Protein AF-0000000085120090 (afdb_homodimer)

Structure (mmCIF, N/CA/C/O backbone):
data_AF-0000000085120090-model_v1
#
loop_
_entity.id
_entity.type
_entity.pdbx_description
1 polymer 'tRNA pseudouridine synthase A'
#
loop_
_atom_site.group_PDB
_atom_site.id
_atom_site.type_symbol
_atom_site.label_atom_id
_atom_site.label_alt_id
_atom_site.label_comp_id
_atom_site.label_asym_id
_atom_site.label_entity_id
_atom_site.label_seq_id
_atom_site.pdbx_PDB_ins_code
_atom_site.Cartn_x
_atom_site.Cartn_y
_atom_site.Cartn_z
_atom_site.occupancy
_atom_site.B_iso_or_equiv
_atom_site.auth_seq_id
_atom_site.auth_comp_id
_atom_site.auth_asym_id
_atom_site.auth_atom_id
_atom_site.pdbx_PDB_model_num
ATOM 1 N N . MET A 1 1 ? -24.953 -24.719 4.445 1 96 1 MET A N 1
ATOM 2 C CA . MET A 1 1 ? -24.906 -24.453 3.01 1 96 1 MET A CA 1
ATOM 3 C C . MET A 1 1 ? -23.484 -24.156 2.561 1 96 1 MET A C 1
ATOM 5 O O . MET A 1 1 ? -22.719 -23.5 3.283 1 96 1 MET A O 1
ATOM 9 N N . ASN A 1 2 ? -23.156 -24.672 1.378 1 97.75 2 ASN A N 1
ATOM 10 C CA . ASN A 1 2 ? -21.844 -24.438 0.8 1 97.75 2 ASN A CA 1
ATOM 11 C C . ASN A 1 2 ? -21.781 -23.109 0.051 1 97.75 2 ASN A C 1
ATOM 13 O O . ASN A 1 2 ? -22.531 -22.891 -0.903 1 97.75 2 ASN A O 1
ATOM 17 N N . LEU A 1 3 ? -20.891 -22.234 0.508 1 98.44 3 LEU A N 1
ATOM 18 C CA . LEU A 1 3 ? -20.734 -20.938 -0.139 1 98.44 3 LEU A CA 1
ATOM 19 C C . LEU A 1 3 ? -19.344 -20.766 -0.726 1 98.44 3 LEU A C 1
ATOM 21 O O . LEU A 1 3 ? -18.375 -21.297 -0.179 1 98.44 3 LEU A O 1
ATOM 25 N N . LYS A 1 4 ? -19.328 -20.109 -1.821 1 98.69 4 LYS A N 1
ATOM 26 C CA . LYS A 1 4 ? -18.094 -19.703 -2.492 1 98.69 4 LYS A CA 1
ATOM 27 C C . LYS A 1 4 ? -17.797 -18.234 -2.258 1 98.69 4 LYS A C 1
ATOM 29 O O . LYS A 1 4 ? -18.672 -17.375 -2.408 1 98.69 4 LYS A O 1
ATOM 34 N N . PHE A 1 5 ? -16.609 -17.953 -1.891 1 98.81 5 PHE A N 1
ATOM 35 C CA . PHE A 1 5 ? -16.156 -16.594 -1.632 1 98.81 5 PHE A CA 1
ATOM 36 C C . PHE A 1 5 ? -15.023 -16.203 -2.568 1 98.81 5 PHE A C 1
ATOM 38 O O . PHE A 1 5 ? -14.086 -16.984 -2.764 1 98.81 5 PHE A O 1
ATOM 45 N N . VAL A 1 6 ? -15.102 -15.062 -3.205 1 98.88 6 VAL A N 1
ATOM 46 C CA . VAL A 1 6 ? -13.969 -14.438 -3.887 1 98.88 6 VAL A CA 1
ATOM 47 C C . VAL A 1 6 ? -13.32 -13.398 -2.977 1 98.88 6 VAL A C 1
ATOM 49 O O . VAL A 1 6 ? -14.008 -12.516 -2.453 1 98.88 6 VAL A O 1
ATOM 52 N N . VAL A 1 7 ? -12.023 -13.484 -2.783 1 98.81 7 VAL A N 1
ATOM 53 C CA . VAL A 1 7 ? -11.391 -12.633 -1.78 1 98.81 7 VAL A CA 1
ATOM 54 C C . VAL A 1 7 ? -10.094 -12.055 -2.344 1 98.81 7 VAL A C 1
ATOM 56 O O . VAL A 1 7 ? -9.367 -12.734 -3.076 1 98.81 7 VAL A O 1
ATOM 59 N N . ALA A 1 8 ? -9.836 -10.789 -2.057 1 98.88 8 ALA A N 1
ATOM 60 C CA . ALA A 1 8 ? -8.578 -10.109 -2.35 1 98.88 8 ALA A CA 1
ATOM 61 C C . ALA A 1 8 ? -7.797 -9.82 -1.069 1 98.88 8 ALA A C 1
ATOM 63 O O . ALA A 1 8 ? -8.391 -9.648 0 1 98.88 8 ALA A O 1
ATOM 64 N N . TYR A 1 9 ? -6.477 -9.844 -1.178 1 98.81 9 TYR A N 1
ATOM 65 C CA . TYR A 1 9 ? -5.707 -9.508 0.015 1 98.81 9 TYR A CA 1
ATOM 66 C C . TYR A 1 9 ? -4.324 -8.984 -0.357 1 98.81 9 TYR A C 1
ATOM 68 O O . TYR A 1 9 ? -3.762 -9.375 -1.383 1 98.81 9 TYR A O 1
ATOM 76 N N . ASP A 1 10 ? -3.834 -8.07 0.427 1 98.44 10 ASP A N 1
ATOM 77 C CA . ASP A 1 10 ? -2.436 -7.652 0.48 1 98.44 10 ASP A CA 1
ATOM 78 C C . ASP A 1 10 ? -1.584 -8.68 1.22 1 98.44 10 ASP A C 1
ATOM 80 O O . ASP A 1 10 ? -1.608 -8.75 2.451 1 98.44 10 ASP A O 1
ATOM 84 N N . GLY A 1 11 ? -0.799 -9.398 0.486 1 97.88 11 GLY A N 1
ATOM 85 C CA . GLY A 1 11 ? -0.054 -10.508 1.053 1 97.88 11 GLY A CA 1
ATOM 86 C C . GLY A 1 11 ? 1.177 -10.07 1.824 1 97.88 11 GLY A C 1
ATOM 87 O O . GLY A 1 11 ? 1.775 -10.867 2.553 1 97.88 11 GLY A O 1
ATOM 88 N N . SER A 1 12 ? 1.539 -8.828 1.748 1 96.31 12 SER A N 1
ATOM 89 C CA . SER A 1 12 ? 2.775 -8.336 2.344 1 96.31 12 SER A CA 1
ATOM 90 C C . SER A 1 12 ? 2.746 -8.461 3.863 1 96.31 12 SER A C 1
ATOM 92 O O . SER A 1 12 ? 3.787 -8.391 4.52 1 96.31 12 SER A O 1
ATOM 94 N N . LEU A 1 13 ? 1.59 -8.75 4.41 1 93.88 13 LEU A N 1
ATOM 95 C CA . LEU A 1 13 ? 1.44 -8.75 5.863 1 93.88 13 LEU A CA 1
ATOM 96 C C . LEU A 1 13 ? 1.31 -10.172 6.395 1 93.88 13 LEU A C 1
ATOM 98 O O . LEU A 1 13 ? 1.121 -10.375 7.598 1 93.88 13 LEU A O 1
ATOM 102 N N . PHE A 1 14 ? 1.449 -11.117 5.473 1 96.12 14 PHE A N 1
ATOM 103 C CA . PHE A 1 14 ? 1.095 -12.469 5.883 1 96.12 14 PHE A CA 1
ATOM 104 C C . PHE A 1 14 ? 2.201 -13.453 5.52 1 96.12 14 PHE A C 1
ATOM 106 O O . PHE A 1 14 ? 2.934 -13.242 4.551 1 96.12 14 PHE A O 1
ATOM 113 N N . GLN A 1 15 ? 2.281 -14.516 6.254 1 95.75 15 GLN A N 1
ATOM 114 C CA . GLN A 1 15 ? 3.189 -15.625 5.98 1 95.75 15 GLN A CA 1
ATOM 115 C C . GLN A 1 15 ? 2.549 -16.641 5.047 1 95.75 15 GLN A C 1
ATOM 117 O O . GLN A 1 15 ? 2.656 -17.844 5.27 1 95.75 15 GLN A O 1
ATOM 122 N N . GLY A 1 16 ? 1.7 -16.094 4.094 1 96 16 GLY A N 1
ATOM 123 C CA . GLY A 1 16 ? 0.998 -16.969 3.162 1 96 16 GLY A CA 1
ATOM 124 C C . GLY A 1 16 ? -0.505 -16.969 3.371 1 96 16 GLY A C 1
ATOM 125 O O . GLY A 1 16 ? -1.015 -16.312 4.277 1 96 16 GLY A O 1
ATOM 126 N N . SER A 1 17 ? -1.16 -17.719 2.547 1 97 17 SER A N 1
ATOM 127 C CA . SER A 1 17 ? -2.617 -17.719 2.615 1 97 17 SER A CA 1
ATOM 128 C C . SER A 1 17 ? -3.125 -18.797 3.57 1 97 17 SER A C 1
ATOM 130 O O . SER A 1 17 ? -4.113 -18.578 4.277 1 97 17 SER A O 1
ATOM 132 N N . GLN A 1 18 ? -2.404 -19.906 3.584 1 94.5 18 GLN A N 1
ATOM 133 C CA . GLN A 1 18 ? -2.881 -21.062 4.328 1 94.5 18 GLN A CA 1
ATOM 134 C C . GLN A 1 18 ? -2.426 -21 5.785 1 94.5 18 GLN A C 1
ATOM 136 O O . GLN A 1 18 ? -1.305 -20.578 6.074 1 94.5 18 GLN A O 1
ATOM 141 N N . LYS A 1 19 ? -3.238 -21.578 6.633 1 92.75 19 LYS A N 1
ATOM 142 C CA . LYS A 1 19 ? -2.975 -21.594 8.07 1 92.75 19 LYS A CA 1
ATOM 143 C C . LYS A 1 19 ? -1.659 -22.312 8.375 1 92.75 19 LYS A C 1
ATOM 145 O O . LYS A 1 19 ? -1.365 -23.359 7.797 1 92.75 19 LYS A O 1
ATOM 150 N N . GLN A 1 20 ? -0.902 -21.641 9.266 1 87.06 20 GLN A N 1
ATOM 151 C CA . GLN A 1 20 ? 0.354 -22.188 9.766 1 87.06 20 GLN A CA 1
ATOM 152 C C . GLN A 1 20 ? 0.424 -22.125 11.289 1 87.06 20 GLN A C 1
ATOM 154 O O . GLN A 1 20 ? -0.232 -21.281 11.906 1 87.06 20 GLN A O 1
ATOM 159 N N . PRO A 1 21 ? 1.048 -22.984 12.023 1 82.88 21 PRO A N 1
ATOM 160 C CA . PRO A 1 21 ? 1.096 -23.016 13.492 1 82.88 21 PRO A CA 1
ATOM 161 C C . PRO A 1 21 ? 1.577 -21.703 14.094 1 82.88 21 PRO A C 1
ATOM 163 O O . PRO A 1 21 ? 1.037 -21.234 15.102 1 82.88 21 PRO A O 1
ATOM 166 N N . ASN A 1 22 ? 2.484 -21.031 13.594 1 76.69 22 ASN A N 1
ATOM 167 C CA . ASN A 1 22 ? 3.076 -19.875 14.25 1 76.69 22 ASN A CA 1
ATOM 168 C C . ASN A 1 22 ? 3.018 -18.625 13.367 1 76.69 22 ASN A C 1
ATOM 170 O O . ASN A 1 22 ? 3.705 -17.641 13.625 1 76.69 22 ASN A O 1
ATOM 174 N N . GLY A 1 23 ? 2.105 -18.641 12.477 1 80.62 23 GLY A N 1
ATOM 175 C CA . GLY A 1 23 ? 2.213 -17.469 11.617 1 80.62 23 GLY A CA 1
ATOM 176 C C . GLY A 1 23 ? 0.883 -16.781 11.375 1 80.62 23 GLY A C 1
ATOM 177 O O . GLY A 1 23 ? -0.176 -17.359 11.617 1 80.62 23 GLY A O 1
ATOM 178 N N . LYS A 1 24 ? 0.95 -15.5 11.125 1 92.81 24 LYS A N 1
ATOM 179 C CA . LYS A 1 24 ? -0.207 -14.734 10.664 1 92.81 24 LYS A CA 1
ATOM 180 C C . LYS A 1 24 ? -0.494 -15.016 9.188 1 92.81 24 LYS A C 1
ATOM 182 O O . LYS A 1 24 ? 0.315 -14.68 8.32 1 92.81 24 LYS A O 1
ATOM 187 N N . THR A 1 25 ? -1.613 -15.711 8.914 1 97.44 25 THR A N 1
ATOM 188 C CA . THR A 1 25 ? -1.963 -16.062 7.543 1 97.44 25 THR A CA 1
ATOM 189 C C . THR A 1 25 ? -3.32 -15.477 7.164 1 97.44 25 THR A C 1
ATOM 191 O O . THR A 1 25 ? -4.074 -15.023 8.031 1 97.44 25 THR A O 1
ATOM 194 N N . VAL A 1 26 ? -3.605 -15.453 5.922 1 98.19 26 VAL A N 1
ATOM 195 C CA . VAL A 1 26 ? -4.887 -14.969 5.418 1 98.19 26 VAL A CA 1
ATOM 196 C C . VAL A 1 26 ? -6.016 -15.836 5.969 1 98.19 26 VAL A C 1
ATOM 198 O O . VAL A 1 26 ? -7.027 -15.32 6.449 1 98.19 26 VAL A O 1
ATOM 201 N N . GLU A 1 27 ? -5.801 -17.125 5.914 1 97.94 27 GLU A N 1
ATOM 202 C CA . GLU A 1 27 ? -6.801 -18.078 6.398 1 97.94 27 GLU A CA 1
ATOM 203 C C . GLU A 1 27 ? -7.121 -17.828 7.871 1 97.94 27 GLU A C 1
ATOM 205 O O . GLU A 1 27 ? -8.289 -17.859 8.266 1 97.94 27 GLU A O 1
ATOM 210 N N . ASN A 1 28 ? -6.109 -17.594 8.688 1 97.25 28 ASN A N 1
ATOM 211 C CA . ASN A 1 28 ? -6.332 -17.312 10.102 1 97.25 28 ASN A CA 1
ATOM 212 C C . ASN A 1 28 ? -7.25 -16.109 10.289 1 97.25 28 ASN A C 1
ATOM 214 O O . ASN A 1 28 ? -8.164 -16.141 11.109 1 97.25 28 ASN A O 1
ATOM 218 N N . GLU A 1 29 ? -7.008 -15.062 9.555 1 97.75 29 GLU A N 1
ATOM 219 C CA . GLU A 1 29 ? -7.812 -13.852 9.664 1 97.75 29 GLU A CA 1
ATOM 220 C C . GLU A 1 29 ? -9.25 -14.094 9.219 1 97.75 29 GLU A C 1
ATOM 222 O O . GLU A 1 29 ? -10.188 -13.562 9.812 1 97.75 29 GLU A O 1
ATOM 227 N N . LEU A 1 30 ? -9.391 -14.859 8.164 1 98.19 30 LEU A N 1
ATOM 228 C CA . LEU A 1 30 ? -10.727 -15.195 7.691 1 98.19 30 LEU A CA 1
ATOM 229 C C . LEU A 1 30 ? -11.5 -15.969 8.75 1 98.19 30 LEU A C 1
ATOM 231 O O . LEU A 1 30 ? -12.656 -15.648 9.039 1 98.19 30 LEU A O 1
ATOM 235 N N . LEU A 1 31 ? -10.836 -16.984 9.305 1 97.75 31 LEU A N 1
ATOM 236 C CA . LEU A 1 31 ? -11.484 -17.812 10.312 1 97.75 31 LEU A CA 1
ATOM 237 C C . LEU A 1 31 ? -11.867 -16.969 11.531 1 97.75 31 LEU A C 1
ATOM 239 O O . LEU A 1 31 ? -12.945 -17.141 12.102 1 97.75 31 LEU A O 1
ATOM 243 N N . LYS A 1 32 ? -11.016 -16.094 11.914 1 97.38 32 LYS A N 1
ATOM 244 C CA . LY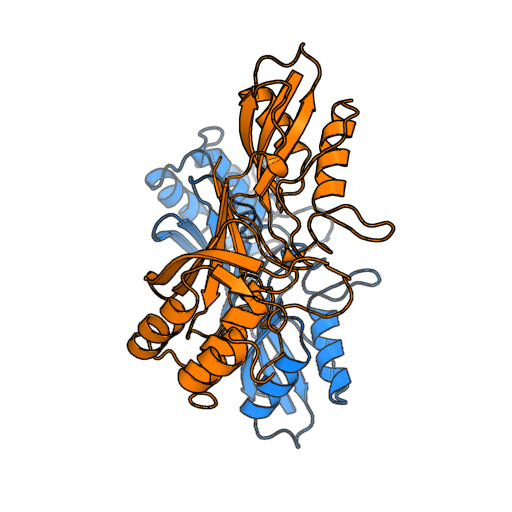S A 1 32 ? -11.305 -15.195 13.023 1 97.38 32 LYS A CA 1
ATOM 245 C C . LYS A 1 32 ? -12.539 -14.352 12.734 1 97.38 32 LYS A C 1
ATOM 247 O O . LYS A 1 32 ? -13.375 -14.141 13.617 1 97.38 32 LYS A O 1
ATOM 252 N N . ALA A 1 33 ? -12.617 -13.828 11.531 1 98.19 33 ALA A N 1
ATOM 253 C CA . ALA A 1 33 ? -13.773 -13.016 11.141 1 98.19 33 ALA A CA 1
ATOM 254 C C . ALA A 1 33 ? -15.07 -13.812 11.25 1 98.19 33 ALA A C 1
ATOM 256 O O . ALA A 1 33 ? -16.094 -13.297 11.719 1 98.19 33 ALA A O 1
ATOM 257 N N . PHE A 1 34 ? -15.047 -15.086 10.828 1 98.19 34 PHE A N 1
ATOM 258 C CA . PHE A 1 34 ? -16.203 -15.953 10.953 1 98.19 34 PHE A CA 1
ATOM 259 C C . PHE A 1 34 ? -16.547 -16.203 12.422 1 98.19 34 PHE A C 1
ATOM 261 O O . PHE A 1 34 ? -17.719 -16.125 12.812 1 98.19 34 PHE A O 1
ATOM 268 N N . GLU A 1 35 ? -15.547 -16.406 13.211 1 97.94 35 GLU A N 1
ATOM 269 C CA . GLU A 1 35 ? -15.75 -16.656 14.633 1 97.94 35 GLU A CA 1
ATOM 270 C C . GLU A 1 35 ? -16.391 -15.445 15.312 1 97.94 35 GLU A C 1
ATOM 272 O O . GLU A 1 35 ? -17.25 -15.609 16.188 1 97.94 35 GLU A O 1
ATOM 277 N N . ASN A 1 36 ? -15.992 -14.312 14.906 1 97.88 36 ASN A N 1
ATOM 278 C CA . ASN A 1 36 ? -16.5 -13.07 15.484 1 97.88 36 ASN A CA 1
ATOM 279 C C . ASN A 1 36 ? -18 -12.93 15.273 1 97.88 36 ASN A C 1
ATOM 281 O O . ASN A 1 36 ? -18.672 -12.172 15.984 1 97.88 36 ASN A O 1
ATOM 285 N N . ILE A 1 37 ? -18.531 -13.602 14.328 1 96.56 37 ILE A N 1
ATOM 286 C CA . ILE A 1 37 ? -19.984 -13.539 14.109 1 96.56 37 ILE A CA 1
ATOM 287 C C . ILE A 1 37 ? -20.609 -14.891 14.445 1 96.56 37 ILE A C 1
ATOM 289 O O . ILE A 1 37 ? -21.641 -15.25 13.875 1 96.56 37 ILE A O 1
ATOM 293 N N . ASN A 1 38 ? -19.844 -15.703 15.156 1 96.44 38 ASN A N 1
ATOM 294 C CA . ASN A 1 38 ? -20.297 -16.953 15.766 1 96.44 38 ASN A CA 1
ATOM 295 C C . ASN A 1 38 ? -20.516 -18.047 14.719 1 96.44 38 ASN A C 1
ATOM 297 O O . ASN A 1 38 ? -21.469 -18.797 14.805 1 96.44 38 ASN A O 1
ATOM 301 N N . ILE A 1 39 ? -19.672 -18.062 13.766 1 96.69 39 ILE A N 1
ATOM 302 C CA . ILE A 1 39 ? -19.688 -19.141 12.781 1 96.69 39 ILE A CA 1
ATOM 303 C C . ILE A 1 39 ? -18.391 -19.953 12.898 1 96.69 39 ILE A C 1
ATOM 305 O O . ILE A 1 39 ? -17.297 -19.422 12.727 1 96.69 39 ILE A O 1
ATOM 309 N N . LYS A 1 40 ? -18.578 -21.156 13.305 1 96.12 40 LYS A N 1
ATOM 310 C CA . LYS A 1 40 ? -17.453 -22.094 13.266 1 96.12 40 LYS A CA 1
ATOM 311 C C . LYS A 1 40 ? -17.438 -22.859 11.945 1 96.12 40 LYS A C 1
ATOM 313 O O . LYS A 1 40 ? -18.406 -23.531 11.594 1 96.12 40 LYS A O 1
ATOM 318 N N . THR A 1 41 ? -16.406 -22.75 11.203 1 97.31 41 THR A N 1
ATOM 319 C CA . THR A 1 41 ? -16.312 -23.391 9.898 1 97.31 41 THR A CA 1
ATOM 320 C C . THR A 1 41 ? -14.867 -23.719 9.547 1 97.31 41 THR A C 1
ATOM 322 O O . THR A 1 41 ? -13.953 -23.406 10.312 1 97.31 41 THR A O 1
ATOM 325 N N . GLN A 1 42 ? -14.703 -24.469 8.531 1 96.75 42 GLN A N 1
ATOM 326 C CA . GLN A 1 42 ? -13.406 -24.703 7.91 1 96.75 42 GLN A CA 1
ATOM 327 C C . GLN A 1 42 ? -13.367 -24.141 6.492 1 96.75 42 GLN A C 1
ATOM 329 O O . GLN A 1 42 ? -14.359 -24.219 5.762 1 96.75 42 GLN A O 1
ATOM 334 N N . ILE A 1 43 ? -12.273 -23.594 6.172 1 96.62 43 ILE A N 1
ATOM 335 C CA . ILE A 1 43 ? -12.148 -22.969 4.863 1 96.62 43 ILE A CA 1
ATOM 336 C C . ILE A 1 43 ? -11.281 -23.844 3.953 1 96.62 43 ILE A C 1
ATOM 338 O O . ILE A 1 43 ? -10.305 -24.438 4.402 1 96.62 43 ILE A O 1
ATOM 342 N N . VAL A 1 44 ? -11.672 -23.891 2.746 1 96.75 44 VAL A N 1
ATOM 343 C CA . VAL A 1 44 ? -10.883 -24.531 1.706 1 96.75 44 VAL A CA 1
ATOM 344 C C . VAL A 1 44 ? -10.453 -23.5 0.665 1 96.75 44 VAL A C 1
ATOM 346 O O . VAL A 1 44 ? -11.289 -23 -0.091 1 96.75 44 VAL A O 1
ATOM 349 N N . LEU A 1 45 ? -9.25 -23.234 0.621 1 97.62 45 LEU A N 1
ATOM 350 C CA . LEU A 1 45 ? -8.727 -22.312 -0.376 1 97.62 45 LEU A CA 1
ATOM 351 C C . LEU A 1 45 ? -8.57 -23 -1.728 1 97.62 45 LEU A C 1
ATOM 353 O O . LEU A 1 45 ? -8.273 -24.203 -1.79 1 97.62 45 LEU A O 1
ATOM 357 N N . SER A 1 46 ? -8.727 -22.219 -2.814 1 97.62 46 SER A N 1
ATOM 358 C CA . SER A 1 46 ? -8.555 -22.781 -4.152 1 97.62 46 SER A CA 1
ATOM 359 C C . SER A 1 46 ? -7.09 -23.078 -4.438 1 97.62 46 SER A C 1
ATOM 361 O O . SER A 1 46 ? -6.781 -23.891 -5.316 1 97.62 46 SER A O 1
ATOM 363 N N . GLY A 1 47 ? -6.254 -22.406 -3.814 1 93.81 47 GLY A N 1
ATOM 364 C CA . GLY A 1 47 ? -4.809 -22.516 -3.904 1 93.81 47 GLY A CA 1
ATOM 365 C C . GLY A 1 47 ? -4.078 -21.781 -2.801 1 93.81 47 GLY A C 1
ATOM 366 O O . GLY A 1 47 ? -4.652 -20.906 -2.143 1 93.81 47 GLY A O 1
ATOM 367 N N . ARG A 1 48 ? -2.848 -22.141 -2.627 1 93.81 48 ARG A N 1
ATOM 368 C CA . ARG A 1 48 ? -2.041 -21.5 -1.593 1 93.81 48 ARG A CA 1
ATOM 369 C C . ARG A 1 48 ? -1.11 -20.453 -2.197 1 93.81 48 ARG A C 1
ATOM 371 O O . ARG A 1 48 ? -0.583 -20.641 -3.295 1 93.81 48 ARG A O 1
ATOM 378 N N . THR A 1 49 ? -1.039 -19.359 -1.597 1 96.81 49 THR A N 1
ATOM 379 C CA . THR A 1 49 ? -0.041 -18.359 -1.958 1 96.81 49 THR A CA 1
ATOM 380 C C . THR A 1 49 ? 1.062 -18.281 -0.906 1 96.81 49 THR A C 1
ATOM 382 O O . THR A 1 49 ? 0.796 -18.406 0.291 1 96.81 49 THR A O 1
ATOM 385 N N . ASP A 1 50 ? 2.266 -18.047 -1.363 1 94.12 50 ASP A N 1
ATOM 386 C CA . ASP A 1 50 ? 3.42 -17.922 -0.476 1 94.12 50 ASP A CA 1
ATOM 387 C C . ASP A 1 50 ? 3.398 -16.609 0.282 1 94.12 50 ASP A C 1
ATOM 389 O O . ASP A 1 50 ? 2.555 -15.742 0.021 1 94.12 50 ASP A O 1
ATOM 393 N N . LYS A 1 51 ? 4.328 -16.609 1.227 1 95.5 51 LYS A N 1
ATOM 394 C CA . LYS A 1 51 ? 4.535 -15.375 1.975 1 95.5 51 LYS A CA 1
ATOM 395 C C . LYS A 1 51 ? 4.719 -14.188 1.033 1 95.5 51 LYS A C 1
ATOM 397 O O . LYS A 1 51 ? 5.453 -14.273 0.049 1 95.5 51 LYS A O 1
ATOM 402 N N . GLU A 1 52 ? 3.988 -13.062 1.252 1 96.94 52 GLU A N 1
ATOM 403 C CA . GLU A 1 52 ? 4.133 -11.766 0.602 1 96.94 52 GLU A CA 1
ATOM 404 C C . GLU A 1 52 ? 3.465 -11.758 -0.771 1 96.94 52 GLU A C 1
ATOM 406 O O . GLU A 1 52 ? 3.457 -10.734 -1.459 1 96.94 52 GLU A O 1
ATOM 411 N N . VAL A 1 53 ? 2.92 -12.922 -1.175 1 98.62 53 VAL A N 1
ATOM 412 C CA . VAL A 1 53 ? 2.205 -12.953 -2.447 1 98.62 53 VAL A CA 1
ATOM 413 C C . VAL A 1 53 ? 0.777 -12.445 -2.252 1 98.62 53 VAL A C 1
ATOM 415 O O . VAL A 1 53 ? 0.122 -12.781 -1.263 1 98.62 53 VAL A O 1
ATOM 418 N N . HIS A 1 54 ? 0.317 -11.664 -3.189 1 98.81 54 HIS A N 1
ATOM 419 C CA . HIS A 1 54 ? -0.983 -11.008 -3.109 1 98.81 54 HIS A CA 1
ATOM 420 C C . HIS A 1 54 ? -2.055 -11.82 -3.832 1 98.81 54 HIS A C 1
ATOM 422 O O . HIS A 1 54 ? -1.751 -12.828 -4.465 1 98.81 54 HIS A O 1
ATOM 428 N N . SER A 1 55 ? -3.303 -11.328 -3.678 1 98.81 55 SER A N 1
ATOM 429 C CA . SER A 1 55 ? -4.391 -11.859 -4.488 1 98.81 55 SER A CA 1
ATOM 430 C C . SER A 1 55 ? -5.445 -10.797 -4.766 1 98.81 55 SER A C 1
ATOM 432 O O . SER A 1 55 ? -5.809 -10.023 -3.877 1 98.81 55 SER A O 1
ATOM 434 N N . SER A 1 56 ? -5.883 -10.781 -5.996 1 98.56 56 SER A N 1
ATOM 435 C CA . SER A 1 56 ? -7.051 -9.977 -6.336 1 98.56 56 SER A CA 1
ATOM 436 C C . SER A 1 56 ? -8.281 -10.852 -6.559 1 98.56 56 SER A C 1
ATOM 438 O O . SER A 1 56 ? -9.391 -10.344 -6.742 1 98.56 56 SER A O 1
ATOM 440 N N . GLY A 1 57 ? -8.039 -12.211 -6.543 1 98.69 57 GLY A N 1
ATOM 441 C CA . GLY A 1 57 ? -9.18 -13.055 -6.844 1 98.69 57 GLY A CA 1
ATOM 442 C C . GLY A 1 57 ? -9.023 -14.477 -6.336 1 98.69 57 GLY A C 1
ATOM 443 O O . GLY A 1 57 ? -9.328 -15.43 -7.051 1 98.69 57 GLY A O 1
ATOM 444 N N . GLN A 1 58 ? -8.5 -14.688 -5.164 1 98.69 58 GLN A N 1
ATOM 445 C CA . GLN A 1 58 ? -8.523 -15.992 -4.504 1 98.69 58 GLN A CA 1
ATOM 446 C C . GLN A 1 58 ? -9.953 -16.438 -4.23 1 98.69 58 GLN A C 1
ATOM 448 O O . GLN A 1 58 ? -10.867 -15.617 -4.148 1 98.69 58 GLN A O 1
ATOM 453 N N . VAL A 1 59 ? -10.133 -17.719 -4.195 1 98.81 59 VAL A N 1
ATOM 454 C CA . VAL A 1 59 ? -11.461 -18.266 -3.91 1 98.81 59 VAL A CA 1
ATOM 455 C C . VAL A 1 59 ? -11.367 -19.281 -2.775 1 98.81 59 VAL A C 1
ATOM 457 O O . VAL A 1 59 ? -10.422 -20.062 -2.711 1 98.81 59 VAL A O 1
ATOM 460 N N . PHE A 1 60 ? -12.281 -19.219 -1.93 1 98.69 60 PHE A N 1
ATOM 461 C CA . PHE A 1 60 ? -12.438 -20.297 -0.957 1 98.69 60 PHE A CA 1
ATOM 462 C C . PHE A 1 60 ? -13.906 -20.641 -0.773 1 98.69 60 PHE A C 1
ATOM 464 O O . PHE A 1 60 ? -14.789 -19.891 -1.167 1 98.69 60 PHE A O 1
ATOM 471 N N . ASN A 1 61 ? -14.156 -21.828 -0.333 1 98.69 61 ASN A N 1
ATOM 472 C CA . ASN A 1 61 ? -15.508 -22.234 0.038 1 98.69 61 ASN A CA 1
ATOM 473 C C . ASN A 1 61 ? -15.57 -22.734 1.478 1 98.69 61 ASN A C 1
ATOM 475 O O . ASN A 1 61 ? -14.555 -23.125 2.045 1 98.69 61 ASN A O 1
ATOM 479 N N . CYS A 1 62 ? -16.703 -22.625 2.039 1 98 62 CYS A N 1
ATOM 480 C CA . CYS A 1 62 ? -16.938 -23.156 3.383 1 98 62 CYS A CA 1
ATOM 481 C C . CYS A 1 62 ? -18.422 -23.344 3.643 1 98 62 CYS A C 1
ATOM 483 O O . CYS A 1 62 ? -19.266 -22.938 2.834 1 98 62 CYS A O 1
ATOM 485 N N . GLN A 1 63 ? -18.672 -24.078 4.676 1 97.69 63 GLN A N 1
ATOM 486 C CA . GLN A 1 63 ? -20.047 -24.312 5.102 1 97.69 63 GLN A CA 1
ATOM 487 C C . GLN A 1 63 ? -20.547 -23.188 6.012 1 97.69 63 GLN A C 1
ATOM 489 O O . GLN A 1 63 ? -19.875 -22.844 6.992 1 97.69 63 GLN A O 1
ATOM 494 N N . ILE A 1 64 ? -21.641 -22.625 5.652 1 96.94 64 ILE A N 1
ATOM 495 C CA . ILE A 1 64 ? -22.266 -21.547 6.406 1 96.94 64 ILE A CA 1
ATOM 496 C C . ILE A 1 64 ? -23.672 -21.969 6.832 1 96.94 64 ILE A C 1
ATOM 498 O O . ILE A 1 64 ? -24.391 -22.625 6.074 1 96.94 64 ILE A O 1
ATOM 502 N N . PRO A 1 65 ? -24.047 -21.578 8.086 1 96.25 65 PRO A N 1
ATOM 503 C CA . PRO A 1 65 ? -25.422 -21.875 8.492 1 96.25 65 PRO A CA 1
ATOM 504 C C . PRO A 1 65 ? -26.453 -21.391 7.492 1 96.25 65 PRO A C 1
ATOM 506 O O . PRO A 1 65 ? -26.328 -20.281 6.965 1 96.25 65 PRO A O 1
ATOM 509 N N . SER A 1 66 ? -27.516 -22.141 7.375 1 92.69 66 SER A N 1
ATOM 510 C CA . SER A 1 66 ? -28.484 -21.922 6.309 1 92.69 66 SER A CA 1
ATOM 511 C C . SER A 1 66 ? -29.344 -20.688 6.578 1 92.69 66 SER A C 1
ATOM 513 O O . SER A 1 66 ? -30.016 -20.188 5.676 1 92.69 66 SER A O 1
ATOM 515 N N . TYR A 1 67 ? -29.328 -20.172 7.75 1 92.19 67 TYR A N 1
ATOM 516 C CA . TYR A 1 67 ? -30.156 -19.016 8.055 1 92.19 67 TYR A CA 1
ATOM 517 C C . TYR A 1 67 ? -29.562 -17.734 7.465 1 92.19 67 TYR A C 1
ATOM 519 O O . TYR A 1 67 ? -30.234 -16.703 7.414 1 92.19 67 TYR A O 1
ATOM 527 N N . TRP A 1 68 ? -28.312 -17.812 7.016 1 92.06 68 TRP A N 1
ATOM 528 C CA . TRP A 1 68 ? -27.734 -16.688 6.293 1 92.06 68 TRP A CA 1
ATOM 529 C C . TRP A 1 68 ? -28.25 -16.641 4.855 1 92.06 68 TRP A C 1
ATOM 531 O O . TRP A 1 68 ? -27.719 -17.328 3.98 1 92.06 68 TRP A O 1
ATOM 541 N N . GLU A 1 69 ? -29.219 -15.859 4.566 1 91.06 69 GLU A N 1
ATOM 542 C CA . GLU A 1 69 ? -29.812 -15.789 3.236 1 91.06 69 GLU A CA 1
ATOM 543 C C . GLU A 1 69 ? -29.344 -14.539 2.49 1 91.06 69 GLU A C 1
ATOM 545 O O . GLU A 1 69 ? -29.234 -14.555 1.263 1 91.06 69 GLU A O 1
ATOM 550 N N . ASP A 1 70 ? -29.078 -13.555 3.203 1 96.56 70 ASP A N 1
ATOM 551 C CA . ASP A 1 70 ? -28.641 -12.297 2.611 1 96.56 70 ASP A CA 1
ATOM 552 C C . ASP A 1 70 ? -27.125 -12.242 2.486 1 96.56 70 ASP A C 1
ATOM 554 O O . ASP A 1 70 ? -26.422 -11.852 3.428 1 96.56 70 ASP A O 1
ATOM 558 N N . PHE A 1 71 ? -26.641 -12.578 1.318 1 97.12 71 PHE A N 1
ATOM 559 C CA . PHE A 1 71 ? -25.203 -12.688 1.114 1 97.12 71 PHE A CA 1
ATOM 560 C C . PHE A 1 71 ? -24.547 -11.312 1.079 1 97.12 71 PHE A C 1
ATOM 562 O O . PHE A 1 71 ? -23.359 -11.172 1.367 1 97.12 71 PHE A O 1
ATOM 569 N N . PHE A 1 72 ? -25.328 -10.281 0.711 1 96.81 72 PHE A N 1
ATOM 570 C CA . PHE A 1 72 ? -24.812 -8.922 0.761 1 96.81 72 PHE A CA 1
ATOM 571 C C . PHE A 1 72 ? -24.516 -8.508 2.197 1 96.81 72 PHE A C 1
ATOM 573 O O . PHE A 1 72 ? -23.438 -7.965 2.486 1 96.81 72 PHE A O 1
ATOM 580 N N . LYS A 1 73 ? -25.422 -8.773 3.051 1 97.38 73 LYS A N 1
ATOM 581 C CA . LYS A 1 73 ? -25.234 -8.453 4.465 1 97.38 73 LYS A CA 1
ATOM 582 C C . LYS A 1 73 ? -24.094 -9.258 5.07 1 97.38 73 LYS A C 1
ATOM 584 O O . LYS A 1 73 ? -23.297 -8.719 5.84 1 97.38 73 LYS A O 1
ATOM 589 N N . LEU A 1 74 ? -24.062 -10.562 4.723 1 97.69 74 LEU A N 1
ATOM 590 C CA . LEU A 1 74 ? -22.984 -11.414 5.199 1 97.69 74 LEU A CA 1
ATOM 591 C C . LEU A 1 74 ? -21.625 -10.859 4.777 1 97.69 74 LEU A C 1
ATOM 593 O O . LEU A 1 74 ? -20.703 -10.766 5.594 1 97.69 74 LEU A O 1
ATOM 597 N N . LYS A 1 75 ? -21.531 -10.461 3.549 1 98.25 75 LYS A N 1
ATOM 598 C CA . LYS A 1 75 ? -20.312 -9.875 3.008 1 98.25 75 LYS A CA 1
ATOM 599 C C . LYS A 1 75 ? -19.906 -8.625 3.787 1 98.25 75 LYS A C 1
ATOM 601 O O . LYS A 1 75 ? -18.75 -8.477 4.168 1 98.25 75 LYS A O 1
ATOM 606 N N . GLU A 1 76 ? -20.812 -7.785 4.047 1 97.44 76 GLU A N 1
ATOM 607 C CA . GLU A 1 76 ? -20.562 -6.535 4.754 1 97.44 76 GLU A CA 1
ATOM 608 C C . GLU A 1 76 ? -20.062 -6.797 6.176 1 97.44 76 GLU A C 1
ATOM 610 O O . GLU A 1 76 ? -19.094 -6.191 6.621 1 97.44 76 GLU A O 1
ATOM 615 N N . ILE A 1 77 ? -20.703 -7.668 6.844 1 97.94 77 ILE A N 1
ATOM 616 C CA . ILE A 1 77 ? -20.375 -7.973 8.234 1 97.94 77 ILE A CA 1
ATOM 617 C C . ILE A 1 77 ? -18.984 -8.609 8.297 1 97.94 77 ILE A C 1
ATOM 619 O O . ILE A 1 77 ? -18.172 -8.258 9.164 1 97.94 77 ILE A O 1
ATOM 623 N N . LEU A 1 78 ? -18.734 -9.531 7.391 1 98.38 78 LEU A N 1
ATOM 624 C CA . LEU A 1 78 ? -17.438 -10.172 7.375 1 98.38 78 LEU A CA 1
ATOM 625 C C . LEU A 1 78 ? -16.328 -9.156 7.09 1 98.38 78 LEU A C 1
ATOM 627 O O . LEU A 1 78 ? -15.305 -9.141 7.766 1 98.38 78 LEU A O 1
ATOM 631 N N . ASN A 1 79 ? -16.562 -8.312 6.129 1 98.25 79 ASN A N 1
ATOM 632 C CA . ASN A 1 79 ? -15.562 -7.312 5.77 1 98.25 79 ASN A CA 1
ATOM 633 C C . ASN A 1 79 ? -15.328 -6.324 6.906 1 98.25 79 ASN A C 1
ATOM 635 O O . ASN A 1 79 ? -14.227 -5.785 7.051 1 98.25 79 ASN A O 1
ATOM 639 N N . LYS A 1 80 ? -16.328 -6.094 7.711 1 97.38 80 LYS A N 1
ATOM 640 C CA . LYS A 1 80 ? -16.172 -5.234 8.883 1 97.38 80 LYS A CA 1
ATOM 641 C C . LYS A 1 80 ? -15.281 -5.895 9.93 1 97.38 80 LYS A C 1
ATOM 643 O O . LYS A 1 80 ? -14.625 -5.207 10.719 1 97.38 80 LYS A O 1
ATOM 648 N N . ASN A 1 81 ? -15.234 -7.203 9.891 1 98.06 81 ASN A N 1
ATOM 649 C CA . ASN A 1 81 ? -14.469 -7.961 10.875 1 98.06 81 ASN A CA 1
ATOM 650 C C . ASN A 1 81 ? -13.102 -8.367 10.328 1 98.06 81 ASN A C 1
ATOM 652 O O . ASN A 1 81 ? -12.344 -9.062 11 1 98.06 81 ASN A O 1
ATOM 656 N N . LEU A 1 82 ? -12.828 -8.016 9.141 1 98.25 82 LEU A N 1
ATOM 657 C CA . LEU A 1 82 ? -11.539 -8.32 8.531 1 98.25 82 LEU A CA 1
ATOM 658 C C . LEU A 1 82 ? -10.625 -7.094 8.562 1 98.25 82 LEU A C 1
ATOM 660 O O . LEU A 1 82 ? -11.109 -5.957 8.555 1 98.25 82 LEU A O 1
ATOM 664 N N . PRO A 1 83 ? -9.305 -7.355 8.656 1 96.56 83 PRO A N 1
ATOM 665 C CA . PRO A 1 83 ? -8.422 -6.211 8.438 1 96.56 83 PRO A CA 1
ATOM 666 C C . PRO A 1 83 ? -8.555 -5.629 7.031 1 96.56 83 PRO A C 1
ATOM 668 O O . PRO A 1 83 ? -9.008 -6.316 6.113 1 96.56 83 PRO A O 1
ATOM 671 N N . THR A 1 84 ? -8.117 -4.426 6.855 1 95.75 84 THR A N 1
ATOM 672 C CA . THR A 1 84 ? -8.281 -3.734 5.582 1 95.75 84 THR A CA 1
ATOM 673 C C . THR A 1 84 ? -7.43 -4.395 4.496 1 95.75 84 THR A C 1
ATOM 675 O O . THR A 1 84 ? -7.629 -4.145 3.307 1 95.75 84 THR A O 1
ATOM 678 N N . SER A 1 85 ? -6.531 -5.223 4.914 1 97.44 85 SER A N 1
ATOM 679 C CA . SER A 1 85 ? -5.641 -5.906 3.982 1 97.44 85 SER A CA 1
ATOM 680 C C . SER A 1 85 ? -6.328 -7.105 3.34 1 97.44 85 SER A C 1
ATOM 682 O O . SER A 1 85 ? -5.762 -7.754 2.455 1 97.44 85 SER A O 1
ATOM 684 N N . ILE A 1 86 ? -7.527 -7.461 3.77 1 98.69 86 ILE A N 1
ATOM 685 C CA . ILE A 1 86 ? -8.32 -8.547 3.211 1 98.69 86 ILE A CA 1
ATOM 686 C C . ILE A 1 86 ? -9.734 -8.062 2.918 1 98.69 86 ILE A C 1
ATOM 688 O O . ILE A 1 86 ? -10.352 -7.391 3.748 1 98.69 86 ILE A O 1
ATOM 692 N N . LYS A 1 87 ? -10.242 -8.406 1.771 1 98.69 87 LYS A N 1
ATOM 693 C CA . LYS A 1 87 ? -11.594 -7.984 1.41 1 98.69 87 LYS A CA 1
ATOM 694 C C . LYS A 1 87 ? -12.328 -9.078 0.644 1 98.69 87 LYS A C 1
ATOM 696 O O . LYS A 1 87 ? -11.844 -9.555 -0.388 1 98.69 87 LYS A O 1
ATOM 701 N N . ILE A 1 88 ? -13.438 -9.492 1.144 1 98.81 88 ILE A N 1
ATOM 702 C CA . ILE A 1 88 ? -14.328 -10.375 0.399 1 98.81 88 ILE A CA 1
ATOM 703 C C . ILE A 1 88 ? -15.055 -9.578 -0.681 1 98.81 88 ILE A C 1
ATOM 705 O O . ILE A 1 88 ? -15.719 -8.578 -0.387 1 98.81 88 ILE A O 1
ATOM 709 N N . LYS A 1 89 ? -14.992 -10.078 -1.885 1 98.38 89 LYS A N 1
ATOM 710 C CA . LYS A 1 89 ? -15.539 -9.359 -3.031 1 98.38 89 LYS A CA 1
ATOM 711 C C . LYS A 1 89 ? -16.922 -9.883 -3.406 1 98.38 89 LYS A C 1
ATOM 713 O O . LYS A 1 89 ? -17.797 -9.117 -3.803 1 98.38 89 LYS A O 1
ATOM 718 N N . LYS A 1 90 ? -17.047 -11.133 -3.293 1 98.38 90 LYS A N 1
ATOM 719 C CA . LYS A 1 90 ? -18.281 -11.773 -3.748 1 98.38 90 LYS A CA 1
ATOM 720 C C . LYS A 1 90 ? -18.562 -13.047 -2.951 1 98.38 90 LYS A C 1
ATOM 722 O O . LYS A 1 90 ? -17.641 -13.766 -2.574 1 98.38 90 LYS A O 1
ATOM 727 N N . ILE A 1 91 ? -19.812 -13.273 -2.689 1 98.5 91 ILE A N 1
ATOM 728 C CA . ILE A 1 91 ? -20.297 -14.508 -2.074 1 98.5 91 ILE A CA 1
ATOM 729 C C . ILE A 1 91 ? -21.391 -15.117 -2.943 1 98.5 91 ILE A C 1
ATOM 731 O O . ILE A 1 91 ? -22.281 -14.414 -3.416 1 98.5 91 ILE A O 1
ATOM 735 N N . SER A 1 92 ? -21.281 -16.406 -3.182 1 97.88 92 SER A N 1
ATOM 736 C CA . SER A 1 92 ? -22.328 -17.094 -3.947 1 97.88 92 SER A CA 1
ATOM 737 C C . SER A 1 92 ? -22.578 -18.5 -3.42 1 97.88 92 SER A C 1
ATOM 739 O O . SER A 1 92 ? -21.656 -19.141 -2.908 1 97.88 92 SER A O 1
ATOM 741 N N . LYS A 1 93 ? -23.812 -18.938 -3.557 1 97.5 93 LYS A N 1
ATOM 742 C CA . LYS A 1 93 ? -24.156 -20.312 -3.219 1 97.5 93 LYS A CA 1
ATOM 743 C C . LYS A 1 93 ? -23.688 -21.266 -4.312 1 97.5 93 LYS A C 1
ATOM 745 O O . LYS A 1 93 ? -23.828 -20.984 -5.5 1 97.5 93 LYS A O 1
ATOM 750 N N . VAL A 1 94 ? -23.172 -22.422 -3.891 1 97.69 94 VAL A N 1
ATOM 751 C CA . VAL A 1 94 ? -22.703 -23.406 -4.852 1 97.69 94 VAL A CA 1
ATOM 752 C C . VAL A 1 94 ? -23.219 -24.797 -4.445 1 97.69 94 VAL A C 1
ATOM 754 O O . VAL A 1 94 ? -23.781 -24.969 -3.365 1 97.69 94 VAL A O 1
ATOM 757 N N . ASP A 1 95 ? -23.062 -25.734 -5.363 1 97.38 95 ASP A N 1
ATOM 758 C CA . ASP A 1 95 ? -23.453 -27.125 -5.09 1 97.38 95 ASP A CA 1
ATOM 759 C C . ASP A 1 95 ? -22.688 -27.672 -3.889 1 97.38 95 ASP A C 1
ATOM 761 O O . ASP A 1 95 ? -21.53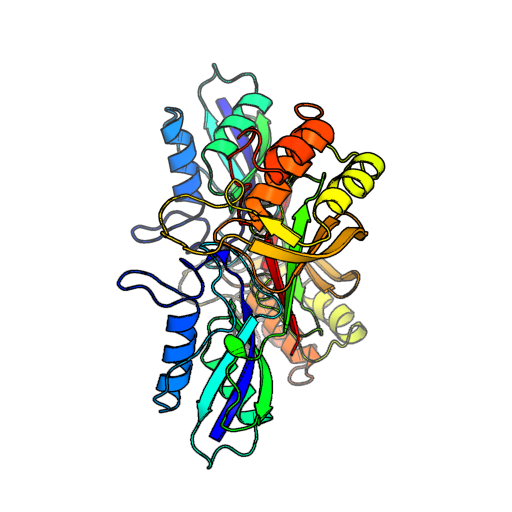1 -27.312 -3.66 1 97.38 95 ASP A O 1
ATOM 765 N N . GLU A 1 96 ? -23.297 -28.578 -3.189 1 96.81 96 GLU A N 1
ATOM 766 C CA . GLU A 1 96 ? -22.688 -29.156 -1.995 1 96.81 96 GLU A CA 1
ATOM 767 C C . GLU A 1 96 ? -21.406 -29.906 -2.336 1 96.81 96 GLU A C 1
ATOM 769 O O . GLU A 1 96 ? -20.516 -30.031 -1.49 1 96.81 96 GLU A O 1
ATOM 774 N N . SER A 1 97 ? -21.281 -30.297 -3.531 1 97.31 97 SER A N 1
ATOM 775 C CA . SER A 1 97 ? -20.125 -31.062 -3.951 1 97.31 97 SER A CA 1
ATOM 776 C C . SER A 1 97 ? -19 -30.141 -4.422 1 97.31 97 SER A C 1
ATOM 778 O O . SER A 1 97 ? -17.875 -30.594 -4.656 1 97.31 97 SER A O 1
ATOM 780 N N . PHE A 1 98 ? -19.312 -28.875 -4.516 1 98 98 PHE A N 1
ATOM 781 C CA . PHE A 1 98 ? -18.312 -27.906 -4.973 1 98 98 PHE A CA 1
ATOM 782 C C . PHE A 1 98 ? -17.125 -27.875 -4.023 1 98 98 PHE A C 1
ATOM 784 O O . PHE A 1 98 ? -17.297 -27.812 -2.807 1 98 98 PHE A O 1
ATOM 791 N N . HIS A 1 99 ? -15.938 -27.953 -4.59 1 98 99 HIS A N 1
ATOM 792 C CA . HIS A 1 99 ? -14.664 -27.859 -3.893 1 98 99 HIS A CA 1
ATOM 793 C C . HIS A 1 99 ? -13.758 -26.828 -4.562 1 98 99 HIS A C 1
ATOM 795 O O . HIS A 1 99 ? -13.312 -27.031 -5.695 1 98 99 HIS A O 1
ATOM 801 N N . SER A 1 100 ? -13.445 -25.781 -3.854 1 97.88 100 SER A N 1
ATOM 802 C CA . SER A 1 100 ? -12.766 -24.625 -4.445 1 97.88 100 SER A CA 1
ATOM 803 C C . SER A 1 100 ? -11.469 -25.062 -5.125 1 97.88 100 SER A C 1
ATOM 805 O O . SER A 1 100 ? -11.102 -24.516 -6.168 1 97.88 100 SER A O 1
ATOM 807 N N . ARG A 1 101 ? -10.781 -25.984 -4.566 1 96.38 101 ARG A N 1
ATOM 808 C CA . ARG A 1 101 ? -9.484 -26.406 -5.086 1 96.38 101 ARG A CA 1
ATOM 809 C C . ARG A 1 101 ? -9.664 -27.359 -6.266 1 96.38 101 ARG A C 1
ATOM 811 O O . ARG A 1 101 ? -9.109 -27.141 -7.344 1 96.38 101 ARG A O 1
ATOM 818 N N . PHE A 1 102 ? -10.578 -28.359 -6.086 1 96.56 102 PHE A N 1
ATOM 819 C CA . PHE A 1 102 ? -10.625 -29.453 -7.035 1 96.56 102 PHE A CA 1
ATOM 820 C C . PHE A 1 102 ? -11.562 -29.141 -8.195 1 96.56 102 PHE A C 1
ATOM 822 O O . PHE A 1 102 ? -11.445 -29.719 -9.273 1 96.56 102 PHE A O 1
ATOM 829 N N . SER A 1 103 ? -12.461 -28.25 -7.984 1 98 103 SER A N 1
ATOM 830 C CA . SER A 1 103 ? -13.391 -27.875 -9.039 1 98 103 SER A CA 1
ATOM 831 C C . SER A 1 103 ? -12.781 -26.812 -9.953 1 98 103 SER A C 1
ATOM 833 O O . SER A 1 103 ? -13.336 -26.5 -11.008 1 98 103 SER A O 1
ATOM 835 N N . ALA A 1 104 ? -11.672 -26.281 -9.531 1 97.88 104 ALA A N 1
ATOM 836 C CA . ALA A 1 104 ? -11.039 -25.219 -10.32 1 97.88 104 ALA A CA 1
ATOM 837 C C . ALA A 1 104 ? -10.469 -25.766 -11.617 1 97.88 104 ALA A C 1
ATOM 839 O O . ALA A 1 104 ? -9.789 -26.797 -11.617 1 97.88 104 ALA A O 1
ATOM 840 N N . LYS A 1 105 ? -10.68 -25.094 -12.695 1 98.19 105 LYS A N 1
ATOM 841 C CA . LYS A 1 105 ? -10.195 -25.5 -14.008 1 98.19 105 LYS A CA 1
ATOM 842 C C . LYS A 1 105 ? -8.945 -24.734 -14.406 1 98.19 105 LYS A C 1
ATOM 844 O O . LYS A 1 105 ? -8.062 -25.266 -15.078 1 98.19 105 LYS A O 1
ATOM 849 N N . LYS A 1 106 ? -8.953 -23.484 -14.07 1 98.56 106 LYS A N 1
ATOM 850 C CA . LYS A 1 106 ? -7.824 -22.625 -14.43 1 98.56 106 LYS A CA 1
ATOM 851 C C . LYS A 1 106 ? -7.473 -21.672 -13.289 1 98.56 106 LYS A C 1
ATOM 853 O O . LYS A 1 106 ? -8.352 -21.234 -12.555 1 98.56 106 LYS A O 1
ATOM 858 N N . ARG A 1 107 ? -6.273 -21.438 -13.164 1 98.5 107 ARG A N 1
ATOM 859 C CA . ARG A 1 107 ? -5.734 -20.406 -12.281 1 98.5 107 ARG A CA 1
ATOM 860 C C . ARG A 1 107 ? -4.957 -19.359 -13.07 1 98.5 107 ARG A C 1
ATOM 862 O O . ARG A 1 107 ? -4.094 -19.703 -13.883 1 98.5 107 ARG A O 1
ATOM 869 N N . VAL A 1 108 ? -5.305 -18.125 -12.836 1 98.88 108 VAL A N 1
ATOM 870 C CA . VAL A 1 108 ? -4.668 -17.016 -13.539 1 98.88 108 VAL A CA 1
ATOM 871 C C . VAL A 1 108 ? -3.809 -16.203 -12.57 1 98.88 108 VAL A C 1
ATOM 873 O O . VAL A 1 108 ? -4.293 -15.758 -11.523 1 98.88 108 VAL A O 1
ATOM 876 N N . TYR A 1 109 ? -2.566 -16.078 -12.93 1 98.88 109 TYR A N 1
ATOM 877 C CA . TYR A 1 109 ? -1.647 -15.258 -12.148 1 98.88 109 TYR A CA 1
ATOM 878 C C . TYR A 1 109 ? -1.111 -14.102 -12.977 1 98.88 109 TYR A C 1
ATOM 880 O O . TYR A 1 109 ? -0.98 -14.211 -14.195 1 98.88 109 TYR A O 1
ATOM 888 N N . ARG A 1 110 ? -0.812 -13.039 -12.289 1 98.88 110 ARG A N 1
ATOM 889 C CA . ARG A 1 110 ? -0.108 -11.891 -12.859 1 98.88 110 ARG A CA 1
ATOM 890 C C . ARG A 1 110 ? 1.124 -11.539 -12.039 1 98.88 110 ARG A C 1
ATOM 892 O O . ARG A 1 110 ? 1.094 -11.609 -10.805 1 98.88 110 ARG A O 1
ATOM 899 N N . TYR A 1 111 ? 2.148 -11.242 -12.688 1 98.94 111 TYR A N 1
ATOM 900 C CA . TYR A 1 111 ? 3.33 -10.656 -12.055 1 98.94 111 TYR A CA 1
ATOM 901 C C . TYR A 1 111 ? 3.609 -9.266 -12.602 1 98.94 111 TYR A C 1
ATOM 903 O O . TYR A 1 111 ? 3.809 -9.094 -13.805 1 98.94 111 TYR A O 1
ATOM 911 N N . LEU A 1 112 ? 3.697 -8.281 -11.727 1 98.94 112 LEU A N 1
ATOM 912 C CA . LEU A 1 112 ? 3.812 -6.887 -12.141 1 98.94 112 LEU A CA 1
ATOM 913 C C . LEU A 1 112 ? 5.246 -6.395 -11.984 1 98.94 112 LEU A C 1
ATOM 915 O O . LEU A 1 112 ? 5.852 -6.555 -10.93 1 98.94 112 LEU A O 1
ATOM 919 N N . ILE A 1 113 ? 5.785 -5.758 -13.07 1 98.88 113 ILE A N 1
ATOM 920 C CA . ILE A 1 113 ? 7.094 -5.113 -12.992 1 98.88 113 ILE A CA 1
ATOM 921 C C . ILE A 1 113 ? 6.996 -3.686 -13.531 1 98.88 113 ILE A C 1
ATOM 923 O O . ILE A 1 113 ? 6.039 -3.342 -14.227 1 98.88 113 ILE A O 1
ATOM 927 N N . THR A 1 114 ? 7.91 -2.875 -13.203 1 98.62 114 THR A N 1
ATOM 928 C CA . THR A 1 114 ? 7.98 -1.5 -13.688 1 98.62 114 THR A CA 1
ATOM 929 C C . THR A 1 114 ? 9.43 -1.063 -13.875 1 98.62 114 THR A C 1
ATOM 931 O O . THR A 1 114 ? 10.328 -1.57 -13.195 1 98.62 114 THR A O 1
ATOM 934 N N . THR A 1 115 ? 9.641 -0.174 -14.797 1 98.06 115 THR A N 1
ATOM 935 C CA . THR A 1 115 ? 10.969 0.405 -14.984 1 98.06 115 THR A CA 1
ATOM 936 C C . THR A 1 115 ? 11.094 1.722 -14.219 1 98.06 115 THR A C 1
ATOM 938 O O . THR A 1 115 ? 12.164 2.338 -14.211 1 98.06 115 THR A O 1
ATOM 941 N N . LYS A 1 116 ? 10.008 2.104 -13.586 1 97.19 116 LYS A N 1
ATOM 942 C CA . LYS A 1 116 ? 10.047 3.289 -12.734 1 97.19 116 LYS A CA 1
ATOM 943 C C . LYS A 1 116 ? 10.484 2.934 -11.312 1 97.19 116 LYS A C 1
ATOM 945 O O . LYS A 1 116 ? 10.039 1.925 -10.758 1 97.19 116 LYS A O 1
ATOM 950 N N . GLU A 1 117 ? 11.344 3.762 -10.805 1 95 117 GLU A N 1
ATOM 951 C CA . GLU A 1 117 ? 11.75 3.523 -9.422 1 95 117 GLU A CA 1
ATOM 952 C C . GLU A 1 117 ? 10.547 3.439 -8.5 1 95 117 GLU A C 1
ATOM 954 O O . GLU A 1 117 ? 9.633 4.262 -8.586 1 95 117 GLU A O 1
ATOM 959 N N . THR A 1 118 ? 10.539 2.467 -7.586 1 96.94 118 THR A N 1
ATOM 960 C CA . THR A 1 118 ? 9.406 2.277 -6.688 1 96.94 118 THR A CA 1
ATOM 961 C C . THR A 1 118 ? 9.477 3.254 -5.52 1 96.94 118 THR A C 1
ATOM 963 O O . THR A 1 118 ? 10.508 3.896 -5.301 1 96.94 118 THR A O 1
ATOM 966 N N . THR A 1 119 ? 8.391 3.461 -4.852 1 97.69 119 THR A N 1
ATOM 967 C CA . THR A 1 119 ? 8.219 4.293 -3.666 1 97.69 119 THR A CA 1
ATOM 968 C C . THR A 1 119 ? 7.77 3.451 -2.475 1 97.69 119 THR A C 1
ATOM 970 O O . THR A 1 119 ? 7.434 2.275 -2.629 1 97.69 119 THR A O 1
ATOM 973 N N . PRO A 1 120 ? 7.809 4.035 -1.288 1 98.06 120 PRO A N 1
ATOM 974 C CA . PRO A 1 120 ? 7.316 3.285 -0.13 1 98.06 120 PRO A CA 1
ATOM 975 C C . PRO A 1 120 ? 5.859 2.857 -0.28 1 98.06 120 PRO A C 1
ATOM 977 O O . PRO A 1 120 ? 5.387 1.994 0.464 1 98.06 120 PRO A O 1
ATOM 980 N N . PHE A 1 121 ? 5.18 3.408 -1.257 1 97.69 121 PHE A N 1
ATOM 981 C CA . PHE A 1 121 ? 3.738 3.209 -1.373 1 97.69 121 PHE A CA 1
ATOM 982 C C . PHE A 1 121 ? 3.426 2.072 -2.34 1 97.69 121 PHE A C 1
ATOM 984 O O . PHE A 1 121 ? 2.305 1.56 -2.361 1 97.69 121 PHE A O 1
ATOM 991 N N . ASN A 1 122 ? 4.453 1.679 -3.172 1 97.19 122 ASN A N 1
ATOM 992 C CA . ASN A 1 122 ? 4.133 0.661 -4.168 1 97.19 122 ASN A CA 1
ATOM 993 C C . ASN A 1 122 ? 5.203 -0.427 -4.223 1 97.19 122 ASN A C 1
ATOM 995 O O . ASN A 1 122 ? 5.039 -1.425 -4.926 1 97.19 122 ASN A O 1
ATOM 999 N N . ASP A 1 123 ? 6.254 -0.28 -3.459 1 97.38 123 ASP A N 1
ATOM 1000 C CA . ASP A 1 123 ? 7.375 -1.217 -3.508 1 97.38 123 ASP A CA 1
ATOM 1001 C C . ASP A 1 123 ? 6.918 -2.635 -3.176 1 97.38 123 ASP A C 1
ATOM 1003 O O . ASP A 1 123 ? 7.379 -3.6 -3.789 1 97.38 123 ASP A O 1
ATOM 1007 N N . LYS A 1 124 ? 5.988 -2.768 -2.344 1 97.25 124 LYS A N 1
ATOM 1008 C CA . LYS A 1 124 ? 5.531 -4.086 -1.913 1 97.25 124 LYS A CA 1
ATOM 1009 C C . LYS A 1 124 ? 4.562 -4.691 -2.924 1 97.25 124 LYS A C 1
ATOM 1011 O O . LYS A 1 124 ? 4.133 -5.836 -2.771 1 97.25 124 LYS A O 1
ATOM 1016 N N . PHE A 1 125 ? 4.219 -3.932 -4.008 1 98.25 125 PHE A N 1
ATOM 1017 C CA . PHE A 1 125 ? 3.158 -4.395 -4.895 1 98.25 125 PHE A CA 1
ATOM 1018 C C . PHE A 1 125 ? 3.684 -4.59 -6.312 1 98.25 125 PHE A C 1
ATOM 1020 O O . PHE A 1 125 ? 2.967 -5.082 -7.184 1 98.25 125 PHE A O 1
ATOM 1027 N N . ILE A 1 126 ? 4.902 -4.203 -6.562 1 98.5 126 ILE A N 1
ATOM 1028 C CA . ILE A 1 126 ? 5.438 -4.215 -7.922 1 98.5 126 ILE A CA 1
ATOM 1029 C C . ILE A 1 126 ? 6.957 -4.32 -7.875 1 98.5 126 ILE A C 1
ATOM 1031 O O . ILE A 1 126 ? 7.602 -3.764 -6.984 1 98.5 126 ILE A O 1
ATOM 1035 N N . THR A 1 127 ? 7.551 -4.988 -8.852 1 98.56 127 THR A N 1
ATOM 1036 C CA . THR A 1 127 ? 8.992 -5.191 -8.867 1 98.56 127 THR A CA 1
ATOM 1037 C C . THR A 1 127 ? 9.656 -4.234 -9.859 1 98.56 127 THR A C 1
ATOM 1039 O O . THR A 1 127 ? 9.227 -4.121 -11.008 1 98.56 127 THR A O 1
ATOM 1042 N N . TYR A 1 128 ? 10.664 -3.564 -9.391 1 97.88 128 TYR A N 1
ATOM 1043 C CA . TYR A 1 128 ? 11.453 -2.689 -10.25 1 97.88 128 TYR A CA 1
ATOM 1044 C C . TYR A 1 128 ? 12.43 -3.494 -11.094 1 97.88 128 TYR A C 1
ATOM 1046 O O . TYR A 1 128 ? 13.086 -4.41 -10.594 1 97.88 128 TYR A O 1
ATOM 1054 N N . VAL A 1 129 ? 12.469 -3.201 -12.359 1 98.19 129 VAL A N 1
ATOM 1055 C CA . VAL A 1 129 ? 13.5 -3.717 -13.25 1 98.19 129 VAL A CA 1
ATOM 1056 C C . VAL A 1 129 ? 14.109 -2.566 -14.047 1 98.19 129 VAL A C 1
ATOM 1058 O O . VAL A 1 129 ? 13.43 -1.586 -14.359 1 98.19 129 VAL A O 1
ATOM 1061 N N . LYS A 1 130 ? 15.344 -2.67 -14.406 1 97 130 LYS A N 1
ATOM 1062 C CA . LYS A 1 130 ? 16.094 -1.579 -15.031 1 97 130 LYS A CA 1
ATOM 1063 C C . LYS A 1 130 ? 15.562 -1.287 -16.438 1 97 130 LYS A C 1
ATOM 1065 O O . LYS A 1 130 ? 15.469 -0.127 -16.844 1 97 130 LYS A O 1
ATOM 1070 N N . SER A 1 131 ? 15.305 -2.283 -17.172 1 97.88 131 SER A N 1
ATOM 1071 C CA . SER A 1 131 ? 14.836 -2.154 -18.547 1 97.88 131 SER A CA 1
ATOM 1072 C C . SER A 1 131 ? 13.977 -3.346 -18.953 1 97.88 131 SER A C 1
ATOM 1074 O O . SER A 1 131 ? 13.977 -4.379 -18.281 1 97.88 131 SER A O 1
ATOM 1076 N N . VAL A 1 132 ? 13.203 -3.143 -20.031 1 98.56 132 VAL A N 1
ATOM 1077 C CA . VAL A 1 132 ? 12.32 -4.195 -20.531 1 98.56 132 VAL A CA 1
ATOM 1078 C C . VAL A 1 132 ? 12.445 -4.305 -22.047 1 98.56 132 VAL A C 1
ATOM 1080 O O . VAL A 1 132 ? 12.258 -3.318 -22.766 1 98.56 132 VAL A O 1
ATOM 1083 N N . ASP A 1 133 ? 12.844 -5.41 -22.5 1 98.56 133 ASP A N 1
ATOM 1084 C CA . ASP A 1 133 ? 12.766 -5.738 -23.922 1 98.56 133 ASP A CA 1
ATOM 1085 C C . ASP A 1 133 ? 11.445 -6.426 -24.25 1 98.56 133 ASP A C 1
ATOM 1087 O O . ASP A 1 133 ? 11.352 -7.656 -24.234 1 98.56 133 ASP A O 1
ATOM 1091 N N . GLU A 1 134 ? 10.484 -5.629 -24.609 1 98.19 134 GLU A N 1
ATOM 1092 C CA . GLU A 1 134 ? 9.117 -6.105 -24.75 1 98.19 134 GLU A CA 1
ATOM 1093 C C . GLU A 1 134 ? 9.023 -7.211 -25.797 1 98.19 134 GLU A C 1
ATOM 1095 O O . GLU A 1 134 ? 8.383 -8.242 -25.578 1 98.19 134 GLU A O 1
ATOM 1100 N N . LYS A 1 135 ? 9.609 -6.961 -26.953 1 98.25 135 LYS A N 1
ATOM 1101 C CA . LYS A 1 135 ? 9.555 -7.941 -28.031 1 98.25 135 LYS A CA 1
ATOM 1102 C C . LYS A 1 135 ? 10.156 -9.273 -27.594 1 98.25 135 LYS A C 1
ATOM 1104 O O . LYS A 1 135 ? 9.578 -10.336 -27.828 1 98.25 135 LYS A O 1
ATOM 1109 N N . LEU A 1 136 ? 11.266 -9.211 -26.938 1 98.75 136 LEU A N 1
ATOM 1110 C CA . LEU A 1 136 ? 11.969 -10.406 -26.5 1 98.75 136 LEU A CA 1
ATOM 1111 C C . LEU A 1 136 ? 11.141 -11.172 -25.469 1 98.75 136 LEU A C 1
ATOM 1113 O O . LEU A 1 136 ? 11.008 -12.391 -25.547 1 98.75 136 LEU A O 1
ATOM 1117 N N . LEU A 1 137 ? 10.578 -10.461 -24.562 1 98.88 137 LEU A N 1
ATOM 1118 C CA . LEU A 1 137 ? 9.805 -11.094 -23.5 1 98.88 137 LEU A CA 1
ATOM 1119 C C . LEU A 1 137 ? 8.508 -11.68 -24.047 1 98.88 137 LEU A C 1
ATOM 1121 O O . LEU A 1 137 ? 8.062 -12.742 -23.609 1 98.88 137 LEU A O 1
ATOM 1125 N N . LYS A 1 138 ? 7.902 -10.984 -25 1 98.69 138 LYS A N 1
ATOM 1126 C CA . LYS A 1 138 ? 6.695 -11.5 -25.641 1 98.69 138 LYS A CA 1
ATOM 1127 C C . LYS A 1 138 ? 6.969 -12.82 -26.359 1 98.69 138 LYS A C 1
ATOM 1129 O O . LYS A 1 138 ? 6.129 -13.719 -26.344 1 98.69 138 LYS A O 1
ATOM 1134 N N . LYS A 1 139 ? 8.102 -12.922 -26.906 1 98.69 139 LYS A N 1
ATOM 1135 C CA . LYS A 1 139 ? 8.492 -14.148 -27.594 1 98.69 139 LYS A CA 1
ATOM 1136 C C . LYS A 1 139 ? 8.836 -15.25 -26.594 1 98.69 139 LYS A C 1
ATOM 1138 O O . LYS A 1 139 ? 8.344 -16.375 -26.719 1 98.69 139 LYS A O 1
ATOM 1143 N N . ALA A 1 140 ? 9.578 -14.93 -25.609 1 98.88 140 ALA A N 1
ATOM 1144 C CA . ALA A 1 140 ? 10.102 -15.906 -24.656 1 98.88 140 ALA A CA 1
ATOM 1145 C C . ALA A 1 140 ? 8.977 -16.531 -23.828 1 98.88 140 ALA A C 1
ATOM 1147 O O . ALA A 1 140 ? 8.984 -17.734 -23.562 1 98.88 140 ALA A O 1
ATOM 1148 N N . ILE A 1 141 ? 8.039 -15.727 -23.438 1 98.94 141 ILE A N 1
ATOM 1149 C CA . ILE A 1 141 ? 7.012 -16.188 -22.5 1 98.94 141 ILE A CA 1
ATOM 1150 C C . ILE A 1 141 ? 6.152 -17.25 -23.172 1 98.94 141 ILE A C 1
ATOM 1152 O O . ILE A 1 141 ? 5.57 -18.094 -22.484 1 98.94 141 ILE A O 1
ATOM 1156 N N . LYS A 1 142 ? 6.098 -17.297 -24.469 1 98.75 142 LYS A N 1
ATOM 1157 C CA . LYS A 1 142 ? 5.273 -18.234 -25.219 1 98.75 142 LYS A CA 1
ATOM 1158 C C . LYS A 1 142 ? 5.824 -19.656 -25.125 1 98.75 142 LYS A C 1
ATOM 1160 O O . LYS A 1 142 ? 5.117 -20.625 -25.406 1 98.75 142 LYS A O 1
ATOM 1165 N N . GLU A 1 143 ? 7.066 -19.781 -24.734 1 98.75 143 GLU A N 1
ATOM 1166 C CA . GLU A 1 143 ? 7.707 -21.078 -24.625 1 98.75 143 GLU A CA 1
ATOM 1167 C C . GLU A 1 143 ? 7.035 -21.938 -23.547 1 98.75 143 GLU A C 1
ATOM 1169 O O . GLU A 1 143 ? 7.137 -23.172 -23.562 1 98.75 143 GLU A O 1
ATOM 1174 N N . PHE A 1 144 ? 6.34 -21.234 -22.641 1 98.88 144 PHE A N 1
ATOM 1175 C CA . PHE A 1 144 ? 5.77 -21.953 -21.5 1 98.88 144 PHE A CA 1
ATOM 1176 C C . PHE A 1 144 ? 4.441 -22.609 -21.891 1 98.88 144 PHE A C 1
ATOM 1178 O O . PHE A 1 144 ? 3.928 -23.453 -21.156 1 98.88 144 PHE A O 1
ATOM 1185 N N . ILE A 1 145 ? 3.85 -22.219 -22.984 1 98.81 145 ILE A N 1
ATOM 1186 C CA . ILE A 1 145 ? 2.523 -22.703 -23.344 1 98.81 145 ILE A CA 1
ATOM 1187 C C . ILE A 1 145 ? 2.586 -24.203 -23.641 1 98.81 145 ILE A C 1
ATOM 1189 O O . ILE A 1 145 ? 3.479 -24.656 -24.359 1 98.81 145 ILE A O 1
ATOM 1193 N N . GLY A 1 146 ? 1.671 -24.969 -23.094 1 98.5 146 GLY A N 1
ATOM 1194 C CA . GLY A 1 146 ? 1.584 -26.406 -23.297 1 98.5 146 GLY A CA 1
ATOM 1195 C C . GLY A 1 146 ? 1.847 -27.203 -22.047 1 98.5 146 GLY A C 1
ATOM 1196 O O . GLY A 1 146 ? 1.802 -26.672 -20.938 1 98.5 146 GLY A O 1
ATOM 1197 N N . ILE A 1 147 ? 1.97 -28.5 -22.219 1 98.31 147 ILE A N 1
ATOM 1198 C CA . ILE A 1 147 ? 2.244 -29.406 -21.109 1 98.31 147 ILE A CA 1
ATOM 1199 C C . ILE A 1 147 ? 3.752 -29.609 -20.969 1 98.31 147 ILE A C 1
ATOM 1201 O O . ILE A 1 147 ? 4.43 -29.953 -21.938 1 98.31 147 ILE A O 1
ATOM 1205 N N . HIS A 1 148 ? 4.25 -29.328 -19.828 1 98.12 148 HIS A N 1
ATOM 1206 C CA . HIS A 1 148 ? 5.672 -29.5 -19.547 1 98.12 148 HIS A CA 1
ATOM 1207 C C . HIS A 1 148 ? 5.895 -30.125 -18.188 1 98.12 148 HIS A C 1
ATOM 1209 O O . HIS A 1 148 ? 5.012 -30.094 -17.328 1 98.12 148 HIS A O 1
ATOM 1215 N N . ASP A 1 149 ? 6.973 -30.812 -18.078 1 96.88 149 ASP A N 1
ATOM 1216 C CA . ASP A 1 149 ? 7.48 -31.188 -16.766 1 96.88 149 ASP A CA 1
ATOM 1217 C C . ASP A 1 149 ? 8.219 -30.031 -16.109 1 96.88 149 ASP A C 1
ATOM 1219 O O . ASP A 1 149 ? 9.336 -29.688 -16.5 1 96.88 149 ASP A O 1
ATOM 1223 N N . PHE A 1 150 ? 7.652 -29.469 -15.078 1 97.19 150 PHE A N 1
ATOM 1224 C CA . PHE A 1 150 ? 8.211 -28.266 -14.461 1 97.19 150 PHE A CA 1
ATOM 1225 C C . PHE A 1 150 ? 9.102 -28.641 -13.281 1 97.19 150 PHE A C 1
ATOM 1227 O O . PHE A 1 150 ? 9.234 -27.859 -12.336 1 97.19 150 PHE A O 1
ATOM 1234 N N . LYS A 1 151 ? 9.672 -29.781 -13.289 1 93.81 151 LYS A N 1
ATOM 1235 C CA . LYS A 1 151 ? 10.492 -30.266 -12.188 1 93.81 151 LYS A CA 1
ATOM 1236 C C . LYS A 1 151 ? 11.648 -29.328 -11.891 1 93.81 151 LYS A C 1
ATOM 1238 O O . LYS A 1 151 ? 12.07 -29.188 -10.742 1 93.81 151 LYS A O 1
ATOM 1243 N N . TYR A 1 152 ? 12.133 -28.609 -12.984 1 95.69 152 TYR A N 1
ATOM 1244 C CA . TYR A 1 152 ? 13.266 -27.719 -12.789 1 95.69 152 TYR A CA 1
ATOM 1245 C C . TYR A 1 152 ? 12.781 -26.297 -12.484 1 95.69 152 TYR A C 1
ATOM 1247 O O . TYR A 1 152 ? 13.594 -25.375 -12.352 1 95.69 152 TYR A O 1
ATOM 1255 N N . PHE A 1 153 ? 11.5 -26.109 -12.344 1 96.38 153 PHE A N 1
ATOM 1256 C CA . PHE A 1 153 ? 10.898 -24.828 -11.992 1 96.38 153 PHE A CA 1
ATOM 1257 C C . PHE A 1 153 ? 10.102 -24.922 -10.695 1 96.38 153 PHE A C 1
ATOM 1259 O O . PHE A 1 153 ? 9.008 -24.375 -10.578 1 96.38 153 PHE A O 1
ATOM 1266 N N . HIS A 1 154 ? 10.625 -25.703 -9.883 1 90.75 154 HIS A N 1
ATOM 1267 C CA . HIS A 1 154 ? 9.922 -25.828 -8.609 1 90.75 154 HIS A CA 1
ATOM 1268 C C . HIS A 1 154 ? 10.906 -26 -7.453 1 90.75 154 HIS A C 1
ATOM 1270 O O . HIS A 1 154 ? 11.984 -26.562 -7.629 1 90.75 154 HIS A O 1
ATOM 1276 N N . LYS A 1 155 ? 10.742 -25.281 -6.316 1 81.31 155 LYS A N 1
ATOM 1277 C CA . LYS A 1 155 ? 11.594 -25.453 -5.141 1 81.31 155 LYS A CA 1
ATOM 1278 C C . LYS A 1 155 ? 11.414 -26.828 -4.512 1 81.31 155 LYS A C 1
ATOM 1280 O O . LYS A 1 155 ? 10.289 -27.328 -4.414 1 81.31 155 LYS A O 1
ATOM 1285 N N . THR A 1 156 ? 12.68 -27.547 -4.355 1 67.19 156 THR A N 1
ATOM 1286 C CA . THR A 1 156 ? 12.828 -28.922 -3.914 1 67.19 156 THR A CA 1
ATOM 1287 C C . THR A 1 156 ? 12.484 -29.062 -2.434 1 67.19 156 THR A C 1
ATOM 1289 O O . THR A 1 156 ? 12.641 -28.109 -1.666 1 67.19 156 THR A O 1
ATOM 1292 N N . GLY A 1 157 ? 11.438 -29.656 -1.903 1 59.19 157 GLY A N 1
ATOM 1293 C CA . GLY A 1 157 ? 11.031 -30.203 -0.622 1 59.19 157 GLY A CA 1
ATOM 1294 C C . GLY A 1 157 ? 9.773 -31.047 -0.712 1 59.19 157 GLY A C 1
ATOM 1295 O O . GLY A 1 157 ? 9.461 -31.812 0.203 1 59.19 157 GLY A O 1
ATOM 1296 N N . SER A 1 158 ? 9 -30.469 -1.511 1 53.84 158 SER A N 1
ATOM 1297 C CA . SER A 1 158 ? 7.766 -31.25 -1.509 1 53.84 158 SER A CA 1
ATOM 1298 C C . SER A 1 158 ? 7.82 -32.375 -2.529 1 53.84 158 SER A C 1
ATOM 1300 O O . SER A 1 158 ? 8.234 -32.188 -3.672 1 53.84 158 SER A O 1
ATOM 1302 N N . ASP A 1 159 ? 8.109 -33.531 -2.068 1 55.69 159 ASP A N 1
ATOM 1303 C CA . ASP A 1 159 ? 8.102 -34.75 -2.861 1 55.69 159 ASP A CA 1
ATOM 1304 C C . ASP A 1 159 ? 6.844 -34.844 -3.725 1 55.69 159 ASP A C 1
ATOM 1306 O O . ASP A 1 159 ? 5.785 -35.25 -3.246 1 55.69 159 ASP A O 1
ATOM 1310 N N . LYS A 1 160 ? 6.758 -33.875 -4.711 1 64.12 160 LYS A N 1
ATOM 1311 C CA . LYS A 1 160 ? 5.586 -34.125 -5.551 1 64.12 160 LYS A CA 1
ATOM 1312 C C . LYS A 1 160 ? 5.871 -35.188 -6.609 1 64.12 160 LYS A C 1
ATOM 1314 O O . LYS A 1 160 ? 6.918 -35.156 -7.262 1 64.12 160 LYS A O 1
ATOM 1319 N N . GLU A 1 161 ? 5.074 -36.125 -6.594 1 69.62 161 GLU A N 1
ATOM 1320 C CA . GLU A 1 161 ? 5.16 -37.281 -7.512 1 69.62 161 GLU A CA 1
ATOM 1321 C C . GLU A 1 161 ? 4.973 -36.812 -8.961 1 69.62 161 GLU A C 1
ATOM 1323 O O . GLU A 1 161 ? 5.676 -37.281 -9.859 1 69.62 161 GLU A O 1
ATOM 1328 N N . ASN A 1 162 ? 4.055 -35.719 -9.219 1 90.38 162 ASN A N 1
ATOM 1329 C CA . ASN A 1 162 ? 3.766 -35.25 -10.57 1 90.38 162 ASN A CA 1
ATOM 1330 C C . ASN A 1 162 ? 4.113 -33.781 -10.742 1 90.38 162 ASN A C 1
ATOM 1332 O O . ASN A 1 162 ? 3.551 -32.906 -10.062 1 90.38 162 ASN A O 1
ATOM 1336 N N . THR A 1 163 ? 5.027 -33.5 -11.586 1 94.75 163 THR A N 1
ATOM 1337 C CA . THR A 1 163 ? 5.496 -32.125 -11.789 1 94.75 163 THR A CA 1
ATOM 1338 C C . THR A 1 163 ? 5.043 -31.609 -13.148 1 94.75 163 THR A C 1
ATOM 1340 O O . THR A 1 163 ? 5.512 -30.562 -13.602 1 94.75 163 THR A O 1
ATOM 1343 N N . ASN A 1 164 ? 4.141 -32.375 -13.766 1 96.5 164 ASN A N 1
ATOM 1344 C CA . ASN A 1 164 ? 3.59 -31.906 -15.023 1 96.5 164 ASN A CA 1
ATOM 1345 C C . ASN A 1 164 ? 2.49 -30.859 -14.805 1 96.5 164 ASN A C 1
ATOM 1347 O O . ASN A 1 164 ? 1.649 -31.031 -13.914 1 96.5 164 ASN A O 1
ATOM 1351 N N . ARG A 1 165 ? 2.562 -29.859 -15.484 1 97.75 165 ARG A N 1
ATOM 1352 C CA . ARG A 1 165 ? 1.509 -28.844 -15.523 1 97.75 165 ARG A CA 1
ATOM 1353 C C . ARG A 1 165 ? 1.22 -28.406 -16.953 1 97.75 165 ARG A C 1
ATOM 1355 O O . ARG A 1 165 ? 2.076 -28.547 -17.828 1 97.75 165 ARG A O 1
ATOM 1362 N N . GLU A 1 166 ? 0.058 -27.938 -17.125 1 98.56 166 GLU A N 1
ATOM 1363 C CA . GLU A 1 166 ? -0.324 -27.406 -18.422 1 98.56 166 GLU A CA 1
ATOM 1364 C C . GLU A 1 166 ? -0.586 -25.906 -18.344 1 98.56 166 GLU A C 1
ATOM 1366 O O . GLU A 1 166 ? -1.471 -25.453 -17.609 1 98.56 166 GLU A O 1
ATOM 1371 N N . ILE A 1 167 ? 0.13 -25.156 -19.078 1 98.81 167 ILE A N 1
ATOM 1372 C CA . ILE A 1 167 ? -0.11 -23.719 -19.25 1 98.81 167 ILE A CA 1
ATOM 1373 C C . ILE A 1 167 ? -0.952 -23.469 -20.5 1 98.81 167 ILE A C 1
ATOM 1375 O O . ILE A 1 167 ? -0.51 -23.75 -21.609 1 98.81 167 ILE A O 1
ATOM 1379 N N . PHE A 1 168 ? -2.096 -22.891 -20.297 1 98.88 168 PHE A N 1
ATOM 1380 C CA . PHE A 1 168 ? -3.057 -22.703 -21.375 1 98.88 168 PHE A CA 1
ATOM 1381 C C . PHE A 1 168 ? -2.723 -21.438 -22.188 1 98.88 168 PHE A C 1
ATOM 1383 O O . PHE A 1 168 ? -2.947 -21.406 -23.391 1 98.88 168 PHE A O 1
ATOM 1390 N N . ASP A 1 169 ? -2.289 -20.469 -21.5 1 98.81 169 ASP A N 1
ATOM 1391 C CA . ASP A 1 169 ? -2.08 -19.188 -22.141 1 98.81 169 ASP A CA 1
ATOM 1392 C C . ASP A 1 169 ? -1.068 -18.344 -21.359 1 98.81 169 ASP A C 1
ATOM 1394 O O . ASP A 1 169 ? -0.962 -18.469 -20.141 1 98.81 169 ASP A O 1
ATOM 1398 N N . THR A 1 170 ? -0.311 -17.578 -22.062 1 98.88 170 THR A N 1
ATOM 1399 C CA . THR A 1 170 ? 0.583 -16.578 -21.5 1 98.88 170 THR A CA 1
ATOM 1400 C C . THR A 1 170 ? 0.436 -15.242 -22.219 1 98.88 170 THR A C 1
ATOM 1402 O O . THR A 1 170 ? 0.122 -15.203 -23.406 1 98.88 170 THR A O 1
ATOM 1405 N N . LYS A 1 171 ? 0.612 -14.164 -21.516 1 98.75 171 LYS A N 1
ATOM 1406 C CA . LYS A 1 171 ? 0.627 -12.828 -22.094 1 98.75 171 LYS A CA 1
ATOM 1407 C C . LYS A 1 171 ? 1.677 -11.945 -21.422 1 98.75 171 LYS A C 1
ATOM 1409 O O . LYS A 1 171 ? 1.96 -12.109 -20.234 1 98.75 171 LYS A O 1
ATOM 1414 N N . PHE A 1 172 ? 2.248 -11.164 -22.188 1 98.81 172 PHE A N 1
ATOM 1415 C CA . PHE A 1 172 ? 3.09 -10.078 -21.703 1 98.81 172 PHE A CA 1
ATOM 1416 C C . PHE A 1 172 ? 2.676 -8.75 -22.344 1 98.81 172 PHE A C 1
ATOM 1418 O O . PHE A 1 172 ? 2.68 -8.609 -23.562 1 98.81 172 PHE A O 1
ATOM 1425 N N . TYR A 1 173 ? 2.281 -7.789 -21.469 1 98.5 173 TYR A N 1
ATOM 1426 C CA . TYR A 1 173 ? 1.778 -6.535 -22.016 1 98.5 173 TYR A CA 1
ATOM 1427 C C . TYR A 1 173 ? 2.047 -5.375 -21.062 1 98.5 173 TYR A C 1
ATOM 1429 O O . TYR A 1 173 ? 2.398 -5.582 -19.906 1 98.5 173 TYR A O 1
ATOM 1437 N N . LYS A 1 174 ? 1.907 -4.207 -21.641 1 97.69 174 LYS A N 1
ATOM 1438 C CA . LYS A 1 174 ? 2.09 -2.977 -20.859 1 97.69 174 LYS A CA 1
ATOM 1439 C C . LYS A 1 174 ? 0.761 -2.262 -20.641 1 97.69 174 LYS A C 1
ATOM 1441 O O . LYS A 1 174 ? -0.056 -2.162 -21.562 1 97.69 174 LYS A O 1
ATOM 1446 N N . TYR A 1 175 ? 0.521 -1.839 -19.469 1 95.25 175 TYR A N 1
ATOM 1447 C CA . TYR A 1 175 ? -0.573 -0.947 -19.109 1 95.25 175 TYR A CA 1
ATOM 1448 C C . TYR A 1 175 ? -0.051 0.281 -18.359 1 95.25 175 TYR A C 1
ATOM 1450 O O . TYR A 1 175 ? 0.358 0.19 -17.203 1 95.25 175 TYR A O 1
ATOM 1458 N N . LYS A 1 176 ? -0.027 1.415 -18.953 1 90.75 176 LYS A N 1
ATOM 1459 C CA . LYS A 1 176 ? 0.606 2.621 -18.422 1 90.75 176 LYS A CA 1
ATOM 1460 C C . LYS A 1 176 ? 2.084 2.383 -18.125 1 90.75 176 LYS A C 1
ATOM 1462 O O . LYS A 1 176 ? 2.857 2.041 -19.016 1 90.75 176 LYS A O 1
ATOM 1467 N N . ASP A 1 177 ? 2.432 2.441 -16.891 1 92.19 177 ASP A N 1
ATOM 1468 C CA . ASP A 1 177 ? 3.842 2.293 -16.547 1 92.19 177 ASP A CA 1
ATOM 1469 C C . ASP A 1 177 ? 4.105 0.938 -15.891 1 92.19 177 ASP A C 1
ATOM 1471 O O . ASP A 1 177 ? 5.109 0.762 -15.203 1 92.19 177 ASP A O 1
ATOM 1475 N N . ILE A 1 178 ? 3.23 0.005 -16.156 1 97.94 178 ILE A N 1
ATOM 1476 C CA . ILE A 1 178 ? 3.34 -1.311 -15.531 1 97.94 178 ILE A CA 1
ATOM 1477 C C . ILE A 1 178 ? 3.381 -2.389 -16.609 1 97.94 178 ILE A C 1
ATOM 1479 O O . ILE A 1 178 ? 2.596 -2.354 -17.562 1 97.94 178 ILE A O 1
ATOM 1483 N N . TYR A 1 179 ? 4.371 -3.248 -16.531 1 98.81 179 TYR A N 1
ATOM 1484 C CA . TYR A 1 179 ? 4.414 -4.441 -17.359 1 98.81 179 TYR A CA 1
ATOM 1485 C C . TYR A 1 179 ? 3.854 -5.648 -16.625 1 98.81 179 TYR A C 1
ATOM 1487 O O . TYR A 1 179 ? 4.113 -5.828 -15.422 1 98.81 179 TYR A O 1
ATOM 1495 N N . VAL A 1 180 ? 3.113 -6.477 -17.359 1 98.88 180 VAL A N 1
ATOM 1496 C CA . VAL A 1 180 ? 2.412 -7.578 -16.703 1 98.88 180 VAL A CA 1
ATOM 1497 C C . VAL A 1 180 ? 2.77 -8.898 -17.391 1 98.88 180 VAL A C 1
ATOM 1499 O O . VAL A 1 180 ? 2.631 -9.031 -18.609 1 98.88 180 VAL A O 1
ATOM 1502 N N . PHE A 1 181 ? 3.316 -9.828 -16.609 1 98.94 181 PHE A N 1
ATOM 1503 C CA . PHE A 1 181 ? 3.309 -11.227 -17 1 98.94 181 PHE A CA 1
ATOM 1504 C C . PHE A 1 181 ? 2.008 -11.906 -16.578 1 98.94 181 PHE A C 1
ATOM 1506 O O . PHE A 1 181 ? 1.628 -11.852 -15.406 1 98.94 181 PHE A O 1
ATOM 1513 N N . LYS A 1 182 ? 1.321 -12.492 -17.5 1 98.94 182 LYS A N 1
ATOM 1514 C CA . LYS A 1 182 ? 0.094 -13.219 -17.172 1 98.94 182 LYS A CA 1
ATOM 1515 C C . LYS A 1 182 ? 0.209 -14.688 -17.547 1 98.94 182 LYS A C 1
ATOM 1517 O O . LYS A 1 182 ? 0.642 -15.023 -18.656 1 98.94 182 LYS A O 1
ATOM 1522 N N . PHE A 1 183 ? -0.119 -15.562 -16.656 1 98.94 183 PHE A N 1
ATOM 1523 C CA . PHE A 1 183 ? -0.091 -17 -16.859 1 98.94 183 PHE A CA 1
ATOM 1524 C C . PHE A 1 183 ? -1.438 -17.625 -16.516 1 98.94 183 PHE A C 1
ATOM 1526 O O . PHE A 1 183 ? -2.02 -17.312 -15.469 1 98.94 183 PHE A O 1
ATOM 1533 N N . THR A 1 184 ? -1.961 -18.422 -17.375 1 98.88 184 THR A N 1
ATOM 1534 C CA . THR A 1 184 ? -3.166 -19.203 -17.141 1 98.88 184 THR A CA 1
ATOM 1535 C C . THR A 1 184 ? -2.867 -20.703 -17.234 1 98.88 184 THR A C 1
ATOM 1537 O O . THR A 1 184 ? -2.439 -21.172 -18.297 1 98.88 184 THR A O 1
ATOM 1540 N N . ALA A 1 185 ? -3.08 -21.453 -16.172 1 98.69 185 ALA A N 1
ATOM 1541 C CA . ALA A 1 185 ? -2.738 -22.859 -16.141 1 98.69 185 ALA A CA 1
ATOM 1542 C C . ALA A 1 185 ? -3.746 -23.656 -15.32 1 98.69 185 ALA A C 1
ATOM 1544 O O . ALA A 1 185 ? -4.629 -23.078 -14.68 1 98.69 185 ALA A O 1
ATOM 1545 N N . ASN A 1 186 ? -3.604 -24.938 -15.367 1 97.56 186 ASN A N 1
ATOM 1546 C CA . ASN A 1 186 ? -4.434 -25.812 -14.531 1 97.56 186 ASN A CA 1
ATOM 1547 C C . ASN A 1 186 ? -4.035 -25.719 -13.062 1 97.56 186 ASN A C 1
ATOM 1549 O O . ASN A 1 186 ? -4.898 -25.688 -12.188 1 97.56 186 ASN A O 1
ATOM 1553 N N . SER A 1 187 ? -2.812 -25.688 -12.844 1 96.62 187 SER A N 1
ATOM 1554 C CA . SER A 1 187 ? -2.227 -25.547 -11.516 1 96.62 187 SER A CA 1
ATOM 1555 C C . SER A 1 187 ? -0.744 -25.188 -11.602 1 96.62 187 SER A C 1
ATOM 1557 O O . SER A 1 187 ? -0.171 -25.156 -12.688 1 96.62 187 SER A O 1
ATOM 1559 N N . TYR A 1 188 ? -0.204 -24.891 -10.539 1 96.56 188 TYR A N 1
ATOM 1560 C CA . TYR A 1 188 ? 1.209 -24.531 -10.461 1 96.56 188 TYR A CA 1
ATOM 1561 C C . TYR A 1 188 ? 1.896 -25.266 -9.32 1 96.56 188 TYR A C 1
ATOM 1563 O O . TYR A 1 188 ? 1.257 -25.609 -8.32 1 96.56 188 TYR A O 1
ATOM 1571 N N . LEU A 1 189 ? 3.121 -25.484 -9.484 1 95.06 189 LEU A N 1
ATOM 1572 C CA . LEU A 1 189 ? 3.949 -25.969 -8.383 1 95.06 189 LEU A CA 1
ATOM 1573 C C . LEU A 1 189 ? 4.406 -24.812 -7.508 1 95.06 189 LEU A C 1
ATOM 1575 O O . LEU A 1 189 ? 4.238 -23.641 -7.871 1 95.06 189 LEU A O 1
ATOM 1579 N N . ARG A 1 190 ? 4.957 -25.172 -6.344 1 92.94 190 ARG A N 1
ATOM 1580 C CA . ARG A 1 190 ? 5.465 -24.156 -5.426 1 92.94 190 ARG A CA 1
ATOM 1581 C C . ARG A 1 190 ? 6.566 -23.328 -6.082 1 92.94 190 ARG A C 1
ATOM 1583 O O . ARG A 1 190 ? 7.5 -23.891 -6.664 1 92.94 190 ARG A O 1
ATOM 1590 N N . SER A 1 191 ? 6.438 -22.016 -6.098 1 95.44 191 SER A N 1
ATOM 1591 C CA . SER A 1 191 ? 7.414 -21.047 -6.566 1 95.44 191 SER A CA 1
ATOM 1592 C C . SER A 1 191 ? 7.559 -21.078 -8.086 1 95.44 191 SER A C 1
ATOM 1594 O O . SER A 1 191 ? 8.438 -20.422 -8.648 1 95.44 191 SER A O 1
ATOM 1596 N N . GLN A 1 192 ? 6.707 -21.812 -8.695 1 97.38 192 GLN A N 1
ATOM 1597 C CA . GLN A 1 192 ? 6.859 -22.047 -10.125 1 97.38 192 GLN A CA 1
ATOM 1598 C C . GLN A 1 192 ? 6.824 -20.734 -10.898 1 97.38 192 GLN A C 1
ATOM 1600 O O . GLN A 1 192 ? 7.723 -20.453 -11.703 1 97.38 192 GLN A O 1
ATOM 1605 N N . ILE A 1 193 ? 5.867 -19.891 -10.641 1 98.5 193 ILE A N 1
ATOM 1606 C CA . ILE A 1 193 ? 5.688 -18.656 -11.391 1 98.5 193 ILE A CA 1
ATOM 1607 C C . ILE A 1 193 ? 6.875 -17.719 -11.148 1 98.5 193 ILE A C 1
ATOM 1609 O O . ILE A 1 193 ? 7.363 -17.078 -12.078 1 98.5 193 ILE A O 1
ATOM 1613 N N . ARG A 1 194 ? 7.328 -17.703 -9.953 1 98.56 194 ARG A N 1
ATOM 1614 C CA . ARG A 1 194 ? 8.438 -16.812 -9.617 1 98.56 194 ARG A CA 1
ATOM 1615 C C . ARG A 1 194 ? 9.734 -17.281 -10.289 1 98.56 194 ARG A C 1
ATOM 1617 O O . ARG A 1 194 ? 10.57 -16.453 -10.656 1 98.56 194 ARG A O 1
ATOM 1624 N N . LEU A 1 195 ? 9.852 -18.578 -10.445 1 98.25 195 LEU A N 1
ATOM 1625 C CA . LEU A 1 195 ? 11 -19.094 -11.172 1 98.25 195 LEU A CA 1
ATOM 1626 C C . LEU A 1 195 ? 10.875 -18.812 -12.664 1 98.25 195 LEU A C 1
ATOM 1628 O O . LEU A 1 195 ? 11.859 -18.453 -13.312 1 98.25 195 LEU A O 1
ATOM 1632 N N . MET A 1 196 ? 9.664 -18.953 -13.102 1 98.75 196 MET A N 1
ATOM 1633 C CA . MET A 1 196 ? 9.406 -18.672 -14.516 1 98.75 196 MET A CA 1
ATOM 1634 C C . MET A 1 196 ? 9.703 -17.203 -14.836 1 98.75 196 MET A C 1
ATOM 1636 O O . MET A 1 196 ? 10.438 -16.906 -15.781 1 98.75 196 MET A O 1
ATOM 1640 N N . VAL A 1 197 ? 9.211 -16.328 -14.039 1 98.88 197 VAL A N 1
ATOM 1641 C CA . VAL A 1 197 ? 9.414 -14.891 -14.266 1 98.88 197 VAL A CA 1
ATOM 1642 C C . VAL A 1 197 ? 10.883 -14.539 -14.07 1 98.88 197 VAL A C 1
ATOM 1644 O O . VAL A 1 197 ? 11.438 -13.742 -14.828 1 98.88 197 VAL A O 1
ATOM 1647 N N . GLY A 1 198 ? 11.469 -15.117 -13.039 1 98.69 198 GLY A N 1
ATOM 1648 C CA . GLY A 1 198 ? 12.898 -14.906 -12.859 1 98.69 198 GLY A CA 1
ATOM 1649 C C . GLY A 1 198 ? 13.711 -15.266 -14.086 1 98.69 198 GLY A C 1
ATOM 1650 O O . GLY A 1 198 ? 14.609 -14.516 -14.492 1 98.69 198 GLY A O 1
ATOM 1651 N N . PHE A 1 199 ? 13.414 -16.422 -14.672 1 98.81 199 PHE A N 1
ATOM 1652 C CA . PHE A 1 199 ? 14.094 -16.875 -15.883 1 98.81 199 PHE A CA 1
ATOM 1653 C C . PHE A 1 199 ? 13.891 -15.875 -17.016 1 98.81 199 PHE A C 1
ATOM 1655 O O . PHE A 1 199 ? 14.844 -15.492 -17.703 1 98.81 199 PHE A O 1
ATOM 1662 N N . LEU A 1 200 ? 12.688 -15.453 -17.219 1 98.88 200 LEU A N 1
ATOM 1663 C CA . LEU A 1 200 ? 12.352 -14.508 -18.266 1 98.88 200 LEU A CA 1
ATOM 1664 C C . LEU A 1 200 ? 13.117 -13.195 -18.094 1 98.88 200 LEU A C 1
ATOM 1666 O O . LEU A 1 200 ? 13.578 -12.609 -19.078 1 98.88 200 LEU A O 1
ATOM 1670 N N . LEU A 1 201 ? 13.25 -12.758 -16.859 1 98.81 201 LEU A N 1
ATOM 1671 C CA . LEU A 1 201 ? 13.969 -11.516 -16.609 1 98.81 201 LEU A CA 1
ATOM 1672 C C . LEU A 1 201 ? 15.461 -11.688 -16.859 1 98.81 201 LEU A C 1
ATOM 1674 O O . LEU A 1 201 ? 16.141 -10.75 -17.281 1 98.81 201 LEU A O 1
ATOM 1678 N N . ALA A 1 202 ? 15.953 -12.898 -16.609 1 98.69 202 ALA A N 1
ATOM 1679 C CA . ALA A 1 202 ? 17.344 -13.172 -16.969 1 98.69 202 ALA A CA 1
ATOM 1680 C C . ALA A 1 202 ? 17.531 -13.094 -18.484 1 98.69 202 ALA A C 1
ATOM 1682 O O . ALA A 1 202 ? 18.578 -12.625 -18.953 1 98.69 202 ALA A O 1
ATOM 1683 N N . ILE A 1 203 ? 16.547 -13.57 -19.234 1 98.81 203 ILE A N 1
ATOM 1684 C CA . ILE A 1 203 ? 1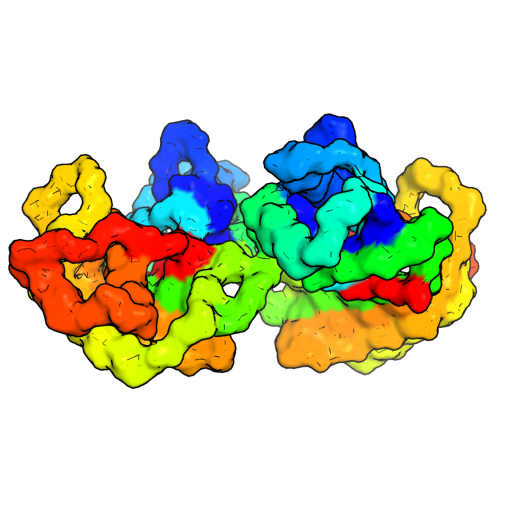6.578 -13.438 -20.672 1 98.81 203 ILE A CA 1
ATOM 1685 C C . ILE A 1 203 ? 16.5 -11.961 -21.062 1 98.81 203 ILE A C 1
ATOM 1687 O O . ILE A 1 203 ? 17.266 -11.5 -21.922 1 98.81 203 ILE A O 1
ATOM 1691 N N . ASN A 1 204 ? 15.578 -11.234 -20.422 1 98.75 204 ASN A N 1
ATOM 1692 C CA . ASN A 1 204 ? 15.438 -9.797 -20.641 1 98.75 204 ASN A CA 1
ATOM 1693 C C . ASN A 1 204 ? 16.781 -9.078 -20.484 1 98.75 204 ASN A C 1
ATOM 1695 O O . ASN A 1 204 ? 17.078 -8.156 -21.234 1 98.75 204 ASN A O 1
ATOM 1699 N N . ASP A 1 205 ? 17.609 -9.562 -19.578 1 98.06 205 ASP A N 1
ATOM 1700 C CA . ASP A 1 205 ? 18.875 -8.938 -19.25 1 98.06 205 ASP A CA 1
ATOM 1701 C C . ASP A 1 205 ? 20 -9.492 -20.125 1 98.06 205 ASP A C 1
ATOM 1703 O O . ASP A 1 205 ? 21.172 -9.148 -19.938 1 98.06 205 ASP A O 1
ATOM 1707 N N . LYS A 1 206 ? 19.688 -10.359 -21 1 98.06 206 LYS A N 1
ATOM 1708 C CA . LYS A 1 206 ? 20.609 -10.969 -21.953 1 98.06 206 LYS A CA 1
ATOM 1709 C C . LYS A 1 206 ? 21.641 -11.844 -21.25 1 98.06 206 LYS A C 1
ATOM 1711 O O . LYS A 1 206 ? 22.75 -12.023 -21.75 1 98.06 206 LYS A O 1
ATOM 1716 N N . LYS A 1 207 ? 21.297 -12.289 -20.109 1 98.31 207 LYS A N 1
ATOM 1717 C CA . LYS A 1 207 ? 22.141 -13.227 -19.375 1 98.31 207 LYS A CA 1
ATOM 1718 C C . LYS A 1 207 ? 21.844 -14.664 -19.781 1 98.31 207 LYS A C 1
ATOM 1720 O O . LYS A 1 207 ? 22.703 -15.547 -19.625 1 98.31 207 LYS A O 1
ATOM 1725 N N . LEU A 1 208 ? 20.625 -14.906 -20.188 1 98.69 208 LEU A N 1
ATOM 1726 C CA . LEU A 1 208 ? 20.188 -16.203 -20.688 1 98.69 208 LEU A CA 1
ATOM 1727 C C . LEU A 1 208 ? 19.453 -16.047 -22.016 1 98.69 208 LEU A C 1
ATOM 1729 O O . LEU A 1 208 ? 19.141 -14.93 -22.438 1 98.69 208 LEU A O 1
ATOM 1733 N N . THR A 1 209 ? 19.25 -17.172 -22.688 1 98.69 209 THR A N 1
ATOM 1734 C CA . THR A 1 209 ? 18.594 -17.172 -24 1 98.69 209 THR A CA 1
ATOM 1735 C C . THR A 1 209 ? 17.297 -17.984 -23.953 1 98.69 209 THR A C 1
ATOM 1737 O O . THR A 1 209 ? 17.047 -18.703 -22.984 1 98.69 209 THR A O 1
ATOM 1740 N N . ILE A 1 210 ? 16.5 -17.766 -24.984 1 98.75 210 ILE A N 1
ATOM 1741 C CA . ILE A 1 210 ? 15.297 -18.578 -25.125 1 98.75 210 ILE A CA 1
ATOM 1742 C C . ILE A 1 210 ? 15.68 -20.047 -25.25 1 98.75 210 ILE A C 1
ATOM 1744 O O . ILE A 1 210 ? 14.969 -20.922 -24.75 1 98.75 210 ILE A O 1
ATOM 1748 N N . GLU A 1 211 ? 16.812 -20.312 -25.859 1 98.56 211 GLU A N 1
ATOM 1749 C CA . GLU A 1 211 ? 17.297 -21.688 -25.969 1 98.56 211 GLU A CA 1
ATOM 1750 C C . GLU A 1 211 ? 17.594 -22.266 -24.594 1 98.56 211 GLU A C 1
ATOM 1752 O O . GLU A 1 211 ? 17.297 -23.438 -24.328 1 98.56 211 GLU A O 1
ATOM 1757 N N . ASP A 1 212 ? 18.172 -21.469 -23.75 1 98.62 212 ASP A N 1
ATOM 1758 C CA . ASP A 1 212 ? 18.391 -21.906 -22.375 1 98.62 212 ASP A CA 1
ATOM 1759 C C . ASP A 1 212 ? 17.078 -22.281 -21.688 1 98.62 212 ASP A C 1
ATOM 1761 O O . ASP A 1 212 ? 17 -23.281 -20.969 1 98.62 212 ASP A O 1
ATOM 1765 N N . LEU A 1 213 ? 16.094 -21.5 -21.922 1 98.69 213 LEU A N 1
ATOM 1766 C CA . LEU A 1 213 ? 14.766 -21.766 -21.375 1 98.69 213 LEU A CA 1
ATOM 1767 C C . LEU A 1 213 ? 14.227 -23.109 -21.859 1 98.69 213 LEU A C 1
ATOM 1769 O O . LEU A 1 213 ? 13.742 -23.906 -21.062 1 98.69 213 LEU A O 1
ATOM 1773 N N . ARG A 1 214 ? 14.367 -23.375 -23.125 1 98.31 214 ARG A N 1
ATOM 1774 C CA . ARG A 1 214 ? 13.906 -24.625 -23.703 1 98.31 214 ARG A CA 1
ATOM 1775 C C . ARG A 1 214 ? 14.633 -25.812 -23.078 1 98.31 214 ARG A C 1
ATOM 1777 O O . ARG A 1 214 ? 14.008 -26.828 -22.766 1 98.31 214 ARG A O 1
ATOM 1784 N N . LYS A 1 215 ? 15.875 -25.625 -22.875 1 98.5 215 LYS A N 1
ATOM 1785 C CA . LYS A 1 215 ? 16.672 -26.703 -22.281 1 98.5 215 LYS A CA 1
ATOM 1786 C C . LYS A 1 215 ? 16.172 -27.047 -20.891 1 98.5 215 LYS A C 1
ATOM 1788 O O . LYS A 1 215 ? 16.047 -28.219 -20.531 1 98.5 215 LYS A O 1
ATOM 1793 N N . GLN A 1 216 ? 15.906 -26.016 -20.125 1 98.06 216 GLN A N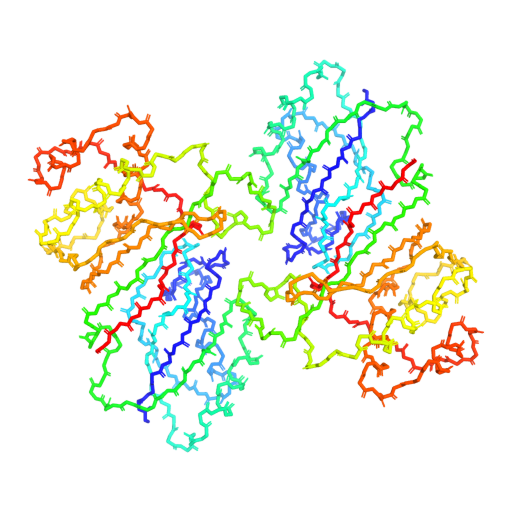 1
ATOM 1794 C CA . GLN A 1 216 ? 15.438 -26.266 -18.766 1 98.06 216 GLN A CA 1
ATOM 1795 C C . GLN A 1 216 ? 14 -26.781 -18.766 1 98.06 216 GLN A C 1
ATOM 1797 O O . GLN A 1 216 ? 13.648 -27.672 -17.984 1 98.06 216 GLN A O 1
ATOM 1802 N N . LEU A 1 217 ? 13.211 -26.25 -19.625 1 97.5 217 LEU A N 1
ATOM 1803 C CA . LEU A 1 217 ? 11.82 -26.672 -19.75 1 97.5 217 LEU A CA 1
ATOM 1804 C C . LEU A 1 217 ? 11.734 -28.141 -20.172 1 97.5 217 LEU A C 1
ATOM 1806 O O . LEU A 1 217 ? 10.82 -28.844 -19.75 1 97.5 217 LEU A O 1
ATOM 1810 N N . ASN A 1 218 ? 12.719 -28.609 -20.953 1 97.19 218 ASN A N 1
ATOM 1811 C CA . ASN A 1 218 ? 12.781 -29.984 -21.438 1 97.19 218 ASN A CA 1
ATOM 1812 C C . ASN A 1 218 ? 13.523 -30.891 -20.453 1 97.19 218 ASN A C 1
ATOM 1814 O O . ASN A 1 218 ? 13.844 -32.031 -20.781 1 97.19 218 ASN A O 1
ATOM 1818 N N . CYS A 1 219 ? 13.867 -30.359 -19.359 1 96.56 219 CYS A N 1
ATOM 1819 C CA . CYS A 1 219 ? 14.523 -31.094 -18.281 1 96.56 219 CYS A CA 1
ATOM 1820 C C . CYS A 1 219 ? 15.891 -31.594 -18.719 1 96.56 219 CYS A C 1
ATOM 1822 O O . CYS A 1 219 ? 16.297 -32.719 -18.375 1 96.56 219 CYS A O 1
ATOM 1824 N N . GLU A 1 220 ? 16.5 -30.859 -19.562 1 97.62 220 GLU A N 1
ATOM 1825 C CA . GLU A 1 220 ? 17.828 -31.219 -20.031 1 97.62 220 GLU A CA 1
ATOM 1826 C C . GLU A 1 220 ? 18.906 -30.766 -19.031 1 97.62 220 GLU A C 1
ATOM 1828 O O . GLU A 1 220 ? 19.875 -31.484 -18.797 1 97.62 220 GLU A O 1
ATOM 1833 N N . LYS A 1 221 ? 18.734 -29.562 -18.516 1 96.25 221 LYS A N 1
ATOM 1834 C CA . LYS A 1 221 ? 19.719 -28.922 -17.641 1 96.25 221 LYS A CA 1
ATOM 1835 C C . LYS A 1 221 ? 19.062 -27.906 -16.719 1 96.25 221 LYS A C 1
ATOM 1837 O O . LYS A 1 221 ? 18.188 -27.156 -17.141 1 96.25 221 LYS A O 1
ATOM 1842 N N . ILE A 1 222 ? 19.516 -27.969 -15.516 1 96.25 222 ILE A N 1
ATOM 1843 C CA . ILE A 1 222 ? 19.094 -26.906 -14.609 1 96.25 222 ILE A CA 1
ATOM 1844 C C . ILE A 1 222 ? 19.984 -25.672 -14.789 1 96.25 222 ILE A C 1
ATOM 1846 O O . ILE A 1 222 ? 21.172 -25.719 -14.477 1 96.25 222 ILE A O 1
ATOM 1850 N N . ILE A 1 223 ? 19.422 -24.625 -15.242 1 97.75 223 ILE A N 1
ATOM 1851 C CA . ILE A 1 223 ? 20.203 -23.453 -15.602 1 97.75 223 ILE A CA 1
ATOM 1852 C C . ILE A 1 223 ? 19.922 -22.328 -14.609 1 97.75 223 ILE A C 1
ATOM 1854 O O . ILE A 1 223 ? 20.828 -21.609 -14.195 1 97.75 223 ILE A O 1
ATOM 1858 N N . PHE A 1 224 ? 18.688 -22.094 -14.227 1 96.56 224 PHE A N 1
ATOM 1859 C CA . PHE A 1 224 ? 18.25 -21.016 -13.367 1 96.56 224 PHE A CA 1
ATOM 1860 C C . PHE A 1 224 ? 17.344 -21.547 -12.25 1 96.56 224 PHE A C 1
ATOM 1862 O O . PHE A 1 224 ? 16.406 -22.297 -12.508 1 96.56 224 PHE A O 1
ATOM 1869 N N . LYS A 1 225 ? 17.625 -21.141 -11.008 1 94.56 225 LYS A N 1
ATOM 1870 C CA . LYS A 1 225 ? 16.906 -21.719 -9.883 1 94.56 225 LYS A CA 1
ATOM 1871 C C . LYS A 1 225 ? 16.547 -20.672 -8.844 1 94.56 225 LYS A C 1
ATOM 1873 O O . LYS A 1 225 ? 16.172 -21 -7.719 1 94.56 225 LYS A O 1
ATOM 1878 N N . THR A 1 226 ? 16.656 -19.375 -9.094 1 94.12 226 THR A N 1
ATOM 1879 C CA . THR A 1 226 ? 16.406 -18.328 -8.125 1 94.12 226 THR A CA 1
ATOM 1880 C C . THR A 1 226 ? 15.055 -17.656 -8.383 1 94.12 226 THR A C 1
ATOM 1882 O O . THR A 1 226 ? 14.883 -16.953 -9.375 1 94.12 226 THR A O 1
ATOM 1885 N N . PRO A 1 227 ? 14.125 -17.859 -7.508 1 97 227 PRO A N 1
ATOM 1886 C CA . PRO A 1 227 ? 12.828 -17.203 -7.695 1 97 227 PRO A CA 1
ATOM 1887 C C . PRO A 1 227 ? 12.906 -15.688 -7.559 1 97 227 PRO A C 1
ATOM 1889 O O . PRO A 1 227 ? 13.656 -15.18 -6.727 1 97 227 PRO A O 1
ATOM 1892 N N . ILE A 1 228 ? 12.242 -15.008 -8.398 1 98.12 228 ILE A N 1
ATOM 1893 C CA . ILE A 1 228 ? 12.125 -13.555 -8.281 1 98.12 228 ILE A CA 1
ATOM 1894 C C . ILE A 1 228 ? 11.312 -13.203 -7.039 1 98.12 228 ILE A C 1
ATOM 1896 O O . ILE A 1 228 ? 10.656 -14.062 -6.453 1 98.12 228 ILE A O 1
ATOM 1900 N N . LYS A 1 229 ? 11.367 -11.977 -6.605 1 97.44 229 LYS A N 1
ATOM 1901 C CA . LYS A 1 229 ? 10.664 -11.484 -5.422 1 97.44 229 LYS A CA 1
ATOM 1902 C C . LYS A 1 229 ? 9.172 -11.781 -5.504 1 97.44 229 LYS A C 1
ATOM 1904 O O . LYS A 1 229 ? 8.578 -11.719 -6.586 1 97.44 229 LYS A O 1
ATOM 1909 N N . PRO A 1 230 ? 8.57 -11.984 -4.391 1 98.38 230 PRO A N 1
ATOM 1910 C CA . PRO A 1 230 ? 7.141 -12.32 -4.391 1 98.38 230 PRO A CA 1
ATOM 1911 C C . PRO A 1 230 ? 6.246 -11.086 -4.508 1 98.38 230 PRO A C 1
ATOM 1913 O O . PRO A 1 230 ? 5.059 -11.211 -4.828 1 98.38 230 PRO A O 1
ATOM 1916 N N . ASN A 1 231 ? 6.758 -9.898 -4.305 1 98.06 231 ASN A N 1
ATOM 1917 C CA . ASN A 1 231 ? 5.984 -8.672 -4.152 1 98.06 231 ASN A CA 1
ATOM 1918 C C . ASN A 1 231 ? 5.145 -8.375 -5.391 1 98.06 231 ASN A C 1
ATOM 1920 O O . ASN A 1 231 ? 4.105 -7.723 -5.301 1 98.06 231 ASN A O 1
ATOM 1924 N N . GLY A 1 232 ? 5.574 -8.844 -6.531 1 98.62 232 GLY A N 1
ATOM 1925 C CA . GLY A 1 232 ? 4.863 -8.531 -7.762 1 98.62 232 GLY A CA 1
ATOM 1926 C C . GLY A 1 232 ? 3.855 -9.594 -8.156 1 98.62 232 GLY A C 1
ATOM 1927 O O . GLY A 1 232 ? 3.141 -9.445 -9.148 1 98.62 232 GLY A O 1
ATOM 1928 N N . LEU A 1 233 ? 3.734 -10.641 -7.418 1 98.88 233 LEU A N 1
ATOM 1929 C CA . LEU A 1 233 ? 2.928 -11.789 -7.812 1 98.88 233 LEU A CA 1
ATOM 1930 C C . LEU A 1 233 ? 1.527 -11.703 -7.215 1 98.88 233 LEU A C 1
ATOM 1932 O O . LEU A 1 233 ? 1.373 -11.453 -6.016 1 98.88 233 LEU A O 1
ATOM 1936 N N . TYR A 1 234 ? 0.497 -11.898 -8.086 1 98.88 234 TYR A N 1
ATOM 1937 C CA . TYR A 1 234 ? -0.907 -11.844 -7.691 1 98.88 234 TYR A CA 1
ATOM 1938 C C . TYR A 1 234 ? -1.668 -13.055 -8.219 1 98.88 234 TYR A C 1
ATOM 1940 O O . TYR A 1 234 ? -1.664 -13.328 -9.414 1 98.88 234 TYR A O 1
ATOM 1948 N N . LEU A 1 235 ? -2.299 -13.797 -7.34 1 98.81 235 LEU A N 1
ATOM 1949 C CA . LEU A 1 235 ? -3.373 -14.672 -7.801 1 98.81 235 LEU A CA 1
ATOM 1950 C C . LEU A 1 235 ? -4.574 -13.859 -8.273 1 98.81 235 LEU A C 1
ATOM 1952 O O . LEU A 1 235 ? -5.312 -13.305 -7.449 1 98.81 235 LEU A O 1
ATOM 1956 N N . ALA A 1 236 ? -4.789 -13.898 -9.562 1 98.69 236 ALA A N 1
ATOM 1957 C CA . ALA A 1 236 ? -5.691 -12.906 -10.133 1 98.69 236 ALA A CA 1
ATOM 1958 C C . ALA A 1 236 ? -7.113 -13.445 -10.234 1 98.69 236 ALA A C 1
ATOM 1960 O O . ALA A 1 236 ? -8.078 -12.719 -10.016 1 98.69 236 ALA A O 1
ATOM 1961 N N . LYS A 1 237 ? -7.16 -14.734 -10.602 1 98.5 237 LYS A N 1
ATOM 1962 C CA . LYS A 1 237 ? -8.484 -15.273 -10.859 1 98.5 237 LYS A CA 1
ATOM 1963 C C . LYS A 1 237 ? -8.469 -16.797 -10.828 1 98.5 237 LYS A C 1
ATOM 1965 O O . LYS A 1 237 ? -7.504 -17.422 -11.266 1 98.5 237 LYS A O 1
ATOM 1970 N N . ILE A 1 238 ? -9.492 -17.312 -10.359 1 98.62 238 ILE A N 1
ATOM 1971 C CA . ILE A 1 238 ? -9.758 -18.734 -10.461 1 98.62 238 ILE A CA 1
ATOM 1972 C C . ILE A 1 238 ? -10.992 -18.969 -11.328 1 98.62 238 ILE A C 1
ATOM 1974 O O . ILE A 1 238 ? -12.023 -18.312 -11.148 1 98.62 238 ILE A O 1
ATOM 1978 N N . LYS A 1 239 ? -10.836 -19.875 -12.273 1 98.31 239 LYS A N 1
ATOM 1979 C CA . LYS A 1 239 ? -11.953 -20.188 -13.156 1 98.31 239 LYS A CA 1
ATOM 1980 C C . LYS A 1 239 ? -12.477 -21.594 -12.898 1 98.31 239 LYS A C 1
ATOM 1982 O O . LYS A 1 239 ? -11.703 -22.547 -12.781 1 98.31 239 LYS A O 1
ATOM 1987 N N . TYR A 1 240 ? -13.773 -21.703 -12.922 1 97.88 240 TYR A N 1
ATOM 1988 C CA . TYR A 1 240 ? -14.438 -22.984 -12.656 1 97.88 240 TYR A CA 1
ATOM 1989 C C . TYR A 1 240 ? -15.281 -23.422 -13.852 1 97.88 240 TYR A C 1
ATOM 1991 O O . TYR A 1 240 ? -15.742 -22.578 -14.633 1 97.88 240 TYR A O 1
ATOM 1999 N N . MET B 1 1 ? 29.5 17.031 9.656 1 96.12 1 MET B N 1
ATOM 2000 C CA . MET B 1 1 ? 28.797 17.906 8.711 1 96.12 1 MET B CA 1
ATOM 2001 C C . MET B 1 1 ? 27.297 17.75 8.844 1 96.12 1 MET B C 1
ATOM 2003 O O . MET B 1 1 ? 26.797 16.641 9.062 1 96.12 1 MET B O 1
ATOM 2007 N N . ASN B 1 2 ? 26.625 18.891 8.727 1 97.81 2 ASN B N 1
ATOM 2008 C CA . ASN B 1 2 ? 25.172 18.906 8.805 1 97.81 2 ASN B CA 1
ATOM 2009 C C . ASN B 1 2 ? 24.531 18.594 7.453 1 97.81 2 ASN B C 1
ATOM 2011 O O . ASN B 1 2 ? 24.75 19.312 6.477 1 97.81 2 ASN B O 1
ATOM 2015 N N . LEU B 1 3 ? 23.766 17.5 7.414 1 98.44 3 LEU B N 1
ATOM 2016 C CA . LEU B 1 3 ? 23.094 17.109 6.172 1 98.44 3 LEU B CA 1
ATOM 2017 C C . LEU B 1 3 ? 21.578 17.156 6.328 1 98.44 3 LEU B C 1
ATOM 2019 O O . LEU B 1 3 ? 21.062 16.906 7.41 1 98.44 3 LEU B O 1
ATOM 2023 N N . LYS B 1 4 ? 20.984 17.531 5.27 1 98.75 4 LYS B N 1
ATOM 2024 C CA . LYS B 1 4 ? 19.531 17.531 5.133 1 98.75 4 LYS B CA 1
ATOM 2025 C C . LYS B 1 4 ? 19.062 16.344 4.293 1 98.75 4 LYS B C 1
ATOM 2027 O O . LYS B 1 4 ? 19.609 16.078 3.221 1 98.75 4 LYS B O 1
ATOM 2032 N N . PHE B 1 5 ? 18.109 15.656 4.785 1 98.81 5 PHE B N 1
ATOM 2033 C CA . PHE B 1 5 ? 17.547 14.492 4.105 1 98.81 5 PHE B CA 1
ATOM 2034 C C . PHE B 1 5 ? 16.062 14.711 3.801 1 98.81 5 PHE B C 1
ATOM 2036 O O . PHE B 1 5 ? 15.305 15.164 4.664 1 98.81 5 PHE B O 1
ATOM 2043 N N . VAL B 1 6 ? 15.641 14.445 2.584 1 98.88 6 VAL B N 1
ATOM 2044 C CA . VAL B 1 6 ? 14.227 14.32 2.24 1 98.88 6 VAL B CA 1
ATOM 2045 C C . VAL B 1 6 ? 13.828 12.844 2.227 1 98.88 6 VAL B C 1
ATOM 2047 O O . VAL B 1 6 ? 14.469 12.031 1.567 1 98.88 6 VAL B O 1
ATOM 2050 N N . VAL B 1 7 ? 12.781 12.5 2.936 1 98.81 7 VAL B N 1
ATOM 2051 C CA . VAL B 1 7 ? 12.461 11.086 3.113 1 98.81 7 VAL B CA 1
ATOM 2052 C C . VAL B 1 7 ? 10.961 10.867 2.93 1 98.81 7 VAL B C 1
ATOM 2054 O O . VAL B 1 7 ? 10.148 11.695 3.348 1 98.81 7 VAL B O 1
ATOM 2057 N N . ALA B 1 8 ? 10.594 9.789 2.254 1 98.88 8 ALA B N 1
ATOM 2058 C CA . ALA B 1 8 ? 9.219 9.312 2.123 1 98.88 8 ALA B CA 1
ATOM 2059 C C . ALA B 1 8 ? 9.008 8.023 2.918 1 98.88 8 ALA B C 1
ATOM 2061 O O . ALA B 1 8 ? 9.945 7.246 3.111 1 98.88 8 ALA B O 1
ATOM 2062 N N . TYR B 1 9 ? 7.805 7.852 3.426 1 98.81 9 TYR B N 1
ATOM 2063 C CA . TYR B 1 9 ? 7.555 6.602 4.133 1 98.81 9 TYR B CA 1
ATOM 2064 C C . TYR B 1 9 ? 6.066 6.258 4.121 1 98.81 9 TYR B C 1
ATOM 2066 O O . TYR B 1 9 ? 5.219 7.152 4.105 1 98.81 9 TYR B O 1
ATOM 2074 N N . ASP B 1 10 ? 5.773 4.988 4.07 1 98.38 10 ASP B N 1
ATOM 2075 C CA . ASP B 1 10 ? 4.477 4.395 4.371 1 98.38 10 ASP B CA 1
ATOM 2076 C C . ASP B 1 10 ? 4.234 4.336 5.879 1 98.38 10 ASP B C 1
ATOM 2078 O O . ASP B 1 10 ? 4.781 3.473 6.566 1 98.38 10 ASP B O 1
ATOM 2082 N N . GLY B 1 11 ? 3.371 5.188 6.352 1 97.81 11 GLY B N 1
ATOM 2083 C CA . GLY B 1 11 ? 3.172 5.332 7.785 1 97.81 11 GLY B CA 1
ATOM 2084 C C . GLY B 1 11 ? 2.318 4.23 8.383 1 97.81 11 GLY B C 1
ATOM 2085 O O . GLY B 1 11 ? 2.256 4.086 9.602 1 97.81 11 GLY B O 1
ATOM 2086 N N . SER B 1 12 ? 1.718 3.414 7.582 1 96.31 12 SER B N 1
ATOM 2087 C CA . SER B 1 12 ? 0.773 2.406 8.055 1 96.31 12 SER B CA 1
ATOM 2088 C C . SER B 1 12 ? 1.461 1.372 8.938 1 96.31 12 SER B C 1
ATOM 2090 O O . SER B 1 12 ? 0.798 0.629 9.664 1 96.31 12 SER B O 1
ATOM 2092 N N . LEU B 1 13 ? 2.771 1.39 8.953 1 93.81 13 LEU B N 1
ATOM 2093 C CA . LEU B 1 13 ? 3.514 0.35 9.656 1 93.81 13 LEU B CA 1
ATOM 2094 C C . LEU B 1 13 ? 4.141 0.902 10.93 1 93.81 13 LEU B C 1
ATOM 2096 O O . LEU B 1 13 ? 4.859 0.188 11.633 1 93.81 13 LEU B O 1
ATOM 2100 N N . PHE B 1 14 ? 3.82 2.164 11.203 1 96.12 14 PHE B N 1
ATOM 2101 C CA . PHE B 1 14 ? 4.578 2.809 12.266 1 96.12 14 PHE B CA 1
ATOM 2102 C C . PHE B 1 14 ? 3.646 3.484 13.266 1 96.12 14 PHE B C 1
ATOM 2104 O O . PHE B 1 14 ? 2.545 3.908 12.906 1 96.12 14 PHE B O 1
ATOM 2111 N N . GLN B 1 15 ? 4.098 3.607 14.469 1 95.75 15 GLN B N 1
ATOM 2112 C CA . GLN B 1 15 ? 3.404 4.336 15.523 1 95.75 15 GLN B CA 1
ATOM 2113 C C . GLN B 1 15 ? 3.781 5.812 15.516 1 95.75 15 GLN B C 1
ATOM 2115 O O . GLN B 1 15 ? 4.016 6.402 16.578 1 95.75 15 GLN B O 1
ATOM 2120 N N . GLY B 1 16 ? 4.02 6.336 14.258 1 96 16 GLY B N 1
ATOM 2121 C CA . GLY B 1 16 ? 4.426 7.727 14.109 1 96 16 GLY B CA 1
ATOM 2122 C C . GLY B 1 16 ? 5.844 7.883 13.594 1 96 16 GLY B C 1
ATOM 2123 O O . GLY B 1 16 ? 6.539 6.891 13.359 1 96 16 GLY B O 1
ATOM 2124 N N . SER B 1 17 ? 6.227 9.109 13.43 1 96.94 17 SER B N 1
ATOM 2125 C CA . SER B 1 17 ? 7.547 9.352 12.859 1 96.94 17 SER B CA 1
ATOM 2126 C C . SER B 1 17 ? 8.617 9.438 13.945 1 96.94 17 SER B C 1
ATOM 2128 O O . SER B 1 17 ? 9.742 8.977 13.75 1 96.94 17 SER B O 1
ATOM 2130 N N . GLN B 1 18 ? 8.211 10 15.07 1 94.44 18 GLN B N 1
ATOM 2131 C CA . GLN B 1 18 ? 9.18 10.289 16.125 1 94.44 18 GLN B CA 1
ATOM 2132 C C . GLN B 1 18 ? 9.375 9.094 17.047 1 94.44 18 GLN B C 1
ATOM 2134 O O . GLN B 1 18 ? 8.414 8.383 17.359 1 94.44 18 GLN B O 1
ATOM 2139 N N . LYS B 1 19 ? 10.555 8.984 17.578 1 92.56 19 LYS B N 1
ATOM 2140 C CA . LYS B 1 19 ? 10.922 7.891 18.469 1 92.56 19 LYS B CA 1
ATOM 2141 C C . LYS B 1 19 ? 10.031 7.859 19.703 1 92.56 19 LYS B C 1
ATOM 2143 O O . LYS B 1 19 ? 9.742 8.906 20.297 1 92.56 19 LYS B O 1
ATOM 2148 N N . GLN B 1 20 ? 9.594 6.625 20 1 86.94 20 GLN B N 1
ATOM 2149 C CA . GLN B 1 20 ? 8.797 6.355 21.188 1 86.94 20 GLN B CA 1
ATOM 2150 C C . GLN B 1 20 ? 9.352 5.16 21.969 1 86.94 20 GLN B C 1
ATOM 2152 O O . GLN B 1 20 ? 10 4.285 21.375 1 86.94 20 GLN B O 1
ATOM 2157 N N . PRO B 1 21 ? 9.312 5.055 23.25 1 82.44 21 PRO B N 1
ATOM 2158 C CA . PRO B 1 21 ? 9.891 3.98 24.062 1 82.44 21 PRO B CA 1
ATOM 2159 C C . PRO B 1 21 ? 9.445 2.592 23.609 1 82.44 21 PRO B C 1
ATOM 2161 O O . PRO B 1 21 ? 10.258 1.661 23.578 1 82.44 21 PRO B O 1
ATOM 2164 N N . ASN B 1 22 ? 8.305 2.359 23.234 1 76.38 22 ASN B N 1
ATOM 2165 C CA . ASN B 1 22 ? 7.828 1.006 22.984 1 76.38 22 ASN B CA 1
ATOM 2166 C C . ASN B 1 22 ? 7.25 0.879 21.578 1 76.38 22 ASN B C 1
ATOM 2168 O O . ASN B 1 22 ? 6.543 -0.084 21.266 1 76.38 22 ASN B O 1
ATOM 2172 N N . GLY B 1 23 ? 7.676 1.718 20.719 1 80.38 23 GLY B N 1
ATOM 2173 C CA . GLY B 1 23 ? 6.98 1.583 19.453 1 80.38 23 GLY B CA 1
ATOM 2174 C C . GLY B 1 23 ? 7.918 1.578 18.266 1 80.38 23 GLY B C 1
ATOM 2175 O O . GLY B 1 23 ? 9.07 1.998 18.359 1 80.38 23 GLY B O 1
ATOM 2176 N N . LYS B 1 24 ? 7.516 0.917 17.219 1 92.69 24 LYS B N 1
ATOM 2177 C CA . LYS B 1 24 ? 8.188 0.998 15.922 1 92.69 24 LYS B CA 1
ATOM 2178 C C . LYS B 1 24 ? 7.879 2.32 15.227 1 92.69 24 LYS B C 1
ATOM 2180 O O . LYS B 1 24 ? 6.73 2.584 14.859 1 92.69 24 LYS B O 1
ATOM 2185 N N . THR B 1 25 ? 8.898 3.201 15.125 1 97.44 25 THR B N 1
ATOM 2186 C CA . THR B 1 25 ? 8.711 4.512 14.508 1 97.44 25 THR B CA 1
ATOM 2187 C C . THR B 1 25 ? 9.633 4.684 13.312 1 97.44 25 THR B C 1
ATOM 2189 O O . THR B 1 25 ? 10.57 3.908 13.117 1 97.44 25 THR B O 1
ATOM 2192 N N . VAL B 1 26 ? 9.359 5.648 12.516 1 98.19 26 VAL B N 1
ATOM 2193 C CA . VAL B 1 26 ? 10.188 5.973 11.359 1 98.19 26 VAL B CA 1
ATOM 2194 C C . VAL B 1 26 ? 11.594 6.355 11.82 1 98.19 26 VAL B C 1
ATOM 2196 O O . VAL B 1 26 ? 12.586 5.875 11.266 1 98.19 26 VAL B O 1
ATOM 2199 N N . GLU B 1 27 ? 11.648 7.176 12.836 1 97.94 27 GLU B N 1
ATOM 2200 C CA . GLU B 1 27 ? 12.922 7.633 13.367 1 97.94 27 GLU B CA 1
ATOM 2201 C C . GLU B 1 27 ? 13.781 6.461 13.836 1 97.94 27 GLU B C 1
ATOM 2203 O O . GLU B 1 27 ? 14.984 6.418 13.57 1 97.94 27 GLU B O 1
ATOM 2208 N N . ASN B 1 28 ? 13.172 5.504 14.523 1 97.25 28 ASN B N 1
ATOM 2209 C CA . ASN B 1 28 ? 13.906 4.324 14.969 1 97.25 28 ASN B CA 1
ATOM 2210 C C . ASN B 1 28 ? 14.555 3.592 13.789 1 97.25 28 ASN B C 1
ATOM 2212 O O . ASN B 1 28 ? 15.711 3.189 13.875 1 97.25 28 ASN B O 1
ATOM 2216 N N . GLU B 1 29 ? 13.828 3.414 12.742 1 97.75 29 GLU B N 1
ATOM 2217 C CA . GLU B 1 29 ? 14.336 2.709 11.57 1 97.75 29 GLU B CA 1
ATOM 2218 C C . GLU B 1 29 ? 15.469 3.488 10.906 1 97.75 29 GLU B C 1
ATOM 2220 O O . GLU B 1 29 ? 16.438 2.896 10.43 1 97.75 29 GLU B O 1
ATOM 2225 N N . LEU B 1 30 ? 15.312 4.785 10.852 1 98.12 30 LEU B N 1
ATOM 2226 C CA . LEU B 1 30 ? 16.375 5.625 10.289 1 98.12 30 LEU B CA 1
ATOM 2227 C C . LEU B 1 30 ? 17.656 5.504 11.102 1 98.12 30 LEU B C 1
ATOM 2229 O O . LEU B 1 30 ? 18.734 5.309 10.539 1 98.12 30 LEU B O 1
ATOM 2233 N N . LEU B 1 31 ? 17.5 5.613 12.414 1 97.75 31 LEU B N 1
ATOM 2234 C CA . LEU B 1 31 ? 18.656 5.527 13.289 1 97.75 31 LEU B CA 1
ATOM 2235 C C . LEU B 1 31 ? 19.344 4.168 13.164 1 97.75 31 LEU B C 1
ATOM 2237 O O . LEU B 1 31 ? 20.578 4.086 13.141 1 97.75 31 LEU B O 1
ATOM 2241 N N . LYS B 1 32 ? 18.562 3.158 13.078 1 97.31 32 LYS B N 1
ATOM 2242 C CA . LYS B 1 32 ? 19.109 1.815 12.875 1 97.31 32 LYS B CA 1
ATOM 2243 C C . LYS B 1 32 ? 19.906 1.732 11.586 1 97.31 32 LYS B C 1
ATOM 2245 O O . LYS B 1 32 ? 20.984 1.118 11.555 1 97.31 32 LYS B O 1
ATOM 2250 N N . ALA B 1 33 ? 19.375 2.301 10.523 1 98.19 33 ALA B N 1
ATOM 2251 C CA . ALA B 1 33 ? 20.062 2.297 9.234 1 98.19 33 ALA B CA 1
ATOM 2252 C C . ALA B 1 33 ? 21.422 2.992 9.344 1 98.19 33 ALA B C 1
ATOM 2254 O O . ALA B 1 33 ? 22.406 2.525 8.781 1 98.19 33 ALA B O 1
ATOM 2255 N N . PHE B 1 34 ? 21.484 4.121 10.062 1 98.19 34 PHE B N 1
ATOM 2256 C CA . PHE B 1 34 ? 22.734 4.82 10.281 1 98.19 34 PHE B CA 1
ATOM 2257 C C . PHE B 1 34 ? 23.703 3.965 11.094 1 98.19 34 PHE B C 1
ATOM 2259 O O . PHE B 1 34 ? 24.891 3.869 10.766 1 98.19 34 PHE B O 1
ATOM 2266 N N . GLU B 1 35 ? 23.188 3.314 12.078 1 97.94 35 GLU B N 1
ATOM 2267 C CA . GLU B 1 35 ? 24.016 2.465 12.93 1 97.94 35 GLU B CA 1
ATOM 2268 C C . GLU B 1 35 ? 24.625 1.318 12.133 1 97.94 35 GLU B C 1
ATOM 2270 O O . GLU B 1 35 ? 25.781 0.95 12.359 1 97.94 35 GLU B O 1
ATOM 2275 N N . ASN B 1 36 ? 23.875 0.804 11.242 1 97.88 36 ASN B N 1
ATOM 2276 C CA . ASN B 1 36 ? 24.328 -0.317 10.422 1 97.88 36 ASN B CA 1
ATOM 2277 C C . ASN B 1 36 ? 25.547 0.055 9.586 1 97.88 36 ASN B C 1
ATOM 2279 O O . ASN B 1 36 ? 26.266 -0.822 9.125 1 97.88 36 ASN B O 1
ATOM 2283 N N . ILE B 1 37 ? 25.734 1.288 9.352 1 96.56 37 ILE B N 1
ATOM 2284 C CA . ILE B 1 37 ? 26.906 1.705 8.594 1 96.56 37 ILE B CA 1
ATOM 2285 C C . ILE B 1 37 ? 27.875 2.457 9.5 1 96.56 37 ILE B C 1
ATOM 2287 O O . ILE B 1 37 ? 28.625 3.32 9.039 1 96.56 37 ILE B O 1
ATOM 2291 N N . ASN B 1 38 ? 27.672 2.295 10.812 1 96.5 38 ASN B N 1
ATOM 2292 C CA . ASN B 1 38 ? 28.578 2.74 11.859 1 96.5 38 ASN B CA 1
ATOM 2293 C C . ASN B 1 38 ? 28.531 4.258 12.023 1 96.5 38 ASN B C 1
ATOM 2295 O O . ASN B 1 38 ? 29.578 4.887 12.227 1 96.5 38 ASN B O 1
ATOM 2299 N N . ILE B 1 39 ? 27.406 4.809 11.883 1 96.75 39 ILE B N 1
ATOM 2300 C CA . ILE B 1 39 ? 27.219 6.23 12.148 1 96.75 39 ILE B CA 1
ATOM 2301 C C . ILE B 1 39 ? 26.281 6.406 13.352 1 96.75 39 ILE B C 1
ATOM 2303 O O . ILE B 1 39 ? 25.141 5.973 13.32 1 96.75 39 ILE B O 1
ATOM 2307 N N . LYS B 1 40 ? 26.859 6.898 14.375 1 96.19 40 LYS B N 1
ATOM 2308 C CA . LYS B 1 40 ? 26.047 7.309 15.516 1 96.19 40 LYS B CA 1
ATOM 2309 C C . LYS B 1 40 ? 25.625 8.773 15.398 1 96.19 40 LYS B C 1
ATOM 2311 O O . LYS B 1 40 ? 26.469 9.656 15.312 1 96.19 40 LYS B O 1
ATOM 2316 N N . THR B 1 41 ? 24.391 9.039 15.344 1 97.38 41 THR B N 1
ATOM 2317 C CA . THR B 1 41 ? 23.891 10.398 15.164 1 97.38 41 THR B CA 1
ATOM 2318 C C . THR B 1 41 ? 22.516 10.57 15.82 1 97.38 41 THR B C 1
ATOM 2320 O O . THR B 1 41 ? 21.969 9.617 16.375 1 97.38 41 THR B O 1
ATOM 2323 N N . GLN B 1 42 ? 22.094 11.773 15.914 1 96.75 42 GLN B N 1
ATOM 2324 C CA . GLN B 1 42 ? 20.734 12.117 16.297 1 96.75 42 GLN B CA 1
ATOM 2325 C C . GLN B 1 42 ? 19.984 12.797 15.148 1 96.75 42 GLN B C 1
ATOM 2327 O O . GLN B 1 42 ? 20.578 13.57 14.391 1 96.75 42 GLN B O 1
ATOM 2332 N N . ILE B 1 43 ? 18.766 12.477 15.047 1 96.62 43 ILE B N 1
ATOM 2333 C CA . ILE B 1 43 ? 17.984 13.008 13.938 1 96.62 43 ILE B CA 1
ATOM 2334 C C . ILE B 1 43 ? 17.016 14.07 14.453 1 96.62 43 ILE B C 1
ATOM 2336 O O . ILE B 1 43 ? 16.469 13.93 15.539 1 96.62 43 ILE B O 1
ATOM 2340 N N . VAL B 1 44 ? 16.859 15.062 13.672 1 96.81 44 VAL B N 1
ATOM 2341 C CA . VAL B 1 44 ? 15.859 16.094 13.922 1 96.81 44 VAL B CA 1
ATOM 2342 C C . VAL B 1 44 ? 14.844 16.109 12.789 1 96.81 44 VAL B C 1
ATOM 2344 O O . VAL B 1 44 ? 15.156 16.516 11.664 1 96.81 44 VAL B O 1
ATOM 2347 N N . LEU B 1 45 ? 13.695 15.719 13.07 1 97.62 45 LEU B N 1
ATOM 2348 C CA . LEU B 1 45 ? 12.625 15.758 12.078 1 97.62 45 LEU B CA 1
ATOM 2349 C C . LEU B 1 45 ? 12.062 17.172 11.945 1 97.62 45 LEU B C 1
ATOM 2351 O O . LEU B 1 45 ? 12.023 17.922 12.914 1 97.62 45 LEU B O 1
ATOM 2355 N N . SER B 1 46 ? 11.586 17.5 10.734 1 97.69 46 SER B N 1
ATOM 2356 C CA . SER B 1 46 ? 10.984 18.812 10.508 1 97.69 46 SER B CA 1
ATOM 2357 C C . SER B 1 46 ? 9.633 18.922 11.195 1 97.69 46 SER B C 1
ATOM 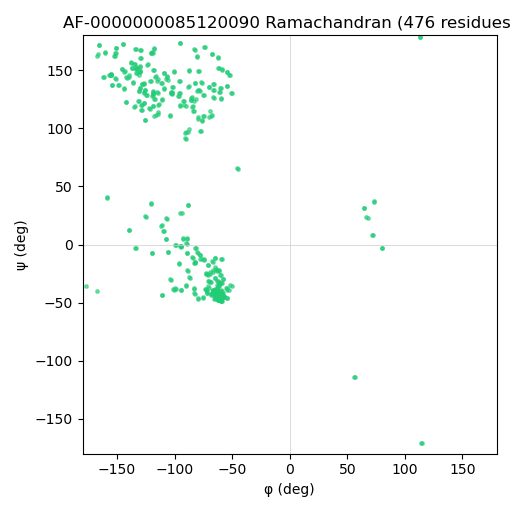2359 O O . SER B 1 46 ? 9.141 20.031 11.438 1 97.69 46 SER B O 1
ATOM 2361 N N . GLY B 1 47 ? 9.016 17.844 11.375 1 93.75 47 GLY B N 1
ATOM 2362 C CA . GLY B 1 47 ? 7.727 17.688 12.031 1 93.75 47 GLY B CA 1
ATOM 2363 C C . GLY B 1 47 ? 7.395 16.25 12.375 1 93.75 47 GLY B C 1
ATOM 2364 O O . GLY B 1 47 ? 8.023 15.328 11.867 1 93.75 47 GLY B O 1
ATOM 2365 N N . ARG B 1 48 ? 6.445 16.109 13.234 1 93.75 48 ARG B N 1
ATOM 2366 C CA . ARG B 1 48 ? 6.035 14.773 13.648 1 93.75 48 ARG B CA 1
ATOM 2367 C C . ARG B 1 48 ? 4.746 14.359 12.953 1 93.75 48 ARG B C 1
ATOM 2369 O O . ARG B 1 48 ? 3.855 15.18 12.734 1 93.75 48 ARG B O 1
ATOM 2376 N N . THR B 1 49 ? 4.715 13.18 12.492 1 96.81 49 THR B N 1
ATOM 2377 C CA . THR B 1 49 ? 3.477 12.602 11.977 1 96.81 49 THR B CA 1
ATOM 2378 C C . THR B 1 49 ? 2.93 11.562 12.953 1 96.81 49 THR B C 1
ATOM 2380 O O . THR B 1 49 ? 3.695 10.812 13.562 1 96.81 49 THR B O 1
ATOM 2383 N N . ASP B 1 50 ? 1.62 11.5 13.031 1 94.19 50 ASP B N 1
ATOM 2384 C CA . ASP B 1 50 ? 0.948 10.539 13.898 1 94.19 50 ASP B CA 1
ATOM 2385 C C . ASP B 1 50 ? 1.017 9.125 13.312 1 94.19 50 ASP B C 1
ATOM 2387 O O . ASP B 1 50 ? 1.484 8.938 12.188 1 94.19 50 ASP B O 1
ATOM 2391 N N . LYS B 1 51 ? 0.593 8.25 14.211 1 95.5 51 LYS B N 1
ATOM 2392 C CA . LYS B 1 51 ? 0.473 6.855 13.789 1 95.5 51 LYS B CA 1
ATOM 2393 C C . LYS B 1 51 ? -0.324 6.75 12.492 1 95.5 51 LYS B C 1
ATOM 2395 O O . LYS B 1 51 ? -1.369 7.383 12.344 1 95.5 51 LYS B O 1
ATOM 2400 N N . GLU B 1 52 ? 0.193 6.012 11.469 1 97 52 GLU B N 1
ATOM 2401 C CA . GLU B 1 52 ? -0.468 5.621 10.227 1 97 52 GLU B CA 1
ATOM 2402 C C . GLU B 1 52 ? -0.454 6.762 9.211 1 97 52 GLU B C 1
ATOM 2404 O O . GLU B 1 52 ? -0.938 6.609 8.086 1 97 52 GLU B O 1
ATOM 2409 N N . VAL B 1 53 ? 0.092 7.922 9.625 1 98.62 53 VAL B N 1
ATOM 2410 C CA . VAL B 1 53 ? 0.197 9.023 8.68 1 98.62 53 VAL B CA 1
ATOM 2411 C C . VAL B 1 53 ? 1.438 8.844 7.809 1 98.62 53 VAL B C 1
ATOM 2413 O O . VAL B 1 53 ? 2.502 8.469 8.305 1 98.62 53 VAL B O 1
ATOM 2416 N N . HIS B 1 54 ? 1.295 9.125 6.539 1 98.81 54 HIS B N 1
ATOM 2417 C CA . HIS B 1 54 ? 2.348 8.914 5.555 1 98.81 54 HIS B CA 1
ATOM 2418 C C . HIS B 1 54 ? 3.156 10.188 5.324 1 98.81 54 HIS B C 1
ATOM 2420 O O . HIS B 1 54 ? 2.832 11.242 5.875 1 98.81 54 HIS B O 1
ATOM 2426 N N . SER B 1 55 ? 4.234 10.016 4.527 1 98.81 55 SER B N 1
ATOM 2427 C CA . SER B 1 55 ? 4.965 11.18 4.035 1 98.81 55 SER B CA 1
ATOM 2428 C C . SER B 1 55 ? 5.57 10.906 2.66 1 98.81 55 SER B C 1
ATOM 2430 O O . SER B 1 55 ? 6.109 9.828 2.412 1 98.81 55 SER B O 1
ATOM 2432 N N . SER B 1 56 ? 5.438 11.883 1.814 1 98.56 56 SER B N 1
ATOM 2433 C CA . SER B 1 56 ? 6.164 11.852 0.55 1 98.56 56 SER B CA 1
ATOM 2434 C C . SER B 1 56 ? 7.332 12.836 0.561 1 98.56 56 SER B C 1
ATOM 2436 O O . SER B 1 56 ? 8.133 12.867 -0.379 1 98.56 56 SER B O 1
ATOM 2438 N N . GLY B 1 57 ? 7.391 13.641 1.671 1 98.69 57 GLY B N 1
ATOM 2439 C CA . GLY B 1 57 ? 8.445 14.641 1.653 1 98.69 57 GLY B CA 1
ATOM 2440 C C . GLY B 1 57 ? 8.812 15.148 3.035 1 98.69 57 GLY B C 1
ATOM 2441 O O . GLY B 1 57 ? 8.977 16.344 3.236 1 98.69 57 GLY B O 1
ATOM 2442 N N . GLN B 1 58 ? 8.883 14.32 4.031 1 98.69 58 GLN B N 1
ATOM 2443 C CA . GLN B 1 58 ? 9.445 14.672 5.332 1 98.69 58 GLN B CA 1
ATOM 2444 C C . GLN B 1 58 ? 10.914 15.055 5.207 1 98.69 58 GLN B C 1
ATOM 2446 O O . GLN B 1 58 ? 11.586 14.641 4.262 1 98.69 58 GLN B O 1
ATOM 2451 N N . VAL B 1 59 ? 11.359 15.891 6.109 1 98.81 59 VAL B N 1
ATOM 2452 C CA . VAL B 1 59 ? 12.766 16.297 6.102 1 98.81 59 VAL B CA 1
ATOM 2453 C C . VAL B 1 59 ? 13.359 16.094 7.492 1 98.81 59 VAL B C 1
ATOM 2455 O O . VAL B 1 59 ? 12.711 16.375 8.5 1 98.81 59 VAL B O 1
ATOM 2458 N N . PHE B 1 60 ? 14.508 15.617 7.5 1 98.75 60 PHE B N 1
ATOM 2459 C CA . PHE B 1 60 ? 15.266 15.625 8.742 1 98.75 60 PHE B CA 1
ATOM 2460 C C . PHE B 1 60 ? 16.719 16.016 8.492 1 98.75 60 PHE B C 1
ATOM 2462 O O . PHE B 1 60 ? 17.188 15.992 7.348 1 98.75 60 PHE B O 1
ATOM 2469 N N . ASN B 1 61 ? 17.359 16.516 9.492 1 98.69 61 ASN B N 1
ATOM 2470 C CA . ASN B 1 61 ? 18.797 16.766 9.414 1 98.69 61 ASN B CA 1
ATOM 2471 C C . ASN B 1 61 ? 19.562 16.047 10.523 1 98.69 61 ASN B C 1
ATOM 2473 O O . ASN B 1 61 ? 18.984 15.688 11.547 1 98.69 61 ASN B O 1
ATOM 2477 N N . CYS B 1 62 ? 20.781 15.797 10.266 1 98.06 62 CYS B N 1
ATOM 2478 C CA . CYS B 1 62 ? 21.656 15.188 11.266 1 98.06 62 CYS B CA 1
ATOM 2479 C C . CYS B 1 62 ? 23.125 15.414 10.922 1 98.06 62 CYS B C 1
ATOM 2481 O O . CYS B 1 62 ? 23.438 15.922 9.844 1 98.06 62 CYS B O 1
ATOM 2483 N N . GLN B 1 63 ? 23.906 15.18 11.906 1 97.75 63 GLN B N 1
ATOM 2484 C CA . GLN B 1 63 ? 25.359 15.289 11.719 1 97.75 63 GLN B CA 1
ATOM 2485 C C . GLN B 1 63 ? 25.938 13.992 11.164 1 97.75 63 GLN B C 1
ATOM 2487 O O . GLN B 1 63 ? 25.703 12.914 11.703 1 97.75 63 GLN B O 1
ATOM 2492 N N . ILE B 1 64 ? 26.656 14.125 10.102 1 97.06 64 ILE B N 1
ATOM 2493 C CA . ILE B 1 64 ? 27.312 13 9.445 1 97.06 64 ILE B CA 1
ATOM 2494 C C . ILE B 1 64 ? 28.812 13.234 9.383 1 97.06 64 ILE B C 1
ATOM 2496 O O . ILE B 1 64 ? 29.266 14.359 9.164 1 97.06 64 ILE B O 1
ATOM 2500 N N . PRO B 1 65 ? 29.578 12.141 9.602 1 96.38 65 PRO B N 1
ATOM 2501 C CA . PRO B 1 65 ? 31.031 12.312 9.469 1 96.38 65 PRO B CA 1
ATOM 2502 C C . PRO B 1 65 ? 31.438 12.945 8.141 1 96.38 65 PRO B C 1
ATOM 2504 O O . PRO B 1 65 ? 30.875 12.594 7.094 1 96.38 65 PRO B O 1
ATOM 2507 N N . SER B 1 66 ? 32.469 13.719 8.195 1 92.81 66 SER B N 1
ATOM 2508 C CA . SER B 1 66 ? 32.844 14.57 7.07 1 92.81 66 SER B CA 1
ATOM 2509 C C . SER B 1 66 ? 33.469 13.75 5.941 1 92.81 66 SER B C 1
ATOM 2511 O O . SER B 1 66 ? 33.594 14.227 4.809 1 92.81 66 SER B O 1
ATOM 2513 N N . TYR B 1 67 ? 33.812 12.547 6.176 1 92.38 67 TYR B N 1
ATOM 2514 C CA . TYR B 1 67 ? 34.469 11.742 5.133 1 92.38 67 TYR B CA 1
ATOM 2515 C C . TYR B 1 67 ? 33.438 11.242 4.129 1 92.38 67 TYR B C 1
ATOM 2517 O O . TYR B 1 67 ? 33.781 10.75 3.057 1 92.38 67 TYR B O 1
ATOM 2525 N N . TRP B 1 68 ? 32.125 11.367 4.48 1 92.31 68 TRP B N 1
ATOM 2526 C CA . TRP B 1 68 ? 31.094 11.055 3.506 1 92.31 68 TRP B CA 1
ATOM 2527 C C . TRP B 1 68 ? 30.938 12.195 2.502 1 92.31 68 TRP B C 1
ATOM 2529 O O . TRP B 1 68 ? 30.234 13.172 2.77 1 92.31 68 TRP B O 1
ATOM 2539 N N . GLU B 1 69 ? 31.531 12.094 1.36 1 91.19 69 GLU B N 1
ATOM 2540 C CA . GLU B 1 69 ? 31.484 13.156 0.355 1 91.19 69 GLU B CA 1
ATOM 2541 C C . GLU B 1 69 ? 30.516 12.805 -0.771 1 91.19 69 GLU B C 1
ATOM 2543 O O . GLU B 1 69 ? 29.891 13.695 -1.36 1 91.19 69 GLU B O 1
ATOM 2548 N N . ASP B 1 70 ? 30.375 11.594 -1.006 1 96.69 70 ASP B N 1
ATOM 2549 C CA . ASP B 1 70 ? 29.484 11.125 -2.066 1 96.69 70 ASP B CA 1
ATOM 2550 C C . ASP B 1 70 ? 28.078 10.875 -1.533 1 96.69 70 ASP B C 1
ATOM 2552 O O . ASP B 1 70 ? 27.781 9.789 -1.034 1 96.69 70 ASP B O 1
ATOM 2556 N N . PHE B 1 71 ? 27.234 11.852 -1.697 1 97.25 71 PHE B N 1
ATOM 2557 C CA . PHE B 1 71 ? 25.906 11.781 -1.117 1 97.25 71 PHE B CA 1
ATOM 2558 C C . PHE B 1 71 ? 25.031 10.789 -1.88 1 97.25 71 PHE B C 1
ATOM 2560 O O . PHE B 1 71 ? 24.062 10.25 -1.332 1 97.25 71 PHE B O 1
ATOM 2567 N N . PHE B 1 72 ? 25.359 10.555 -3.156 1 96.88 72 PHE B N 1
ATOM 2568 C CA . PHE B 1 72 ? 24.641 9.531 -3.918 1 96.88 72 PHE B CA 1
ATOM 2569 C C . PHE B 1 72 ? 24.906 8.148 -3.342 1 96.88 72 PHE B C 1
ATOM 2571 O O . PHE B 1 72 ? 23.969 7.371 -3.137 1 96.88 72 PHE B O 1
ATOM 2578 N N . LYS B 1 73 ? 26.125 7.875 -3.082 1 97.44 73 LYS B N 1
ATOM 2579 C CA . LYS B 1 73 ? 26.5 6.59 -2.494 1 97.44 73 LYS B CA 1
ATOM 2580 C C . LYS B 1 73 ? 25.891 6.43 -1.101 1 97.44 73 LYS B C 1
ATOM 2582 O O . LYS B 1 73 ? 25.406 5.355 -0.752 1 97.44 73 LYS B O 1
ATOM 2587 N N . LEU B 1 74 ? 25.984 7.527 -0.304 1 97.75 74 LEU B N 1
ATOM 2588 C CA . LEU B 1 74 ? 25.406 7.5 1.031 1 97.75 74 LEU B CA 1
ATOM 2589 C C . LEU B 1 74 ? 23.922 7.18 0.966 1 97.75 74 LEU B C 1
ATOM 2591 O O . LEU B 1 74 ? 23.422 6.332 1.716 1 97.75 74 LEU B O 1
ATOM 2595 N N . LYS B 1 75 ? 23.234 7.801 0.065 1 98.25 75 LYS B N 1
ATOM 2596 C CA . LYS B 1 75 ? 21.812 7.57 -0.143 1 98.25 75 LYS B CA 1
ATOM 2597 C C . LYS B 1 75 ? 21.531 6.109 -0.479 1 98.25 75 LYS B C 1
ATOM 2599 O O . LYS B 1 75 ? 20.625 5.496 0.098 1 98.25 75 LYS B O 1
ATOM 2604 N N . GLU B 1 76 ? 22.266 5.566 -1.341 1 97.44 76 GLU B N 1
ATOM 2605 C CA . GLU B 1 76 ? 22.078 4.188 -1.777 1 97.44 76 GLU B CA 1
ATOM 2606 C C . GLU B 1 76 ? 22.297 3.209 -0.625 1 97.44 76 GLU B C 1
ATOM 2608 O O . GLU B 1 76 ? 21.5 2.291 -0.425 1 97.44 76 GLU B O 1
ATOM 2613 N N . ILE B 1 77 ? 23.328 3.404 0.103 1 97.94 77 ILE B N 1
ATOM 2614 C CA . ILE B 1 77 ? 23.672 2.512 1.205 1 97.94 77 ILE B CA 1
ATOM 2615 C C . ILE B 1 77 ? 22.594 2.59 2.287 1 97.94 77 ILE B C 1
ATOM 2617 O O . ILE B 1 77 ? 22.172 1.564 2.826 1 97.94 77 ILE B O 1
ATOM 2621 N N . LEU B 1 78 ? 22.188 3.812 2.592 1 98.44 78 LEU B N 1
ATOM 2622 C CA . LEU B 1 78 ? 21.156 3.973 3.602 1 98.44 78 LEU B CA 1
ATOM 2623 C C . LEU B 1 78 ? 19.859 3.299 3.158 1 98.44 78 LEU B C 1
ATOM 2625 O O . LEU B 1 78 ? 19.219 2.582 3.939 1 98.44 78 LEU B O 1
ATOM 2629 N N . ASN B 1 79 ? 19.484 3.512 1.933 1 98.25 79 ASN B N 1
ATOM 2630 C CA . ASN B 1 79 ? 18.25 2.928 1.429 1 98.25 79 ASN B CA 1
ATOM 2631 C C . ASN B 1 79 ? 18.328 1.404 1.4 1 98.25 79 ASN B C 1
ATOM 2633 O O . ASN B 1 79 ? 17.297 0.729 1.543 1 98.25 79 ASN B O 1
ATOM 2637 N N . LYS B 1 80 ? 19.5 0.872 1.233 1 97.38 80 LYS B N 1
ATOM 2638 C CA . LYS B 1 80 ? 19.672 -0.576 1.29 1 97.38 80 LYS B CA 1
ATOM 2639 C C . LYS B 1 80 ? 19.469 -1.102 2.705 1 97.38 80 LYS B C 1
ATOM 2641 O O . LYS B 1 80 ? 19.078 -2.256 2.893 1 97.38 80 LYS B O 1
ATOM 2646 N N . ASN B 1 81 ? 19.656 -0.238 3.676 1 98.06 81 ASN B N 1
ATOM 2647 C CA . ASN B 1 81 ? 19.547 -0.629 5.078 1 98.06 81 ASN B CA 1
ATOM 2648 C C . ASN B 1 81 ? 18.203 -0.242 5.66 1 98.06 81 ASN B C 1
ATOM 2650 O O . ASN B 1 81 ? 17.953 -0.432 6.852 1 98.0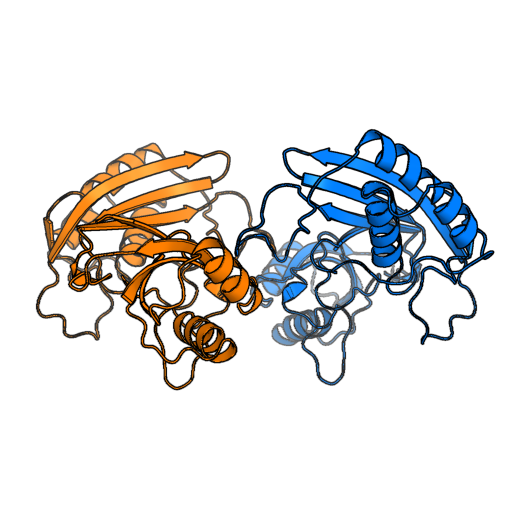6 81 ASN B O 1
ATOM 2654 N N . LEU B 1 82 ? 17.391 0.353 4.887 1 98.31 82 LEU B N 1
ATOM 2655 C CA . LEU B 1 82 ? 16.047 0.732 5.324 1 98.31 82 LEU B CA 1
ATOM 2656 C C . LEU B 1 82 ? 15.008 -0.262 4.82 1 98.31 82 LEU B C 1
ATOM 2658 O O . LEU B 1 82 ? 15.195 -0.886 3.773 1 98.31 82 LEU B O 1
ATOM 2662 N N . PRO B 1 83 ? 13.938 -0.43 5.625 1 96.56 83 PRO B N 1
ATOM 2663 C CA . PRO B 1 83 ? 12.828 -1.183 5.031 1 96.56 83 PRO B CA 1
ATOM 2664 C C . PRO B 1 83 ? 12.234 -0.491 3.805 1 96.56 83 PRO B C 1
ATOM 2666 O O . PRO B 1 83 ? 12.383 0.723 3.645 1 96.56 83 PRO B O 1
ATOM 2669 N N . THR B 1 84 ? 11.539 -1.229 2.988 1 95.75 84 THR B N 1
ATOM 2670 C CA . THR B 1 84 ? 11 -0.699 1.738 1 95.75 84 THR B CA 1
ATOM 2671 C C . THR B 1 84 ? 9.93 0.354 2.01 1 95.75 84 THR B C 1
ATOM 2673 O O . THR B 1 84 ? 9.562 1.119 1.116 1 95.75 84 THR B O 1
ATOM 2676 N N . SER B 1 85 ? 9.469 0.392 3.219 1 97.44 85 SER B N 1
ATOM 2677 C CA . SER B 1 85 ? 8.43 1.339 3.605 1 97.44 85 SER B CA 1
ATOM 2678 C C . SER B 1 85 ? 9.016 2.725 3.861 1 97.44 85 SER B C 1
ATOM 2680 O O . SER B 1 85 ? 8.273 3.68 4.109 1 97.44 85 SER B O 1
ATOM 2682 N N . ILE B 1 86 ? 10.328 2.877 3.852 1 98.69 86 ILE B N 1
ATOM 2683 C CA . ILE B 1 86 ? 11.016 4.152 4.027 1 98.69 86 ILE B CA 1
ATOM 2684 C C . ILE B 1 86 ? 12.047 4.34 2.918 1 98.69 86 ILE B C 1
ATOM 2686 O O . ILE B 1 86 ? 12.805 3.418 2.604 1 98.69 86 ILE B O 1
ATOM 2690 N N . LYS B 1 87 ? 12.078 5.508 2.35 1 98.69 87 LYS B N 1
ATOM 2691 C CA . LYS B 1 87 ? 13.039 5.773 1.28 1 98.69 87 LYS B CA 1
ATOM 2692 C C . LYS B 1 87 ? 13.586 7.195 1.373 1 98.69 87 LYS B C 1
ATOM 2694 O O . LYS B 1 87 ? 12.82 8.164 1.371 1 98.69 87 LYS B O 1
ATOM 2699 N N . ILE B 1 88 ? 14.867 7.312 1.479 1 98.81 88 ILE B N 1
ATOM 2700 C CA . ILE B 1 88 ? 15.523 8.609 1.358 1 98.81 88 ILE B CA 1
ATOM 2701 C C . ILE B 1 88 ? 15.555 9.039 -0.106 1 98.81 88 ILE B C 1
ATOM 2703 O O . ILE B 1 88 ? 16.062 8.312 -0.964 1 98.81 88 ILE B O 1
ATOM 2707 N N . LYS B 1 89 ? 15.094 10.242 -0.347 1 98.31 89 LYS B N 1
ATOM 2708 C CA . LYS B 1 89 ? 14.953 10.727 -1.714 1 98.31 89 LYS B CA 1
ATOM 2709 C C . LYS B 1 89 ? 16.125 11.633 -2.102 1 98.31 89 LYS B C 1
ATOM 2711 O O . LYS B 1 89 ? 16.578 11.609 -3.246 1 98.31 89 LYS B O 1
ATOM 2716 N N . LYS B 1 90 ? 16.531 12.383 -1.18 1 98.38 90 LYS B N 1
ATOM 2717 C CA . LYS B 1 90 ? 17.562 13.383 -1.464 1 98.38 90 LYS B CA 1
ATOM 2718 C C . LYS B 1 90 ? 18.406 13.672 -0.224 1 98.38 90 LYS B C 1
ATOM 2720 O O . LYS B 1 90 ? 17.891 13.672 0.896 1 98.38 90 LYS B O 1
ATOM 2725 N N . ILE B 1 91 ? 19.656 13.867 -0.44 1 98.5 91 ILE B N 1
ATOM 2726 C CA . ILE B 1 91 ? 20.594 14.305 0.591 1 98.5 91 ILE B CA 1
ATOM 2727 C C . ILE B 1 91 ? 21.328 15.562 0.125 1 98.5 91 ILE B C 1
ATOM 2729 O O . ILE B 1 91 ? 21.781 15.641 -1.02 1 98.5 91 ILE B O 1
ATOM 2733 N N . SER B 1 92 ? 21.406 16.562 1 1 97.94 92 SER B N 1
ATOM 2734 C CA . SER B 1 92 ? 22.141 17.766 0.652 1 97.94 92 SER B CA 1
ATOM 2735 C C . SER B 1 92 ? 22.859 18.344 1.864 1 97.94 92 SER B C 1
ATOM 2737 O O . SER B 1 92 ? 22.406 18.203 2.998 1 97.94 92 SER B O 1
ATOM 2739 N N . LYS B 1 93 ? 23.984 18.969 1.603 1 97.56 93 LYS B N 1
ATOM 2740 C CA . LYS B 1 93 ? 24.703 19.688 2.656 1 97.56 93 LYS B CA 1
ATOM 2741 C C . LYS B 1 93 ? 24.031 21.016 2.98 1 97.56 93 LYS B C 1
ATOM 2743 O O . LYS B 1 93 ? 23.594 21.734 2.078 1 97.56 93 LYS B O 1
ATOM 2748 N N . VAL B 1 94 ? 23.969 21.344 4.258 1 97.75 94 VAL B N 1
ATOM 2749 C CA . VAL B 1 94 ? 23.359 22.594 4.68 1 97.75 94 VAL B CA 1
ATOM 2750 C C . VAL B 1 94 ? 24.266 23.281 5.703 1 97.75 94 VAL B C 1
ATOM 2752 O O . VAL B 1 94 ? 25.25 22.719 6.156 1 97.75 94 VAL B O 1
ATOM 2755 N N . ASP B 1 95 ? 23.938 24.547 5.977 1 97.44 95 ASP B N 1
ATOM 2756 C CA . ASP B 1 95 ? 24.688 25.312 6.98 1 97.44 95 ASP B CA 1
ATOM 2757 C C . ASP B 1 95 ? 24.625 24.625 8.344 1 97.44 95 ASP B C 1
ATOM 2759 O O . ASP B 1 95 ? 23.625 24 8.688 1 97.44 95 ASP B O 1
ATOM 2763 N N . GLU B 1 96 ? 25.625 24.812 9.125 1 96.88 96 GLU B N 1
ATOM 2764 C CA . GLU B 1 96 ? 25.703 24.172 10.438 1 96.88 96 GLU B CA 1
ATOM 2765 C C . GLU B 1 96 ? 24.562 24.656 11.344 1 96.88 96 GLU B C 1
ATOM 2767 O O . GLU B 1 96 ? 24.156 23.938 12.266 1 96.88 96 GLU B O 1
ATOM 2772 N N . SER B 1 97 ? 24.047 25.766 11.047 1 97.38 97 SER B N 1
ATOM 2773 C CA . SER B 1 97 ? 23 26.328 11.883 1 97.38 97 SER B CA 1
ATOM 2774 C C . SER B 1 97 ? 21.609 25.859 11.422 1 97.38 97 SER B C 1
ATOM 2776 O O . SER B 1 97 ? 20.609 26.094 12.109 1 97.38 97 SER B O 1
ATOM 2778 N N . PHE B 1 98 ? 21.594 25.188 10.305 1 98.06 98 PHE B N 1
ATOM 2779 C CA . PHE B 1 98 ? 20.328 24.703 9.766 1 98.06 98 PHE B CA 1
ATOM 2780 C C . PHE B 1 98 ? 19.656 23.734 10.742 1 98.06 98 PHE B C 1
ATOM 2782 O O . PHE B 1 98 ? 20.312 22.828 11.266 1 98.06 98 PHE B O 1
ATOM 2789 N N . HIS B 1 99 ? 18.391 23.969 10.992 1 98.06 99 HIS B N 1
ATOM 2790 C CA . HIS B 1 99 ? 17.531 23.125 11.82 1 98.06 99 HIS B CA 1
ATOM 2791 C C . HIS B 1 99 ? 16.234 22.766 11.086 1 98.06 99 HIS B C 1
ATOM 2793 O O . HIS B 1 99 ? 15.414 23.641 10.812 1 98.06 99 HIS B O 1
ATOM 2799 N N . SER B 1 100 ? 16.062 21.5 10.82 1 97.88 100 SER B N 1
ATOM 2800 C CA . SER B 1 100 ? 14.977 21.062 9.953 1 97.88 100 SER B CA 1
ATOM 2801 C C . SER B 1 100 ? 13.633 21.578 10.445 1 97.88 100 SER B C 1
ATOM 2803 O O . SER B 1 100 ? 12.758 21.922 9.641 1 97.88 100 SER B O 1
ATOM 2805 N N . ARG B 1 101 ? 13.438 21.625 11.703 1 96.38 101 ARG B N 1
ATOM 2806 C CA . ARG B 1 101 ? 12.164 22.031 12.281 1 96.38 101 ARG B CA 1
ATOM 2807 C C . ARG B 1 101 ? 12.016 23.547 12.289 1 96.38 101 ARG B C 1
ATOM 2809 O O . ARG B 1 101 ? 11.031 24.078 11.773 1 96.38 101 ARG B O 1
ATOM 2816 N N . PHE B 1 102 ? 13.094 24.234 12.742 1 96.56 102 PHE B N 1
ATOM 2817 C CA . PHE B 1 102 ? 12.961 25.656 13.031 1 96.56 102 PHE B CA 1
ATOM 2818 C C . PHE B 1 102 ? 13.234 26.5 11.789 1 96.56 102 PHE B C 1
ATOM 2820 O O . PHE B 1 102 ? 12.797 27.641 11.695 1 96.56 102 PHE B O 1
ATOM 2827 N N . SER B 1 103 ? 13.945 25.953 10.867 1 98 103 SER B N 1
ATOM 2828 C CA . SER B 1 103 ? 14.25 26.672 9.633 1 98 103 SER B CA 1
ATOM 2829 C C . SER B 1 103 ? 13.117 26.547 8.625 1 98 103 SER B C 1
ATOM 2831 O O . SER B 1 103 ? 13.102 27.234 7.605 1 98 103 SER B O 1
ATOM 2833 N N . ALA B 1 104 ? 12.203 25.656 8.922 1 97.88 104 ALA B N 1
ATOM 2834 C CA . ALA B 1 104 ? 11.102 25.422 7.992 1 97.88 104 ALA B CA 1
ATOM 2835 C C . ALA B 1 104 ? 10.156 26.609 7.949 1 97.88 104 ALA B C 1
ATOM 2837 O O . ALA B 1 104 ? 9.766 27.141 8.992 1 97.88 104 ALA B O 1
ATOM 2838 N N . LYS B 1 105 ? 9.75 27.016 6.793 1 98.19 105 LYS B N 1
ATOM 2839 C CA . LYS B 1 105 ? 8.852 28.156 6.609 1 98.19 105 LYS B CA 1
ATOM 2840 C C . LYS B 1 105 ? 7.422 27.688 6.352 1 98.19 105 LYS B C 1
ATOM 2842 O O . LYS B 1 105 ? 6.469 28.344 6.766 1 98.19 105 LYS B O 1
ATOM 2847 N N . LYS B 1 106 ? 7.32 26.641 5.609 1 98.56 106 LYS B N 1
ATOM 2848 C CA . LYS B 1 106 ? 5.996 26.125 5.262 1 98.56 106 LYS B CA 1
ATOM 2849 C C . LYS B 1 106 ? 5.973 24.594 5.309 1 98.56 106 LYS B C 1
ATOM 2851 O O . LYS B 1 106 ? 6.973 23.938 5.004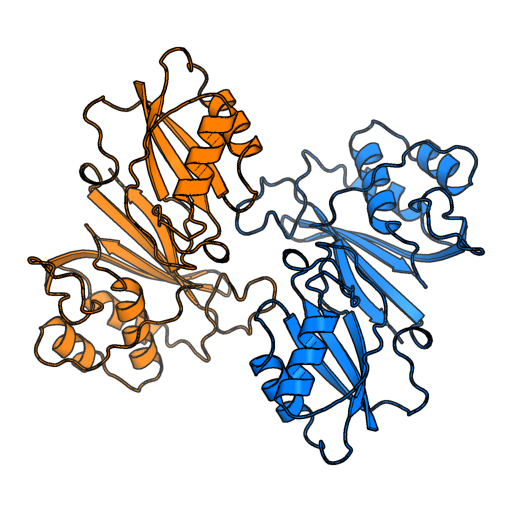 1 98.56 106 LYS B O 1
ATOM 2856 N N . ARG B 1 107 ? 4.914 24.109 5.688 1 98.5 107 ARG B N 1
ATOM 2857 C CA . ARG B 1 107 ? 4.598 22.688 5.621 1 98.5 107 ARG B CA 1
ATOM 2858 C C . ARG B 1 107 ? 3.367 22.438 4.758 1 98.5 107 ARG B C 1
ATOM 2860 O O . ARG B 1 107 ? 2.332 23.078 4.938 1 98.5 107 ARG B O 1
ATOM 2867 N N . VAL B 1 108 ? 3.531 21.547 3.824 1 98.88 108 VAL B N 1
ATOM 2868 C CA . VAL B 1 108 ? 2.447 21.219 2.902 1 98.88 108 VAL B CA 1
ATOM 2869 C C . VAL B 1 108 ? 1.936 19.797 3.184 1 98.88 108 VAL B C 1
ATOM 2871 O O . VAL B 1 108 ? 2.713 18.844 3.207 1 98.88 108 VAL B O 1
ATOM 2874 N N . TYR B 1 109 ? 0.658 19.734 3.412 1 98.88 109 TYR B N 1
ATOM 2875 C CA . TYR B 1 109 ? 0.011 18.438 3.607 1 98.88 109 TYR B CA 1
ATOM 2876 C C . TYR B 1 109 ? -1.045 18.188 2.537 1 98.88 109 TYR B C 1
ATOM 2878 O O . TYR B 1 109 ? -1.65 19.141 2.023 1 98.88 109 TYR B O 1
ATOM 2886 N N . ARG B 1 110 ? -1.229 16.938 2.246 1 98.88 110 ARG B N 1
ATOM 2887 C CA . ARG B 1 110 ? -2.322 16.484 1.394 1 98.88 110 ARG B CA 1
ATOM 2888 C C . ARG B 1 110 ? -3.139 15.398 2.088 1 98.88 110 ARG B C 1
ATOM 2890 O O . ARG B 1 110 ? -2.582 14.539 2.779 1 98.88 110 ARG B O 1
ATOM 2897 N N . TYR B 1 111 ? -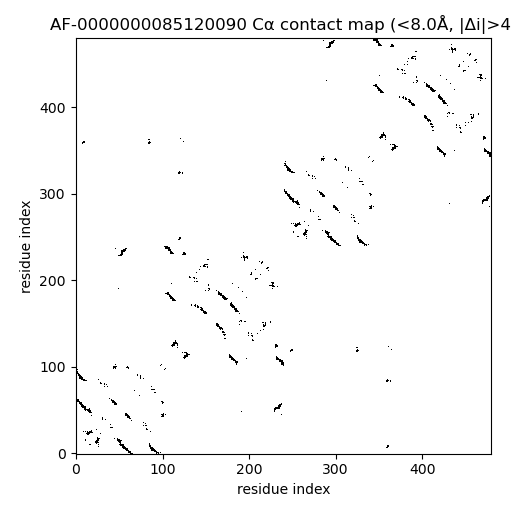4.391 15.477 1.949 1 98.94 111 TYR B N 1
ATOM 2898 C CA . TYR B 1 111 ? -5.289 14.398 2.352 1 98.94 111 TYR B CA 1
ATOM 2899 C C . TYR B 1 111 ? -6.043 13.844 1.149 1 98.94 111 TYR B C 1
ATOM 2901 O O . TYR B 1 111 ? -6.758 14.578 0.465 1 98.94 111 TYR B O 1
ATOM 2909 N N . LEU B 1 112 ? -5.953 12.547 0.925 1 98.88 112 LEU B N 1
ATOM 2910 C CA . LEU B 1 112 ? -6.512 11.922 -0.271 1 98.88 112 LEU B CA 1
ATOM 2911 C C . LEU B 1 112 ? -7.816 11.203 0.049 1 98.88 112 LEU B C 1
ATOM 2913 O O . LEU B 1 112 ? -7.879 10.406 0.986 1 98.88 112 LEU B O 1
ATOM 2917 N N . ILE B 1 113 ? -8.875 11.477 -0.769 1 98.88 113 ILE B N 1
ATOM 2918 C CA . ILE B 1 113 ? -10.133 10.75 -0.656 1 98.88 113 ILE B CA 1
ATOM 2919 C C . ILE B 1 113 ? -10.555 10.234 -2.031 1 98.88 113 ILE B C 1
ATOM 2921 O O . ILE B 1 113 ? -10.07 10.727 -3.057 1 98.88 113 ILE B O 1
ATOM 2925 N N . THR B 1 114 ? -11.391 9.281 -2.072 1 98.62 114 THR B N 1
ATOM 2926 C CA . THR B 1 114 ? -11.922 8.734 -3.312 1 98.62 114 THR B CA 1
ATOM 2927 C C . THR B 1 114 ? -13.375 8.297 -3.127 1 98.62 114 THR B C 1
ATOM 2929 O O . THR B 1 114 ? -13.789 7.945 -2.018 1 98.62 114 THR B O 1
ATOM 2932 N N . THR B 1 115 ? -14.117 8.359 -4.188 1 98.06 115 THR B N 1
ATOM 2933 C CA . THR B 1 115 ? -15.484 7.852 -4.16 1 98.06 115 THR B CA 1
ATOM 2934 C C . THR B 1 115 ? -15.547 6.418 -4.672 1 98.06 115 THR B C 1
ATOM 2936 O O . THR B 1 115 ? -16.609 5.797 -4.68 1 98.06 115 THR B O 1
ATOM 2939 N N . LYS B 1 116 ? -14.406 5.914 -5.062 1 97.19 116 LYS B N 1
ATOM 2940 C CA . LYS B 1 116 ? -14.32 4.512 -5.465 1 97.19 116 LYS B CA 1
ATOM 2941 C C . LYS B 1 116 ? -14.039 3.611 -4.266 1 97.19 116 LYS B C 1
ATOM 2943 O O . LYS B 1 116 ? -13.203 3.943 -3.418 1 97.19 116 LYS B O 1
ATOM 2948 N N . GLU B 1 117 ? -14.758 2.535 -4.238 1 95.06 117 GLU B N 1
ATOM 2949 C CA . GLU B 1 117 ? -14.492 1.594 -3.154 1 95.06 117 GLU B CA 1
ATOM 2950 C C . GLU B 1 117 ? -13.016 1.206 -3.111 1 95.06 117 GLU B C 1
ATOM 2952 O O . GLU B 1 117 ? -12.414 0.92 -4.148 1 95.06 117 GLU B O 1
ATOM 2957 N N . THR B 1 118 ? -12.43 1.168 -1.914 1 96.94 118 THR B N 1
ATOM 2958 C CA . THR B 1 118 ? -11.016 0.855 -1.776 1 96.94 118 THR B CA 1
ATOM 2959 C C . THR B 1 118 ? -10.781 -0.651 -1.849 1 96.94 118 THR B C 1
ATOM 2961 O O . THR B 1 118 ? -11.734 -1.435 -1.775 1 96.94 118 THR B O 1
ATOM 2964 N N . THR B 1 119 ? -9.586 -1.053 -2.092 1 97.69 119 THR B N 1
ATOM 2965 C CA . THR B 1 119 ? -9.102 -2.428 -2.145 1 97.69 119 THR B CA 1
ATOM 2966 C C . THR B 1 119 ? -8.047 -2.672 -1.073 1 97.69 119 THR B C 1
ATOM 2968 O O . THR B 1 119 ? -7.578 -1.729 -0.428 1 97.69 119 THR B O 1
ATOM 2971 N N . PRO B 1 120 ? -7.688 -3.928 -0.861 1 98.06 120 PRO B N 1
ATOM 2972 C CA . PRO B 1 120 ? -6.621 -4.191 0.106 1 98.06 120 PRO B CA 1
ATOM 2973 C C . PRO B 1 120 ? -5.305 -3.512 -0.263 1 98.06 120 PRO B C 1
ATOM 2975 O O . PRO B 1 120 ? -4.402 -3.404 0.573 1 98.06 120 PRO B O 1
ATOM 2978 N N . PHE B 1 121 ? -5.219 -3.01 -1.473 1 97.69 121 PHE B N 1
ATOM 2979 C CA . PHE B 1 121 ? -3.953 -2.504 -1.987 1 97.69 121 PHE B CA 1
ATOM 2980 C C . PHE B 1 121 ? -3.854 -0.995 -1.79 1 97.69 121 PHE B C 1
ATOM 2982 O O . PHE B 1 121 ? -2.766 -0.422 -1.88 1 97.69 121 PHE B O 1
ATOM 2989 N N . ASN B 1 122 ? -5.039 -0.338 -1.53 1 97.19 122 ASN B N 1
ATOM 2990 C CA . ASN B 1 122 ? -4.969 1.117 -1.443 1 97.19 122 ASN B CA 1
ATOM 2991 C C . ASN B 1 122 ? -5.723 1.644 -0.226 1 97.19 122 ASN B C 1
ATOM 2993 O O . ASN B 1 122 ? -5.676 2.84 0.07 1 97.19 122 ASN B O 1
ATOM 2997 N N . ASP B 1 123 ? -6.359 0.773 0.511 1 97.38 123 ASP B N 1
ATOM 2998 C CA . ASP B 1 123 ? -7.184 1.187 1.644 1 97.38 123 ASP B CA 1
ATOM 2999 C C . ASP B 1 123 ? -6.355 1.949 2.676 1 97.38 123 ASP B C 1
ATOM 3001 O O . ASP B 1 123 ? -6.828 2.926 3.26 1 97.38 123 ASP B O 1
ATOM 3005 N N . LYS B 1 124 ? -5.156 1.611 2.818 1 97.25 124 LYS B N 1
ATOM 3006 C CA . LYS B 1 124 ? -4.305 2.236 3.826 1 97.25 124 LYS B CA 1
ATOM 3007 C C . LYS B 1 124 ? -3.746 3.566 3.328 1 97.25 124 LYS B C 1
ATOM 3009 O O . LYS B 1 124 ? -3.066 4.281 4.07 1 97.25 124 LYS B O 1
ATOM 3014 N N . PHE B 1 125 ? -4.051 3.947 2.051 1 98.25 125 PHE B N 1
ATOM 3015 C CA . PHE B 1 125 ? -3.389 5.109 1.473 1 98.25 125 PHE B CA 1
ATOM 3016 C C . PHE B 1 125 ? -4.406 6.176 1.086 1 98.25 125 PHE B C 1
ATOM 3018 O O . PHE B 1 125 ? -4.035 7.281 0.682 1 98.25 125 PHE B O 1
ATOM 3025 N N . ILE B 1 126 ? -5.676 5.867 1.175 1 98.5 126 ILE B N 1
ATOM 3026 C CA . ILE B 1 126 ? -6.711 6.766 0.686 1 98.5 126 ILE B CA 1
ATOM 3027 C C . ILE B 1 126 ? -8.023 6.496 1.424 1 98.5 126 ILE B C 1
ATOM 3029 O O . ILE B 1 126 ? -8.328 5.348 1.758 1 98.5 126 ILE B O 1
ATOM 3033 N N . THR B 1 127 ? -8.82 7.523 1.645 1 98.56 127 THR B N 1
ATOM 3034 C CA . THR B 1 127 ? -10.062 7.379 2.387 1 98.56 127 THR B CA 1
ATOM 3035 C C . THR B 1 127 ? -11.258 7.355 1.438 1 98.56 127 THR B C 1
ATOM 3037 O O . THR B 1 127 ? -11.383 8.219 0.564 1 98.56 127 THR B O 1
ATOM 3040 N N . TYR B 1 128 ? -12.094 6.375 1.608 1 97.88 128 TYR B N 1
ATOM 3041 C CA . TYR B 1 128 ? -13.328 6.281 0.839 1 97.88 128 TYR B CA 1
ATOM 3042 C C . TYR B 1 128 ? -14.383 7.227 1.395 1 97.88 128 TYR B C 1
ATOM 3044 O O . TYR B 1 128 ? -14.57 7.32 2.611 1 97.88 128 TYR B O 1
ATOM 3052 N N . VAL B 1 129 ? -15.008 7.965 0.521 1 98.19 129 VAL B N 1
ATOM 3053 C CA . VAL B 1 129 ? -16.188 8.75 0.853 1 98.19 129 VAL B CA 1
ATOM 3054 C C . VAL B 1 129 ? -17.297 8.469 -0.161 1 98.19 129 VAL B C 1
ATOM 3056 O O . VAL B 1 129 ? -17.016 8.195 -1.331 1 98.19 129 VAL B O 1
ATOM 3059 N N . LYS B 1 130 ? -18.531 8.555 0.235 1 97 130 LYS B N 1
ATOM 3060 C CA . LYS B 1 130 ? -19.672 8.156 -0.589 1 97 130 LYS B CA 1
ATOM 3061 C C . LYS B 1 130 ? -19.844 9.109 -1.772 1 97 130 LYS B C 1
ATOM 3063 O O . LYS B 1 130 ? -20.156 8.672 -2.881 1 97 130 LYS B O 1
ATOM 3068 N N . SER B 1 131 ? -19.703 10.352 -1.543 1 97.88 131 SER B N 1
ATOM 3069 C CA . SER B 1 131 ? -19.891 11.375 -2.566 1 97.88 131 SER B CA 1
ATOM 3070 C C . SER B 1 131 ? -19.062 12.617 -2.268 1 97.88 131 SER B C 1
ATOM 3072 O O . SER B 1 131 ? -18.578 12.789 -1.15 1 97.88 131 SER B O 1
ATOM 3074 N N . VAL B 1 132 ? -18.891 13.414 -3.305 1 98.56 132 VAL B N 1
ATOM 3075 C CA . VAL B 1 132 ? -18.094 14.641 -3.164 1 98.56 132 VAL B CA 1
ATOM 3076 C C . VAL B 1 132 ? -18.812 15.797 -3.84 1 98.56 132 VAL B C 1
ATOM 3078 O O . VAL B 1 132 ? -19.141 15.727 -5.027 1 98.56 132 VAL B O 1
ATOM 3081 N N . ASP B 1 133 ? -19.141 16.766 -3.1 1 98.56 133 ASP B N 1
ATOM 3082 C CA . ASP B 1 133 ? -19.594 18.047 -3.645 1 98.56 133 ASP B CA 1
ATOM 3083 C C . ASP B 1 133 ? -18.422 19 -3.867 1 98.56 133 ASP B C 1
ATOM 3085 O O . ASP B 1 133 ? -18.094 19.797 -2.988 1 98.56 133 ASP B O 1
ATOM 3089 N N . GLU B 1 134 ? -17.891 18.938 -5.043 1 98.19 134 GLU B N 1
ATOM 3090 C CA . GLU B 1 134 ? -16.641 19.641 -5.344 1 98.19 134 GLU B CA 1
ATOM 3091 C C . GLU B 1 134 ? -16.781 21.141 -5.121 1 98.19 134 GLU B C 1
ATOM 3093 O O . GLU B 1 134 ? -15.914 21.766 -4.508 1 98.19 134 GLU B O 1
ATOM 3098 N N . LYS B 1 135 ? -17.828 21.703 -5.664 1 98.31 135 LYS B N 1
ATOM 3099 C CA . LYS B 1 135 ? -18.031 23.141 -5.539 1 98.31 135 LYS B CA 1
ATOM 3100 C C . LYS B 1 135 ? -18.125 23.562 -4.07 1 98.31 135 LYS B C 1
ATOM 3102 O O . LYS B 1 135 ? -17.5 24.531 -3.66 1 98.31 135 LYS B O 1
ATOM 3107 N N . LEU B 1 136 ? -18.844 22.812 -3.305 1 98.75 136 LEU B N 1
ATOM 3108 C CA . LEU B 1 136 ? -19.031 23.109 -1.889 1 98.75 136 LEU B CA 1
ATOM 3109 C C . LEU B 1 136 ? -17.719 23.016 -1.127 1 98.75 136 LEU B C 1
ATOM 3111 O O . LEU B 1 136 ? -17.391 23.891 -0.329 1 98.75 136 LEU B O 1
ATOM 3115 N N . LEU B 1 137 ? -16.984 22.016 -1.407 1 98.88 137 LEU B N 1
ATOM 3116 C CA . LEU B 1 137 ? -15.734 21.797 -0.702 1 98.88 137 LEU B CA 1
ATOM 3117 C C . LEU B 1 137 ? -14.695 22.828 -1.107 1 98.88 137 LEU B C 1
ATOM 3119 O O . LEU B 1 137 ? -13.898 23.281 -0.278 1 98.88 137 LEU B O 1
ATOM 3123 N N . LYS B 1 138 ? -14.703 23.219 -2.383 1 98.69 138 LYS B N 1
ATOM 3124 C CA . LYS B 1 138 ? -13.797 24.266 -2.854 1 98.69 138 LYS B CA 1
ATOM 3125 C C . LYS B 1 138 ? -14.07 25.578 -2.143 1 98.69 138 LYS B C 1
ATOM 3127 O O . LYS B 1 138 ? -13.141 26.328 -1.828 1 98.69 138 LYS B O 1
ATOM 3132 N N . LYS B 1 139 ? -15.281 25.812 -1.885 1 98.69 139 LYS B N 1
ATOM 3133 C CA . LYS B 1 139 ? -15.672 27.031 -1.182 1 98.69 139 LYS B CA 1
ATOM 3134 C C . LYS B 1 139 ? -15.336 26.938 0.303 1 98.69 139 LYS B C 1
ATOM 3136 O O . LYS B 1 139 ? -14.727 27.859 0.863 1 98.69 139 LYS B O 1
ATOM 3141 N N . ALA B 1 140 ? -15.648 25.859 0.909 1 98.88 140 ALA B N 1
ATOM 3142 C CA . ALA B 1 140 ? -15.516 25.688 2.354 1 98.88 140 ALA B CA 1
ATOM 3143 C C . ALA B 1 140 ? -14.055 25.703 2.775 1 98.88 140 ALA B C 1
ATOM 3145 O O . ALA B 1 140 ? -13.703 26.297 3.805 1 98.88 140 ALA B O 1
ATOM 3146 N N . ILE B 1 141 ? -13.211 25.094 1.995 1 98.94 141 ILE B N 1
ATOM 3147 C CA . ILE B 1 141 ? -11.82 24.906 2.398 1 98.94 141 ILE B CA 1
ATOM 3148 C C . ILE B 1 141 ? -11.125 26.266 2.473 1 98.94 141 ILE B C 1
ATOM 3150 O O . ILE B 1 141 ? -10.148 26.422 3.213 1 98.94 141 ILE B O 1
ATOM 3154 N N . LYS B 1 142 ? -11.609 27.25 1.787 1 98.81 142 LYS B N 1
ATOM 3155 C CA . LYS B 1 142 ? -11.008 28.578 1.732 1 98.81 142 LYS B CA 1
ATOM 3156 C C . LYS B 1 142 ? -11.172 29.312 3.062 1 98.81 142 LYS B C 1
ATOM 3158 O O . LYS B 1 142 ? -10.469 30.297 3.328 1 98.81 142 LYS B O 1
ATOM 3163 N N . GLU B 1 143 ? -12.094 28.844 3.889 1 98.75 143 GLU B N 1
ATOM 3164 C CA . GLU B 1 143 ? -12.344 29.484 5.176 1 98.75 143 GLU B CA 1
ATOM 3165 C C . GLU B 1 143 ? -11.133 29.375 6.094 1 98.75 143 GLU B C 1
ATOM 3167 O O . GLU B 1 143 ? -10.992 30.172 7.031 1 98.75 143 GLU B O 1
ATOM 3172 N N . PHE B 1 144 ? -10.273 28.422 5.77 1 98.88 144 PHE B N 1
ATOM 3173 C CA . PHE B 1 144 ? -9.148 28.156 6.66 1 98.88 144 PHE B CA 1
ATOM 3174 C C . PHE B 1 144 ? -8 29.125 6.383 1 98.88 144 PHE B C 1
ATOM 3176 O O . PHE B 1 144 ? -7.07 29.25 7.184 1 98.88 144 PHE B O 1
ATOM 3183 N N . ILE B 1 145 ? -8.008 29.797 5.27 1 98.81 145 ILE B N 1
ATOM 3184 C CA . ILE B 1 145 ? -6.887 30.641 4.875 1 98.81 145 ILE B CA 1
ATOM 3185 C C . ILE B 1 145 ? -6.773 31.812 5.844 1 98.81 145 ILE B C 1
ATOM 3187 O O . ILE B 1 145 ? -7.773 32.469 6.168 1 98.81 145 ILE B O 1
ATOM 3191 N N . GLY B 1 146 ? -5.59 32.094 6.328 1 98.5 146 GLY B N 1
ATOM 3192 C CA . GLY B 1 146 ? -5.312 33.188 7.234 1 98.5 146 GLY B CA 1
ATOM 3193 C C . GLY B 1 146 ? -4.855 32.75 8.609 1 98.5 146 GLY B C 1
ATOM 3194 O O . GLY B 1 146 ? -4.461 31.578 8.781 1 98.5 146 GLY B O 1
ATOM 3195 N N . ILE B 1 147 ? -4.777 33.688 9.508 1 98.31 147 ILE B N 1
ATOM 3196 C CA . ILE B 1 147 ? -4.371 33.406 10.883 1 98.31 147 ILE B CA 1
ATOM 3197 C C . ILE B 1 147 ? -5.605 33.125 11.742 1 98.31 147 ILE B C 1
ATOM 3199 O O . ILE B 1 147 ? -6.547 33.906 11.766 1 98.31 147 ILE B O 1
ATOM 3203 N N . HIS B 1 148 ? -5.617 31.984 12.352 1 98.12 148 HIS B N 1
ATOM 3204 C CA . HIS B 1 148 ? -6.727 31.609 13.219 1 98.12 148 HIS B CA 1
ATOM 3205 C C . HIS B 1 148 ? -6.223 30.953 14.508 1 98.12 148 HIS B C 1
ATOM 3207 O O . HIS B 1 148 ? -5.094 30.469 14.562 1 98.12 148 HIS B O 1
ATOM 3213 N N . ASP B 1 149 ? -7 31.109 15.508 1 96.88 149 ASP B N 1
ATOM 3214 C CA . ASP B 1 149 ? -6.824 30.297 16.703 1 96.88 149 ASP B CA 1
ATOM 3215 C C . ASP B 1 149 ? -7.434 28.906 16.516 1 96.88 149 ASP B C 1
ATOM 3217 O O . ASP B 1 149 ? -8.656 28.75 16.516 1 96.88 149 ASP B O 1
ATOM 3221 N N . PHE B 1 150 ? -6.617 27.906 16.391 1 97.19 150 PHE B N 1
ATOM 3222 C CA . PHE B 1 150 ? -7.098 26.562 16.078 1 97.19 150 PHE B CA 1
ATOM 3223 C C . PHE B 1 150 ? -7.312 25.75 17.344 1 97.19 150 PHE B C 1
ATOM 3225 O O . PHE B 1 150 ? -7.195 24.531 17.344 1 97.19 150 PHE B O 1
ATOM 3232 N N . LYS B 1 151 ? -7.59 26.375 18.438 1 93.88 151 LYS B N 1
ATOM 3233 C CA . LYS B 1 151 ? -7.746 25.719 19.719 1 93.88 151 LYS B CA 1
ATOM 3234 C C . LYS B 1 151 ? -8.844 24.656 19.672 1 93.88 151 LYS B C 1
ATOM 3236 O O . LYS B 1 151 ? -8.766 23.641 20.359 1 93.88 151 LYS B O 1
ATOM 3241 N N . TYR B 1 152 ? -9.875 24.906 18.766 1 95.69 152 TYR B N 1
ATOM 3242 C CA . TYR B 1 152 ? -10.969 23.938 18.688 1 95.69 152 TYR B CA 1
ATOM 3243 C C . TYR B 1 152 ? -10.695 22.906 17.609 1 95.69 152 TYR B C 1
ATOM 3245 O O . TYR B 1 152 ? -11.539 22.031 17.328 1 95.69 152 TYR B O 1
ATOM 3253 N N . PHE B 1 153 ? -9.539 22.922 17 1 96.38 153 PHE B N 1
ATOM 3254 C CA . PHE B 1 153 ? -9.117 21.953 15.984 1 96.38 153 PHE B CA 1
ATOM 3255 C C . PHE B 1 153 ? -7.852 21.234 16.422 1 96.38 153 PHE B C 1
ATOM 3257 O O . PHE B 1 153 ? -6.949 21 15.625 1 96.38 153 PHE B O 1
ATOM 3264 N N . HIS B 1 154 ? -7.816 21.031 17.641 1 90.88 154 HIS B N 1
ATOM 3265 C CA . HIS B 1 154 ? -6.637 20.312 18.125 1 90.88 154 HIS B CA 1
ATOM 3266 C C . HIS B 1 154 ? -6.992 19.375 19.266 1 90.88 154 HIS B C 1
ATOM 3268 O O . HIS B 1 154 ? -7.91 19.656 20.047 1 90.88 154 HIS B O 1
ATOM 3274 N N . LYS B 1 155 ? -6.516 18.109 19.266 1 81.31 155 LYS B N 1
ATOM 3275 C CA . LYS B 1 155 ? -6.75 17.172 20.375 1 81.31 155 LYS B CA 1
ATOM 3276 C C . LYS B 1 155 ? -6.051 17.625 21.641 1 81.31 155 LYS B C 1
ATOM 3278 O O . LYS B 1 155 ? -4.922 18.109 21.594 1 81.31 155 LYS B O 1
ATOM 3283 N N . THR B 1 156 ? -6.973 17.703 22.781 1 66.69 156 THR B N 1
ATOM 3284 C CA . THR B 1 156 ? -6.645 18.234 24.094 1 66.69 156 THR B CA 1
ATOM 3285 C C . THR B 1 156 ? -5.66 17.312 24.828 1 66.69 156 THR B C 1
ATOM 3287 O O . THR B 1 156 ? -5.625 16.109 24.562 1 66.69 156 THR B O 1
ATOM 3290 N N . GLY B 1 157 ? -4.418 17.594 25.172 1 59.03 157 GLY B N 1
ATOM 3291 C CA . GLY B 1 157 ? -3.383 17.109 26.078 1 59.03 157 GLY B CA 1
ATOM 3292 C C . GLY B 1 157 ? -2.125 17.953 26.047 1 59.03 157 GLY B C 1
ATOM 3293 O O . GLY B 1 157 ? -1.267 17.812 26.922 1 59.03 157 GLY B O 1
ATOM 3294 N N . SER B 1 158 ? -1.962 18.344 24.875 1 53.75 158 SER B N 1
ATOM 3295 C CA . SER B 1 158 ? -0.708 19.094 24.875 1 53.75 158 SER B CA 1
ATOM 3296 C C . SER B 1 158 ? -0.938 20.547 25.219 1 53.75 158 SER B C 1
ATOM 3298 O O . SER B 1 158 ? -1.844 21.188 24.688 1 53.75 158 SER B O 1
ATOM 3300 N N . ASP B 1 159 ? -0.736 20.844 26.438 1 55.72 159 ASP B N 1
ATOM 3301 C CA . ASP B 1 159 ? -0.795 22.219 26.953 1 55.72 159 ASP B CA 1
ATOM 3302 C C . ASP B 1 159 ? -0.044 23.172 26.031 1 55.72 159 ASP B C 1
ATOM 3304 O O . ASP B 1 159 ? 1.177 23.312 26.125 1 55.72 159 ASP B O 1
ATOM 3308 N N . LYS B 1 160 ? -0.582 23.312 24.781 1 64 160 LYS B N 1
ATOM 3309 C CA . LYS B 1 160 ? 0.15 24.328 24.016 1 64 160 LYS B CA 1
ATOM 3310 C C . LYS B 1 160 ? -0.33 25.734 24.344 1 64 160 LYS B C 1
ATOM 3312 O O . LYS B 1 160 ? -1.534 25.984 24.422 1 64 160 LYS B O 1
ATOM 3317 N N . GLU B 1 161 ? 0.575 26.5 24.734 1 69.31 161 GLU B N 1
ATOM 3318 C CA . GLU B 1 161 ? 0.356 27.891 25.109 1 69.31 161 GLU B CA 1
ATOM 3319 C C . GLU B 1 161 ? -0.185 28.703 23.938 1 69.31 161 GLU B C 1
ATOM 3321 O O . GLU B 1 161 ? -1.078 29.531 24.125 1 69.31 161 GLU B O 1
ATOM 3326 N N . ASN B 1 162 ? 0.28 28.359 22.594 1 90.25 162 ASN B N 1
ATOM 3327 C CA . ASN B 1 162 ? -0.133 29.109 21.422 1 90.25 162 ASN B CA 1
ATOM 3328 C C . ASN B 1 162 ? -0.809 28.219 20.391 1 90.25 162 ASN B C 1
ATOM 3330 O O . ASN B 1 162 ? -0.199 27.266 19.891 1 90.25 162 ASN B O 1
ATOM 3334 N N . THR B 1 163 ? -2.029 28.484 20.125 1 94.75 163 THR B N 1
ATOM 3335 C CA . THR B 1 163 ? -2.803 27.656 19.203 1 94.75 163 THR B CA 1
ATOM 3336 C C . THR B 1 163 ? -3.076 28.406 17.906 1 94.75 163 THR B C 1
ATOM 3338 O O . THR B 1 163 ? -3.893 27.953 17.094 1 94.75 163 THR B O 1
ATOM 3341 N N . ASN B 1 164 ? -2.381 29.531 17.766 1 96.5 164 ASN B N 1
ATOM 3342 C CA . ASN B 1 164 ? -2.516 30.266 16.516 1 96.5 164 ASN B CA 1
ATOM 3343 C C . ASN B 1 164 ? -1.654 29.656 15.406 1 96.5 164 ASN B C 1
ATOM 3345 O O . ASN B 1 164 ? -0.509 29.266 15.648 1 96.5 164 ASN B O 1
ATOM 3349 N N . ARG B 1 165 ? -2.215 29.484 14.328 1 97.75 165 ARG B N 1
ATOM 3350 C CA . ARG B 1 165 ? -1.502 29.078 13.125 1 97.75 165 ARG B CA 1
ATOM 3351 C C . ARG B 1 165 ? -1.932 29.906 11.922 1 97.75 165 ARG B C 1
ATOM 3353 O O . ARG B 1 165 ? -3.033 30.453 11.906 1 97.75 165 ARG B O 1
ATOM 3360 N N . GLU B 1 166 ? -1.054 29.969 11 1 98.56 166 GLU B N 1
ATOM 3361 C CA . GLU B 1 166 ? -1.367 30.656 9.75 1 98.56 166 GLU B CA 1
ATOM 3362 C C . GLU B 1 166 ? -1.401 29.672 8.578 1 98.56 166 GLU B C 1
ATOM 3364 O O . GLU B 1 166 ? -0.397 29.031 8.281 1 98.56 166 GLU B O 1
ATOM 3369 N N . ILE B 1 167 ? -2.498 29.594 7.945 1 98.81 167 ILE B N 1
ATOM 3370 C CA . ILE B 1 167 ? -2.639 28.828 6.707 1 98.81 167 ILE B CA 1
ATOM 3371 C C . ILE B 1 167 ? -2.469 29.766 5.508 1 98.81 167 ILE B C 1
ATOM 3373 O O . ILE B 1 167 ? -3.271 30.672 5.309 1 98.81 167 ILE B O 1
ATOM 3377 N N . PHE B 1 168 ? -1.5 29.484 4.703 1 98.88 168 PHE B N 1
ATOM 3378 C CA . PHE B 1 168 ? -1.143 30.344 3.582 1 98.88 168 PHE B CA 1
ATOM 3379 C C . PHE B 1 168 ? -2.025 30.062 2.373 1 98.88 168 PHE B C 1
ATOM 3381 O O . PHE B 1 168 ? -2.348 30.969 1.603 1 98.88 168 PHE B O 1
ATOM 3388 N N . ASP B 1 169 ? -2.303 28.828 2.209 1 98.81 169 ASP B N 1
ATOM 3389 C CA . ASP B 1 169 ? -3.018 28.406 1.006 1 98.81 169 ASP B CA 1
ATOM 3390 C C . ASP B 1 169 ? -3.756 27.094 1.23 1 98.81 169 ASP B C 1
ATOM 3392 O O . ASP B 1 169 ? -3.314 26.25 2.02 1 98.81 169 ASP B O 1
ATOM 3396 N N . THR B 1 170 ? -4.879 26.969 0.597 1 98.88 170 THR B N 1
ATOM 3397 C CA . THR B 1 170 ? -5.629 25.719 0.543 1 98.88 170 THR B CA 1
ATOM 3398 C C . THR B 1 170 ? -6.07 25.422 -0.885 1 98.88 170 THR B C 1
ATOM 3400 O O . THR B 1 170 ? -6.305 26.328 -1.677 1 98.88 170 THR B O 1
ATOM 3403 N N . LYS B 1 171 ? -6.148 24.172 -1.224 1 98.75 171 LYS B N 1
ATOM 3404 C CA . LYS B 1 171 ? -6.676 23.734 -2.512 1 98.75 171 LYS B CA 1
ATOM 3405 C C . LYS B 1 171 ? -7.496 22.453 -2.359 1 98.75 171 LYS B C 1
ATOM 3407 O O . LYS B 1 171 ? -7.219 21.625 -1.489 1 98.75 171 LYS B O 1
ATOM 3412 N N . PHE B 1 172 ? -8.484 22.406 -3.115 1 98.88 172 PHE B N 1
ATOM 3413 C CA . PHE B 1 172 ? -9.25 21.172 -3.309 1 98.88 172 PHE B CA 1
ATOM 3414 C C . PHE B 1 172 ? -9.406 20.875 -4.793 1 98.88 172 PHE B C 1
ATOM 3416 O O . PHE B 1 172 ? -9.961 21.672 -5.543 1 98.88 172 PHE B O 1
ATOM 3423 N N . TYR B 1 173 ? -8.883 19.672 -5.203 1 98.5 173 TYR B N 1
ATOM 3424 C CA . TYR B 1 173 ? -8.922 19.375 -6.629 1 98.5 173 TYR B CA 1
ATOM 3425 C C . TYR B 1 173 ? -8.992 17.875 -6.867 1 98.5 173 TYR B C 1
ATOM 3427 O O . TYR B 1 173 ? -8.773 17.078 -5.949 1 98.5 173 TYR B O 1
ATOM 3435 N N . LYS B 1 174 ? -9.336 17.562 -8.094 1 97.62 174 LYS B N 1
ATOM 3436 C CA . LYS B 1 174 ? -9.43 16.172 -8.516 1 97.62 174 LYS B CA 1
ATOM 3437 C C . LYS B 1 174 ? -8.297 15.82 -9.484 1 97.62 174 LYS B C 1
ATOM 3439 O O . LYS B 1 174 ? -7.984 16.594 -10.391 1 97.62 174 LYS B O 1
ATOM 3444 N N . TYR B 1 175 ? -7.676 14.727 -9.273 1 95.19 175 TYR B N 1
ATOM 3445 C CA . TYR B 1 175 ? -6.734 14.102 -10.195 1 95.19 175 TYR B CA 1
ATOM 3446 C C . TYR B 1 175 ? -7.133 12.664 -10.492 1 95.19 175 TYR B C 1
ATOM 3448 O O . TYR B 1 175 ? -6.996 11.789 -9.633 1 95.19 175 TYR B O 1
ATOM 3456 N N . LYS B 1 176 ? -7.613 12.359 -11.617 1 90.75 176 LYS B N 1
ATOM 3457 C CA . LYS B 1 176 ? -8.203 11.07 -11.961 1 90.75 176 LYS B CA 1
ATOM 3458 C C . LYS B 1 176 ? -9.336 10.703 -11.008 1 90.75 176 LYS B C 1
ATOM 3460 O O . LYS B 1 176 ? -10.32 11.438 -10.898 1 90.75 176 LYS B O 1
ATOM 3465 N N . ASP B 1 177 ? -9.148 9.688 -10.258 1 92.06 177 ASP B N 1
ATOM 3466 C CA . ASP B 1 177 ? -10.219 9.25 -9.367 1 92.06 177 ASP B CA 1
ATOM 3467 C C . ASP B 1 177 ? -9.906 9.586 -7.914 1 92.06 177 ASP B C 1
ATOM 3469 O O . ASP B 1 177 ? -10.469 8.984 -6.996 1 92.06 177 ASP B O 1
ATOM 3473 N N . ILE B 1 178 ? -9.047 10.547 -7.73 1 97.94 178 ILE B N 1
ATOM 3474 C CA . ILE B 1 178 ? -8.617 10.914 -6.387 1 97.94 178 ILE B CA 1
ATOM 3475 C C . ILE B 1 178 ? -8.891 12.398 -6.145 1 97.94 178 ILE B C 1
ATOM 3477 O O . ILE B 1 178 ? -8.602 13.234 -7.004 1 97.94 178 ILE B O 1
ATOM 3481 N N . TYR B 1 179 ? -9.555 12.688 -5.051 1 98.81 179 TYR B N 1
ATOM 3482 C CA . TYR B 1 179 ? -9.711 14.062 -4.594 1 98.81 179 TYR B CA 1
ATOM 3483 C C . TYR B 1 179 ? -8.656 14.414 -3.547 1 98.81 179 TYR B C 1
ATOM 3485 O O . TYR B 1 179 ? -8.352 13.594 -2.676 1 98.81 179 TYR B O 1
ATOM 3493 N N . VAL B 1 180 ? -8.156 15.633 -3.639 1 98.88 180 VAL B N 1
ATOM 3494 C CA . VAL B 1 180 ? -7.039 16.016 -2.775 1 98.88 180 VAL B CA 1
ATOM 3495 C C . VAL B 1 180 ? -7.383 17.297 -2.02 1 98.88 180 VAL B C 1
ATOM 3497 O O . VAL B 1 180 ? -7.746 18.297 -2.631 1 98.88 180 VAL B O 1
ATOM 3500 N N . PHE B 1 181 ? -7.344 17.219 -0.684 1 98.94 181 PHE B N 1
ATOM 3501 C CA . PHE B 1 181 ? -7.219 18.406 0.135 1 98.94 181 PHE B CA 1
ATOM 3502 C C . PHE B 1 181 ? -5.758 18.797 0.311 1 98.94 181 PHE B C 1
ATOM 3504 O O . PHE B 1 181 ? -4.938 17.984 0.731 1 98.94 181 PHE B O 1
ATOM 3511 N N . LYS B 1 182 ? -5.422 19.984 -0.028 1 98.94 182 LYS B N 1
ATOM 3512 C CA . LYS B 1 182 ? -4.055 20.469 0.159 1 98.94 182 LYS B CA 1
ATOM 3513 C C . LYS B 1 182 ? -4.02 21.672 1.092 1 98.94 182 LYS B C 1
ATOM 3515 O O . LYS B 1 182 ? -4.801 22.609 0.928 1 98.94 182 LYS B O 1
ATOM 3520 N N . PHE B 1 183 ? -3.18 21.641 2.07 1 98.94 183 PHE B N 1
ATOM 3521 C CA . PHE B 1 183 ? -3.004 22.734 3.033 1 98.94 183 PHE B CA 1
ATOM 3522 C C . PHE B 1 183 ? -1.54 23.141 3.113 1 98.94 183 PHE B C 1
ATOM 3524 O O . PHE B 1 183 ? -0.649 22.297 3.193 1 98.94 183 PHE B O 1
ATOM 3531 N N . THR B 1 184 ? -1.271 24.391 3.025 1 98.88 184 THR B N 1
ATOM 3532 C CA . THR B 1 184 ? 0.054 24.969 3.229 1 98.88 184 THR B CA 1
ATOM 3533 C C . THR B 1 184 ? 0.045 25.953 4.398 1 98.88 184 THR B C 1
ATOM 3535 O O . THR B 1 184 ? -0.679 26.953 4.375 1 98.88 184 THR B O 1
ATOM 3538 N N . ALA B 1 185 ? 0.836 25.688 5.43 1 98.69 185 ALA B N 1
ATOM 3539 C CA . ALA B 1 185 ? 0.827 26.516 6.629 1 98.69 185 ALA B CA 1
ATOM 3540 C C . ALA B 1 185 ? 2.225 26.625 7.234 1 98.69 185 ALA B C 1
ATOM 3542 O O . ALA B 1 185 ? 3.158 25.969 6.777 1 98.69 185 ALA B O 1
ATOM 3543 N N . ASN B 1 186 ? 2.334 27.469 8.219 1 97.56 186 ASN B N 1
ATOM 3544 C CA . ASN B 1 186 ? 3.592 27.578 8.945 1 97.56 186 ASN B CA 1
ATOM 3545 C C . ASN B 1 186 ? 3.832 26.344 9.828 1 97.56 186 ASN B C 1
ATOM 3547 O O . ASN B 1 186 ? 4.957 25.859 9.922 1 97.56 186 ASN B O 1
ATOM 3551 N N . SER B 1 187 ? 2.838 25.922 10.43 1 96.69 187 SER B N 1
ATOM 3552 C CA . SER B 1 187 ? 2.842 24.734 11.273 1 96.69 187 SER B CA 1
ATOM 3553 C C . SER B 1 187 ? 1.423 24.281 11.586 1 96.69 187 SER B C 1
ATOM 3555 O O . SER B 1 187 ? 0.453 24.938 11.227 1 96.69 187 SER B O 1
ATOM 3557 N N . TYR B 1 188 ? 1.327 23.188 12.156 1 96.62 188 TYR B N 1
ATOM 3558 C CA . TYR B 1 188 ? 0.034 22.625 12.523 1 96.62 188 TYR B CA 1
ATOM 3559 C C . TYR B 1 188 ? 0.053 22.109 13.961 1 96.62 188 TYR B C 1
ATOM 3561 O O . TYR B 1 188 ? 1.105 21.734 14.477 1 96.62 188 TYR B O 1
ATOM 3569 N N . LEU B 1 189 ? -1.057 22.141 14.539 1 95.12 189 LEU B N 1
ATOM 3570 C CA . LEU B 1 189 ? -1.233 21.469 15.828 1 95.12 189 LEU B CA 1
ATOM 3571 C C . LEU B 1 189 ? -1.498 19.984 15.633 1 95.12 189 LEU B C 1
ATOM 3573 O O . LEU B 1 189 ? -1.735 19.531 14.508 1 95.12 189 LEU B O 1
ATOM 3577 N N . ARG B 1 190 ? -1.416 19.25 16.75 1 93.06 190 ARG B N 1
ATOM 3578 C CA . ARG B 1 190 ? -1.684 17.812 16.703 1 93.06 190 ARG B CA 1
ATOM 3579 C C . ARG B 1 190 ? -3.1 17.531 16.219 1 93.06 190 ARG B C 1
ATOM 3581 O O . ARG B 1 190 ? -4.062 18.141 16.703 1 93.06 190 ARG B O 1
ATOM 3588 N N . SER B 1 191 ? -3.258 16.734 15.18 1 95.5 191 SER B N 1
ATOM 3589 C CA . SER B 1 191 ? -4.516 16.25 14.625 1 95.5 191 SER B CA 1
ATOM 3590 C C . SER B 1 191 ? -5.27 17.359 13.906 1 95.5 191 SER B C 1
ATOM 3592 O O . SER B 1 191 ? -6.414 17.172 13.484 1 95.5 191 SER B O 1
ATOM 3594 N N . GLN B 1 192 ? -4.629 18.453 13.766 1 97.44 192 GLN B N 1
ATOM 3595 C CA . GLN B 1 192 ? -5.312 19.625 13.234 1 97.44 192 GLN B CA 1
ATOM 3596 C C . GLN B 1 192 ? -5.875 19.359 11.844 1 97.44 192 GLN B C 1
ATOM 3598 O O . GLN B 1 192 ? -7.059 19.578 11.586 1 97.44 192 GLN B O 1
ATOM 3603 N N . ILE B 1 193 ? -5.09 18.812 10.969 1 98.5 193 ILE B N 1
ATOM 3604 C CA . ILE B 1 193 ? -5.492 18.609 9.578 1 98.5 193 ILE B CA 1
ATOM 3605 C C . ILE B 1 193 ? -6.629 17.578 9.523 1 98.5 193 ILE B C 1
ATOM 3607 O O . ILE B 1 193 ? -7.582 17.75 8.758 1 98.5 193 ILE B O 1
ATOM 3611 N N . ARG B 1 194 ? -6.531 16.594 10.32 1 98.56 194 ARG B N 1
ATOM 3612 C CA . ARG B 1 194 ? -7.555 15.555 10.312 1 98.56 194 ARG B CA 1
ATOM 3613 C C . ARG B 1 194 ? -8.883 16.094 10.844 1 98.56 194 ARG B C 1
ATOM 3615 O O . ARG B 1 194 ? -9.953 15.656 10.398 1 98.56 194 ARG B O 1
ATOM 3622 N N . LEU B 1 195 ? -8.797 17.016 11.766 1 98.31 195 LEU B N 1
ATOM 3623 C CA . LEU B 1 195 ? -10.016 17.656 12.25 1 98.31 195 LEU B CA 1
ATOM 3624 C C . LEU B 1 195 ? -10.586 18.594 11.188 1 98.31 195 LEU B C 1
ATOM 3626 O O . LEU B 1 195 ? -11.805 18.641 10.984 1 98.31 195 LEU B O 1
ATOM 3630 N N . MET B 1 196 ? -9.672 19.266 10.547 1 98.75 196 MET B N 1
ATOM 3631 C CA . MET B 1 196 ? -10.094 20.156 9.484 1 98.75 196 MET B CA 1
ATOM 3632 C C . MET B 1 196 ? -10.781 19.391 8.359 1 98.75 196 MET B C 1
ATOM 3634 O O . MET B 1 196 ? -11.883 19.75 7.941 1 98.75 196 MET B O 1
ATOM 3638 N N . VAL B 1 197 ? -10.188 18.328 7.926 1 98.88 197 VAL B N 1
ATOM 3639 C CA . VAL B 1 197 ? -10.75 17.531 6.836 1 98.88 197 VAL B CA 1
ATOM 3640 C C . VAL B 1 197 ? -12.039 16.859 7.293 1 98.88 197 VAL B C 1
ATOM 3642 O O . VAL B 1 197 ? -13.016 16.797 6.539 1 98.88 197 VAL B O 1
ATOM 3645 N N . GLY B 1 198 ? -12.016 16.359 8.516 1 98.69 198 GLY B N 1
ATOM 3646 C CA . GLY B 1 198 ? -13.25 15.812 9.055 1 98.69 198 GLY B CA 1
ATOM 3647 C C . GLY B 1 198 ? -14.414 16.781 9.008 1 98.69 198 GLY B C 1
ATOM 3648 O O . GLY B 1 198 ? -15.516 16.422 8.617 1 98.69 198 GLY B O 1
ATOM 3649 N N . PHE B 1 199 ? -14.164 18.016 9.43 1 98.81 199 PHE B N 1
ATOM 3650 C CA . PHE B 1 199 ? -15.188 19.062 9.391 1 98.81 199 PHE B CA 1
ATOM 3651 C C . PHE B 1 199 ? -15.672 19.297 7.965 1 98.81 199 PHE B C 1
ATOM 3653 O O . PHE B 1 199 ? -16.875 19.359 7.719 1 98.81 199 PHE B O 1
ATOM 3660 N N . LEU B 1 200 ? -14.773 19.406 7.047 1 98.88 200 LEU B N 1
ATOM 3661 C CA . LEU B 1 200 ? -15.102 19.641 5.645 1 98.88 200 LEU B CA 1
ATOM 3662 C C . LEU B 1 200 ? -15.969 18.516 5.098 1 98.88 200 LEU B C 1
ATOM 3664 O O . LEU B 1 200 ? -16.906 18.75 4.336 1 98.88 200 LEU B O 1
ATOM 3668 N N . LEU B 1 201 ? -15.664 17.297 5.492 1 98.81 201 LEU B N 1
ATOM 3669 C CA . LEU B 1 201 ? -16.438 16.156 5.012 1 98.81 201 LEU B CA 1
ATOM 3670 C C . LEU B 1 201 ? -17.828 16.141 5.637 1 98.81 201 LEU B C 1
ATOM 3672 O O . LEU B 1 201 ? -18.797 15.719 5 1 98.81 201 LEU B O 1
ATOM 3676 N N . ALA B 1 202 ? -17.922 16.641 6.867 1 98.69 202 ALA B N 1
ATOM 3677 C CA . ALA B 1 202 ? -19.25 16.812 7.457 1 98.69 202 ALA B CA 1
ATOM 3678 C C . ALA B 1 202 ? -20.062 17.828 6.676 1 98.69 202 ALA B C 1
ATOM 3680 O O . ALA B 1 202 ? -21.281 17.656 6.516 1 98.69 202 ALA B O 1
ATOM 3681 N N . ILE B 1 203 ? -19.422 18.891 6.215 1 98.81 203 ILE B N 1
ATOM 3682 C CA . ILE B 1 203 ? -20.078 19.875 5.359 1 98.81 203 ILE B CA 1
ATOM 3683 C C . ILE B 1 203 ? -20.484 19.219 4.039 1 98.81 203 ILE B C 1
ATOM 3685 O O . ILE B 1 203 ? -21.609 19.391 3.564 1 98.81 203 ILE B O 1
ATOM 3689 N N . ASN B 1 204 ? -19.531 18.469 3.447 1 98.75 204 ASN B N 1
ATOM 3690 C CA . ASN B 1 204 ? -19.781 17.719 2.217 1 98.75 204 ASN B CA 1
ATOM 3691 C C . ASN B 1 204 ? -21.047 16.875 2.33 1 98.75 204 ASN B C 1
ATOM 3693 O O . ASN B 1 204 ? -21.812 16.766 1.374 1 98.75 204 ASN B O 1
ATOM 3697 N N . ASP B 1 205 ? -21.297 16.344 3.518 1 98.06 205 ASP B N 1
ATOM 3698 C CA . ASP B 1 205 ? -22.422 15.445 3.77 1 98.06 205 ASP B CA 1
ATOM 3699 C C . ASP B 1 205 ? -23.672 16.219 4.176 1 98.06 205 ASP B C 1
ATOM 3701 O O . ASP B 1 205 ? -24.688 15.625 4.508 1 98.06 205 ASP B O 1
ATOM 3705 N N . LYS B 1 206 ? -23.578 17.484 4.227 1 98.06 206 LYS B N 1
ATOM 3706 C CA . LYS B 1 206 ? -24.688 18.391 4.547 1 98.06 206 LYS B CA 1
ATOM 3707 C C . LYS B 1 206 ? -25.125 18.234 6 1 98.06 206 LYS B C 1
ATOM 3709 O O . LYS B 1 206 ? -26.281 18.5 6.336 1 98.06 206 LYS B O 1
ATOM 3714 N N . LYS B 1 207 ? -24.234 17.75 6.785 1 98.31 207 LYS B N 1
ATOM 3715 C CA . LYS B 1 207 ? -24.5 17.641 8.219 1 98.31 207 LYS B CA 1
ATOM 3716 C C . LYS B 1 207 ? -24.109 18.938 8.945 1 98.31 207 LYS B C 1
ATOM 3718 O O . LYS B 1 207 ? -24.625 19.219 10.031 1 98.31 207 LYS B O 1
ATOM 3723 N N . LEU B 1 208 ? -23.156 19.625 8.398 1 98.69 208 LEU B N 1
ATOM 3724 C CA . LEU B 1 208 ? -22.703 20.922 8.898 1 98.69 208 LEU B CA 1
ATOM 3725 C C . LEU B 1 208 ? -22.656 21.953 7.773 1 98.69 208 LEU B C 1
ATOM 3727 O O . LEU B 1 208 ? -22.781 21.609 6.598 1 98.69 208 LEU B O 1
ATOM 3731 N N . THR B 1 209 ? -22.516 23.234 8.156 1 98.69 209 THR B N 1
ATOM 3732 C CA . THR B 1 209 ? -22.484 24.312 7.176 1 98.69 209 THR B CA 1
ATOM 3733 C C . THR B 1 209 ? -21.156 25.062 7.254 1 98.69 209 THR B C 1
ATOM 3735 O O . THR B 1 209 ? -20.391 24.875 8.195 1 98.69 209 THR B O 1
ATOM 3738 N N . ILE B 1 210 ? -20.938 25.844 6.223 1 98.75 210 ILE B N 1
ATOM 3739 C CA . ILE B 1 210 ? -19.766 26.719 6.234 1 98.75 210 ILE B CA 1
ATOM 3740 C C . ILE B 1 210 ? -19.875 27.688 7.406 1 98.75 210 ILE B C 1
ATOM 3742 O O . ILE B 1 210 ? -18.859 28.031 8.023 1 98.75 210 ILE B O 1
ATOM 3746 N N . GLU B 1 211 ? -21.078 28.078 7.758 1 98.56 211 GLU B N 1
ATOM 3747 C CA . GLU B 1 211 ? -21.281 28.938 8.914 1 98.56 211 GLU B CA 1
ATOM 3748 C C . GLU B 1 211 ? -20.844 28.25 10.203 1 98.56 211 GLU B C 1
ATOM 3750 O O . GLU B 1 211 ? -20.234 28.875 11.07 1 98.56 211 GLU B O 1
ATOM 3755 N N . ASP B 1 212 ? -21.156 27 10.297 1 98.69 212 ASP B N 1
ATOM 3756 C CA . ASP B 1 212 ? -20.688 26.219 11.445 1 98.69 212 ASP B CA 1
ATOM 3757 C C . ASP B 1 212 ? -19.156 26.234 11.531 1 98.69 212 ASP B C 1
ATOM 3759 O O . ASP B 1 212 ? -18.594 26.359 12.617 1 98.69 212 ASP B O 1
ATOM 3763 N N . LEU B 1 213 ? -18.547 26.094 10.406 1 98.69 213 LEU B N 1
ATOM 3764 C CA . LEU B 1 213 ? -17.078 26.125 10.344 1 98.69 213 LEU B CA 1
ATOM 3765 C C . LEU B 1 213 ? -16.547 27.469 10.844 1 98.69 213 LEU B C 1
ATOM 3767 O O . LEU B 1 213 ? -15.617 27.5 11.656 1 98.69 213 LEU B O 1
ATOM 3771 N N . ARG B 1 214 ? -17.156 28.531 10.43 1 98.31 214 ARG B N 1
ATOM 3772 C CA . ARG B 1 214 ? -16.734 29.859 10.852 1 98.31 214 ARG B CA 1
ATOM 3773 C C . ARG B 1 214 ? -16.875 30.031 12.367 1 98.31 214 ARG B C 1
ATOM 3775 O O . ARG B 1 214 ? -15.984 30.578 13.023 1 98.31 214 ARG B O 1
ATOM 3782 N N . LYS B 1 215 ? -17.922 29.5 12.852 1 98.5 215 LYS B N 1
ATOM 3783 C CA . LYS B 1 215 ? -18.156 29.594 14.289 1 98.5 215 LYS B CA 1
ATOM 3784 C C . LYS B 1 215 ? -17.062 28.875 15.078 1 98.5 215 LYS B C 1
ATOM 3786 O O . LYS B 1 215 ? -16.578 29.406 16.078 1 98.5 215 LYS B O 1
ATOM 3791 N N . GLN B 1 216 ? -16.719 27.719 14.609 1 98.06 216 GLN B N 1
ATOM 3792 C CA . GLN B 1 216 ? -15.688 26.969 15.328 1 98.06 216 GLN B CA 1
ATOM 3793 C C . GLN B 1 216 ? -14.312 27.594 15.102 1 98.06 216 GLN B C 1
ATOM 3795 O O . GLN B 1 216 ? -13.492 27.656 16.031 1 98.06 216 GLN B O 1
ATOM 3800 N N . LEU B 1 217 ? -14.086 28.047 13.922 1 97.5 217 LEU B N 1
ATOM 3801 C CA . LEU B 1 217 ? -12.82 28.688 13.586 1 97.5 217 LEU B CA 1
ATOM 3802 C C . LEU B 1 217 ? -12.625 29.969 14.398 1 97.5 217 LEU B C 1
ATOM 3804 O O . LEU B 1 217 ? -11.492 30.312 14.766 1 97.5 217 LEU B O 1
ATOM 3808 N N . ASN B 1 218 ? -13.727 30.656 14.742 1 97.19 218 ASN B N 1
ATOM 3809 C CA . ASN B 1 218 ? -13.703 31.891 15.523 1 97.19 218 ASN B CA 1
ATOM 3810 C C . ASN B 1 218 ? -13.766 31.594 17.031 1 97.19 218 ASN B C 1
ATOM 3812 O O . ASN B 1 218 ? -13.961 32.5 17.828 1 97.19 218 ASN B O 1
ATOM 3816 N N . CYS B 1 219 ? -13.719 30.375 17.359 1 96.5 219 CYS B N 1
ATOM 3817 C CA . CYS B 1 219 ? -13.711 29.938 18.75 1 96.5 219 CYS B CA 1
ATOM 3818 C C . CYS B 1 219 ? -15.008 30.312 19.453 1 96.5 219 CYS B C 1
ATOM 3820 O O . CYS B 1 219 ? -14.992 30.688 20.625 1 96.5 219 CYS B O 1
ATOM 3822 N N . GLU B 1 220 ? -16.047 30.328 18.719 1 97.69 220 GLU B N 1
ATOM 3823 C CA . GLU B 1 220 ? -17.344 30.641 19.297 1 97.69 220 GLU B CA 1
ATOM 3824 C C . GLU B 1 220 ? -17.969 29.406 19.938 1 97.69 220 GLU B C 1
ATOM 3826 O O . GLU B 1 220 ? -18.594 29.484 20.984 1 97.69 220 GLU B O 1
ATOM 3831 N N . LYS B 1 221 ? -17.844 28.281 19.25 1 96.25 221 LYS B N 1
ATOM 3832 C CA . LYS B 1 221 ? -18.484 27.031 19.656 1 96.25 221 LYS B CA 1
ATOM 3833 C C . LYS B 1 221 ? -17.719 25.828 19.125 1 96.25 221 LYS B C 1
ATOM 3835 O O . LYS B 1 221 ? -17.266 25.828 17.984 1 96.25 221 LYS B O 1
ATOM 3840 N N . ILE B 1 222 ? -17.609 24.891 20 1 96.25 222 ILE B N 1
ATOM 3841 C CA . ILE B 1 222 ? -17.062 23.625 19.531 1 96.25 222 ILE B CA 1
ATOM 3842 C C . ILE B 1 222 ? -18.172 22.781 18.906 1 96.25 222 ILE B C 1
ATOM 3844 O O . ILE B 1 222 ? -19.078 22.328 19.609 1 96.25 222 ILE B O 1
ATOM 3848 N N . ILE B 1 223 ? -18.078 22.547 17.672 1 97.75 223 ILE B N 1
ATOM 3849 C CA . ILE B 1 223 ? -19.156 21.891 16.938 1 97.75 223 ILE B CA 1
ATOM 3850 C C . ILE B 1 223 ? -18.719 20.484 16.516 1 97.75 223 ILE B C 1
ATOM 3852 O O . ILE B 1 223 ? -19.5 19.547 16.594 1 97.75 223 ILE B O 1
ATOM 3856 N N . PHE B 1 224 ? -17.516 20.312 16.031 1 96.56 224 PHE B N 1
ATOM 3857 C CA . PHE B 1 224 ? -16.984 19.062 15.516 1 96.56 224 PHE B CA 1
ATOM 3858 C C . PHE B 1 224 ? -15.609 18.766 16.125 1 96.56 224 PHE B C 1
ATOM 3860 O O . PHE B 1 224 ? -14.742 19.625 16.156 1 96.56 224 PHE B O 1
ATOM 3867 N N . LYS B 1 225 ? -15.422 17.531 16.594 1 94.56 225 LYS B N 1
ATOM 3868 C CA . LYS B 1 225 ? -14.195 17.234 17.328 1 94.56 225 LYS B CA 1
ATOM 3869 C C . LYS B 1 225 ? -13.648 15.859 16.953 1 94.56 225 LYS B C 1
ATOM 3871 O O . LYS B 1 225 ? -12.781 15.312 17.641 1 94.56 225 LYS B O 1
ATOM 3876 N N . THR B 1 226 ? -14.102 15.18 15.914 1 94.06 226 THR B N 1
ATOM 3877 C CA . THR B 1 226 ? -13.68 13.836 15.547 1 94.06 226 THR B CA 1
ATOM 3878 C C . THR B 1 226 ? -12.727 13.867 14.359 1 94.06 226 THR B C 1
ATOM 3880 O O . THR B 1 226 ? -13.133 14.172 13.234 1 94.06 226 THR B O 1
ATOM 3883 N N . PRO B 1 227 ? -11.492 13.555 14.586 1 97 227 PRO B N 1
ATOM 3884 C CA . PRO B 1 227 ? -10.555 13.523 13.461 1 97 227 PRO B CA 1
ATOM 3885 C C . PRO B 1 227 ? -10.875 12.43 12.453 1 97 227 PRO B C 1
ATOM 3887 O O . PRO B 1 227 ? -11.289 11.328 12.836 1 97 227 PRO B O 1
ATOM 3890 N N . ILE B 1 228 ? -10.773 12.727 11.219 1 98.12 228 ILE B N 1
ATOM 3891 C CA . ILE B 1 228 ? -10.914 11.734 10.164 1 98.12 228 ILE B CA 1
ATOM 3892 C C . ILE B 1 228 ? -9.742 10.75 10.227 1 98.12 228 ILE B C 1
ATOM 3894 O O . ILE B 1 228 ? -8.734 11.016 10.898 1 98.12 228 ILE B O 1
ATOM 3898 N N . LYS B 1 229 ? -9.852 9.625 9.586 1 97.38 229 LYS B N 1
ATOM 3899 C CA . LYS B 1 229 ? -8.836 8.57 9.555 1 97.38 229 LYS B CA 1
ATOM 3900 C C . LYS B 1 229 ? -7.492 9.125 9.102 1 97.38 229 LYS B C 1
ATOM 3902 O O . LYS B 1 229 ? -7.434 10 8.234 1 97.38 229 LYS B O 1
ATOM 3907 N N . PRO B 1 230 ? -6.441 8.562 9.586 1 98.44 230 PRO B N 1
ATOM 3908 C CA . PRO B 1 230 ? -5.113 9.062 9.234 1 98.44 230 PRO B CA 1
ATOM 3909 C C . PRO B 1 230 ? -4.621 8.539 7.891 1 98.44 230 PRO B C 1
ATOM 3911 O O . PRO B 1 230 ? -3.682 9.094 7.312 1 98.44 230 PRO B O 1
ATOM 3914 N N . ASN B 1 231 ? -5.223 7.512 7.344 1 98.06 231 ASN B N 1
ATOM 3915 C CA . ASN B 1 231 ? -4.723 6.758 6.199 1 98.06 231 ASN B CA 1
ATOM 3916 C C . ASN B 1 231 ? -4.559 7.652 4.973 1 98.06 231 ASN B C 1
ATOM 3918 O O . ASN B 1 231 ? -3.734 7.371 4.102 1 98.06 231 ASN B O 1
ATOM 3922 N N . GLY B 1 232 ? -5.32 8.711 4.895 1 98.62 232 GLY B N 1
ATOM 3923 C CA . GLY B 1 232 ? -5.27 9.562 3.715 1 98.62 232 GLY B CA 1
ATOM 3924 C C . GLY B 1 232 ? -4.328 10.742 3.867 1 98.62 232 GLY B C 1
ATOM 3925 O O . GLY B 1 232 ? -4.145 11.523 2.932 1 98.62 232 GLY B O 1
ATOM 3926 N N . LEU B 1 233 ? -3.697 10.898 4.973 1 98.88 233 LEU B N 1
ATOM 3927 C CA . LEU B 1 233 ? -2.918 12.094 5.273 1 98.88 233 LEU B CA 1
ATOM 3928 C C . LEU B 1 233 ? -1.443 11.875 4.945 1 98.88 233 LEU B C 1
ATOM 3930 O O . LEU B 1 233 ? -0.855 10.867 5.34 1 98.88 233 LEU B O 1
ATOM 3934 N N . TYR B 1 234 ? -0.858 12.852 4.188 1 98.88 234 TYR B N 1
ATOM 3935 C CA . TYR B 1 234 ? 0.538 12.812 3.768 1 98.88 234 TYR B CA 1
ATOM 3936 C C . TYR B 1 234 ? 1.236 14.133 4.066 1 98.88 234 TYR B C 1
ATOM 3938 O O . TYR B 1 234 ? 0.782 15.195 3.633 1 98.88 234 TYR B O 1
ATOM 3946 N N . LEU B 1 235 ? 2.311 14.102 4.82 1 98.81 235 LEU B N 1
ATOM 3947 C CA . LEU B 1 235 ? 3.242 15.219 4.77 1 98.81 235 LEU B CA 1
ATOM 3948 C C . LEU B 1 235 ? 3.943 15.281 3.416 1 98.81 235 LEU B C 1
ATOM 3950 O O . LEU B 1 235 ? 4.828 14.477 3.135 1 98.81 235 LEU B O 1
ATOM 3954 N N . ALA B 1 236 ? 3.613 16.297 2.674 1 98.69 236 ALA B N 1
ATOM 3955 C CA . ALA B 1 236 ? 3.973 16.266 1.259 1 98.69 236 ALA B CA 1
ATOM 3956 C C . ALA B 1 236 ? 5.297 16.984 1.008 1 98.69 236 ALA B C 1
ATOM 3958 O O . ALA B 1 236 ? 6.098 16.547 0.18 1 98.69 236 ALA B O 1
ATOM 3959 N N . LYS B 1 237 ? 5.434 18.078 1.735 1 98.5 237 LYS B N 1
ATOM 3960 C CA . LYS B 1 237 ? 6.609 18.891 1.442 1 98.5 237 LYS B CA 1
ATOM 3961 C C . LYS B 1 237 ? 6.914 19.844 2.59 1 98.5 237 LYS B C 1
ATOM 3963 O O . LYS B 1 237 ? 5.996 20.375 3.225 1 98.5 237 LYS B O 1
ATOM 3968 N N . ILE B 1 238 ? 8.117 20.047 2.797 1 98.62 238 ILE B N 1
ATOM 3969 C CA . ILE B 1 238 ? 8.602 21.094 3.684 1 98.62 238 ILE B CA 1
ATOM 3970 C C . ILE B 1 238 ? 9.375 22.141 2.877 1 98.62 238 ILE B C 1
ATOM 3972 O O . ILE B 1 238 ? 10.227 21.781 2.061 1 98.62 238 ILE B O 1
ATOM 3976 N N . LYS B 1 239 ? 9.023 23.375 3.111 1 98.31 239 LYS B N 1
ATOM 3977 C CA . LYS B 1 239 ? 9.703 24.453 2.406 1 98.31 239 LYS B CA 1
ATOM 3978 C C . LYS B 1 239 ? 10.555 25.281 3.363 1 98.31 239 LYS B C 1
ATOM 3980 O O . LYS B 1 239 ? 10.109 25.641 4.453 1 98.31 239 LYS B O 1
ATOM 3985 N N . TYR B 1 240 ? 11.711 25.625 2.891 1 97.88 240 TYR B N 1
ATOM 3986 C CA . TYR B 1 240 ? 12.664 26.391 3.693 1 97.88 240 TYR B CA 1
ATOM 3987 C C . TYR B 1 240 ? 12.984 27.719 3.035 1 97.88 240 TYR B C 1
ATOM 3989 O O . TYR B 1 240 ? 12.914 27.859 1.812 1 97.88 240 TYR B O 1
#

InterPro domains:
  IPR001406 Pseudouridine synthase I, TruA [MF_00171] (1-240)
  IPR001406 Pseudouridine synthase I, TruA [PIRSF001430] (1-240)
  IPR001406 Pseudouridine synthase I, TruA [PTHR11142] (5-240)
  IPR001406 Pseudouridine synthase I, TruA [TIGR00071] (3-235)
  IPR001406 Pseudouridine synthase I, TruA [cd02570] (6-240)
  IPR020094 Pseudouridine synthase TruA/RsuA/RluB/E/F, N-terminal [G3DSA:3.30.70.580] (1-104)
  IPR020095 Pseudouridine synthase I, TruA, C-terminal [G3DSA:3.30.70.660] (105-239)
  IPR020097 Pseudouridine synthase I, TruA, alpha/beta domain [PF01416] (7-102)
  IPR020097 Pseudouridine synthase I, TruA, alpha/beta domain [PF01416] (140-240)
  IPR020103 Pseudouridine synthase, catalytic domain superfamily [SSF55120] (1-240)

Foldseek 3Di:
DKKKWWKWFQLQQWQKADDDPPTRHVQVQLQQLCVVVPHHKHKAKLDIDGRLATAPTTMIMIDDDPVPPPVVVVQVSSQVSGPPRMHTDDMDDDDPPDGSNPPFQKWKKKFKEFCDDDDPVCPLAYHHDPDFDQVQLQVLQCLQAAWFQLVLQADPDPPDPGRIWHWHDWDWDDDVRMIMTMTMTRDHHHLNVQQSVVVSVCVRVVVDHSVNVNCVRNVNDNDTRDGHDNSRMYRYYTHD/DKKKWWKWFQLQQWQKADDDPPTRHVQVQLQQLCVVVPHHKHKAKLDIDGRLATAPTTMIMIDDDPVPPPVVVVQVSSQVSGPPRMHTDDMDDDDPPDHSNPPFQKWKKKFKEFCDDDDPVCPLAYHHDPDFDQVQLQVLQCLQAAWFQLVLQADPDDPDPGRIWHWHDWDWDDDVRMIMTMTMTRDHHHLNVQQSVVVSVCVRVVVDHSVNVNCVRNVNDNDTRDGHDNSRMYRYYTHD

Radius of gyration: 25.72 Å; Cα contacts (8 Å, |Δi|>4): 1057; chains: 2; bounding box: 65×71×55 Å

Nearest PDB structures (foldseek):
  1vs3-assembly1_B  TM=9.354E-01  e=1.650E-24  Thermus thermophilus HB8
  2nr0-assembly1_B  TM=9.423E-01  e=2.369E-23  Escherichia coli K-12
  9enb-assembly1_B  TM=8.568E-01  e=8.988E-20  Homo sapiens
  9enf-assembly1_B  TM=8.724E-01  e=2.011E-19  Homo sapiens
  9ene-assembly1_B  TM=8.335E-01  e=2.889E-18  Homo sapiens

Secondary structure (DSSP, 8-state):
-EEEEEEEE-GGGSS-SS--TTS--HHHHHHHHHHHTT-----EESS---TT-EEEEEEEEEE--TT---HHHHHHHHHHTS-TTEEEEEEEE--TT--TTTS--EEEEEEEEESSPP-TTTGGGSEE-S---HHHHHHHHGGG-EEEEGGGGS-TTS--S--EEEEEEEEEEEETTEEEEEEEES---TTHHHHHHHHHHHHHTTSS-HHHHHHHHTTS------PPPGGGEEEEEEE-/-EEEEEEEE-GGGSS-SS--TTS--HHHHHHHHHHHTT-----EESS---TT-EEEEEEEEEE--TT---HHHHHHHHHHTS-TTEEEEEEEE--TT--TTTT--EEEEEEEEESSPP-TTTGGGSEE-S---HHHHHHHHGGG-EEEEGGGGS-TTS--S--EEEEEEEEEEEETTEEEEEEEES---TTHHHHHHHHHHHHHTTSS-HHHHHHHHTTS------PPPGGGEEEEEEE-

Solvent-accessible surface area (backbone atoms only — not comparable to full-atom values): 25274 Å² total; per-residue (Å²): 75,36,33,39,35,33,32,26,30,43,18,74,78,23,65,13,35,53,73,51,98,87,50,59,17,49,42,50,48,52,51,48,24,37,44,76,72,72,41,85,68,62,78,38,55,38,69,79,42,53,52,26,27,28,25,68,22,39,39,32,26,34,60,40,72,73,84,69,74,55,53,67,58,50,46,51,55,39,41,70,53,34,58,67,40,38,37,69,75,44,68,45,82,50,58,81,81,65,38,44,44,78,55,40,56,33,37,31,35,35,36,34,33,24,64,55,84,70,46,36,84,44,40,66,57,33,36,70,40,89,72,79,46,61,71,59,46,47,57,49,52,53,71,58,50,40,77,39,49,40,64,62,37,38,70,90,78,68,88,61,92,73,46,64,38,40,29,78,42,63,48,60,50,74,57,90,74,33,36,37,43,35,42,31,20,54,58,78,56,64,61,21,66,32,27,50,50,29,49,51,50,36,33,58,68,66,75,43,48,66,66,56,49,49,36,27,51,68,67,72,45,88,82,68,84,62,58,42,77,42,34,18,32,27,40,47,36,67,40,110,77,37,34,38,34,33,32,26,29,42,18,74,79,23,64,14,36,53,74,51,96,87,50,59,17,50,42,49,48,51,51,49,24,36,45,75,72,74,39,85,68,63,79,38,54,40,66,77,42,54,54,26,26,29,25,68,23,39,37,31,27,34,58,41,70,74,84,70,73,54,53,69,58,52,47,51,54,40,43,70,51,34,59,68,40,38,37,69,75,45,68,43,81,50,60,81,81,66,39,45,43,79,54,40,56,34,38,31,36,36,35,33,32,23,63,56,84,69,46,35,83,43,39,67,58,32,36,71,40,89,72,81,47,63,71,60,45,48,56,50,52,54,71,60,51,39,77,38,51,40,65,62,36,37,72,91,77,69,87,60,93,72,46,65,38,40,28,78,43,62,49,63,51,74,58,90,75,34,36,38,42,35,44,30,19,54,58,77,57,63,59,20,65,33,28,51,50,29,48,51,50,36,33,59,68,66,76,44,48,65,65,55,50,50,36,28,50,68,67,73,44,87,82,66,85,63,59,42,77,41,34,18,33,26,39,46,36,67,39,108

Sequence (480 aa):
MNLKFVVAYDGSLFQGSQKQPNGKTVENELLKAFENINIKTQIVLSGRTDKEVHSSGQVFNCQIPSYWEDFFKLKEILNKNLPTSIKIKKISKVDESFHSRFSAKKRVYRYLITTKETTPFNDKFITYVKSVDEKLLKKAIKEFIGIHDFKYFHKTGSDKENTNREIFDTKFYKYKDIYVFKFTANSYLRSQIRLMVGFLLAINDKKLTIEDLRKQLNCEKIIFKTPIKPNGLYLAKIKYMNLKFVVAYDGSLFQGSQKQPNGKTVENELLKAFENINIKTQIVLSGRTDKEVHSSGQVFNCQIPSYWEDFFKLKEILNKNLPTSIKIKKISKVDESFHSRFSAKKRVYRYLITTKETTPFNDKFITYVKSVDEKLLKKAIKEFIGIHDFKYFHKTGSDKENTNREIFDTKFYKYKDIYVFKFTANSYLRSQIRLMVGFLLAINDKKLTIEDLRKQLNCEKIIFKTPIKPNGLYLAKIKY

pLDDT: mean 96.24, std 6.32, range [53.75, 98.94]

Organism: Aliarcobacter butzleri (strain RM4018) (NCBI:txid367737)